Protein AF-0000000080313788 (afdb_homodimer)

pLDDT: mean 81.76, std 13.76, range [29.5, 98.0]

InterPro domains:
  IPR001647 DNA-binding HTH domain, TetR-type [PF00440] (34-80)
  IPR001647 DNA-binding HTH domain, TetR-type [PR00455] (34-47)
  IPR001647 DNA-binding HTH domain, TetR-type [PR00455] (55-78)
  IPR001647 DNA-binding HTH domain, TetR-type [PS50977] (28-88)
  IPR009057 Homedomain-like superfamily [SSF46689] (28-105)
  IPR023772 DNA-binding HTH domain, TetR-type, conserved site [PS01081] (46-77)
  IPR050109 HTH-type, TetR-like transcriptional regulator [PTHR30055] (25-222)

Foldseek 3Di:
DLPQDALVNLCVVLVVLQDCPVDPDPLSVLQVLLLVLLLVCCLVPNLVPDDLVSSCVRSVHDSVSSCVNPVDSLSSLVNNQSPLVNVLSVQLSVLRVPPDQLLVSQLSNQLSLLCSCVSRVLLLCVLVDPVVSVVSNVVVPPVVVVVVLVVQLSNQLSSLCRLPPPLDDSVLSSVLSNVSVVSSSVSSCVVDCVVVVNDDSSVSSSVVSVCSSVCSSPDGPPPPD/DLPQDALVNLCVVLVVLQDCPVDPDPLSVLQVLLLVLLLVCCLPPNLVVDDLVSSCVRSVHDSVSSCVNPVDSLSSLVNNQSPLVNVLSVQLSVLRPPPDQLLVSQLSNQLSLLCSCVSRVLLLCVLVDPVVSVVSNVVVPPVVVVVVLVVQLSNQLSSLCRLPPPLDDSVLSSVLSNVSVVSSSVSSCVVPCVVVVNDDSSVSSSVVSVCSSVCSSPDGPPPPD

Nearest PDB structures (foldseek):
  3f1b-assembly1_A-2  TM=6.950E-01  e=1.011E-05  Rhodococcus jostii RHA1
  6azh-assembly1_B  TM=6.817E-01  e=2.202E-04  Clostridium perfringens
  8t5y-assembly1_A-2  TM=5.422E-01  e=1.704E-04  Rhodococcus sp. USK13
  5n1i-assembly1_B  TM=7.222E-01  e=1.510E-03  Mycobacterium tuberculosis H37Rv
  3ppb-assembly1_B  TM=6.523E-01  e=8.297E-04  Shewanella loihica PV-4

Structure (mmCIF, N/CA/C/O backbone):
data_AF-0000000080313788-model_v1
#
loop_
_entity.id
_entity.type
_entity.pdbx_description
1 polymer 'Transcriptional regulator, TetR family protein'
#
loop_
_atom_site.group_PDB
_atom_site.id
_atom_site.type_symbol
_atom_site.label_atom_id
_atom_site.label_alt_id
_atom_site.label_comp_id
_atom_site.label_asym_id
_atom_site.label_entity_id
_atom_site.label_seq_id
_atom_site.pdbx_PDB_ins_code
_atom_site.Cartn_x
_atom_site.Cartn_y
_atom_site.Cartn_z
_atom_site.occupancy
_atom_site.B_iso_or_equiv
_atom_site.auth_seq_id
_atom_site.auth_comp_id
_atom_site.auth_asym_id
_atom_site.auth_atom_id
_atom_site.pdbx_PDB_model_num
ATOM 1 N N . MET A 1 1 ? -17.047 -13.461 -25.547 1 33.25 1 MET A N 1
ATOM 2 C CA . MET A 1 1 ? -17.266 -14.602 -24.656 1 33.25 1 MET A CA 1
ATOM 3 C C . MET A 1 1 ? -16.328 -14.539 -23.453 1 33.25 1 MET A C 1
ATOM 5 O O . MET A 1 1 ? -15.102 -14.578 -23.609 1 33.25 1 MET A O 1
ATOM 9 N N . THR A 1 2 ? -16.594 -13.797 -22.5 1 44.28 2 THR A N 1
ATOM 10 C CA . THR A 1 2 ? -15.734 -13.508 -21.359 1 44.28 2 THR A CA 1
ATOM 11 C C . THR A 1 2 ? -15.227 -14.805 -20.719 1 44.28 2 THR A C 1
ATOM 13 O O . THR A 1 2 ? -16.016 -15.625 -20.266 1 44.28 2 THR A O 1
ATOM 16 N N . THR A 1 3 ? -14.25 -15.414 -21.312 1 50.06 3 THR A N 1
ATOM 17 C CA . THR A 1 3 ? -13.703 -16.688 -20.859 1 50.06 3 THR A CA 1
ATOM 18 C C . THR A 1 3 ? -13.758 -16.797 -19.328 1 50.06 3 THR A C 1
ATOM 20 O O . THR A 1 3 ? -13.242 -15.93 -18.625 1 50.06 3 THR A O 1
ATOM 23 N N . LYS A 1 4 ? -14.727 -17.516 -18.844 1 61.81 4 LYS A N 1
ATOM 24 C CA . LYS A 1 4 ? -14.953 -17.828 -17.438 1 61.81 4 LYS A CA 1
ATOM 25 C C . LYS A 1 4 ? -13.734 -18.5 -16.812 1 61.81 4 LYS A C 1
ATOM 27 O O . LYS A 1 4 ? -13.164 -19.422 -17.391 1 61.81 4 LYS A O 1
ATOM 32 N N . TRP A 1 5 ? -13.055 -17.891 -16.031 1 63.22 5 TRP A N 1
ATOM 33 C CA . TRP A 1 5 ? -11.922 -18.453 -15.312 1 63.22 5 TRP A CA 1
ATOM 34 C C . TRP A 1 5 ? -12.352 -19.688 -14.516 1 63.22 5 TRP A C 1
ATOM 36 O O . TRP A 1 5 ? -13.328 -19.625 -13.758 1 63.22 5 TRP A O 1
ATOM 46 N N . THR A 1 6 ? -12.055 -20.906 -15.109 1 69.88 6 THR A N 1
ATOM 47 C CA . THR A 1 6 ? -12.18 -22.156 -14.375 1 69.88 6 THR A CA 1
ATOM 48 C C . THR A 1 6 ? -10.828 -22.578 -13.797 1 69.88 6 THR A C 1
ATOM 50 O O . THR A 1 6 ? -9.805 -21.969 -14.094 1 69.88 6 THR A O 1
ATOM 53 N N . LYS A 1 7 ? -10.953 -23.469 -12.922 1 70.94 7 LYS A N 1
ATOM 54 C CA . LYS A 1 7 ? -9.695 -24.031 -12.414 1 70.94 7 LYS A CA 1
ATOM 55 C C . LYS A 1 7 ? -8.797 -24.484 -13.555 1 70.94 7 LYS A C 1
ATOM 57 O O . LYS A 1 7 ? -7.586 -24.234 -13.539 1 70.94 7 LYS A O 1
ATOM 62 N N . GLU A 1 8 ? -9.375 -25.109 -14.492 1 71.38 8 GLU A N 1
ATOM 63 C CA . GLU A 1 8 ? -8.641 -25.625 -15.648 1 71.38 8 GLU A CA 1
ATOM 64 C C . GLU A 1 8 ? -8.016 -24.484 -16.453 1 71.38 8 GLU A C 1
ATOM 66 O O . GLU A 1 8 ? -6.883 -24.594 -16.922 1 71.38 8 GLU A O 1
ATOM 71 N N . GLU A 1 9 ? -8.812 -23.469 -16.531 1 71.31 9 GLU A N 1
ATOM 72 C CA . GLU A 1 9 ? -8.32 -22.328 -17.281 1 71.31 9 GLU A CA 1
ATOM 73 C C . GLU A 1 9 ? -7.168 -21.625 -16.562 1 71.31 9 GLU A C 1
ATOM 75 O O . GLU A 1 9 ? -6.195 -21.203 -17.203 1 71.31 9 GLU A O 1
ATOM 80 N N . LEU A 1 10 ? -7.332 -21.531 -15.281 1 68.94 10 LEU A N 1
ATOM 81 C CA . LEU A 1 10 ? -6.254 -20.969 -14.484 1 68.94 10 LEU A CA 1
ATOM 82 C C . LEU A 1 10 ? -4.969 -21.766 -14.641 1 68.94 10 LEU A C 1
ATOM 84 O O . LEU A 1 10 ? -3.898 -21.203 -14.867 1 68.94 10 LEU A O 1
ATOM 88 N N . GLU A 1 11 ? -5.137 -23.078 -14.555 1 68.38 11 GLU A N 1
ATOM 89 C CA . GLU A 1 11 ? -3.982 -23.969 -14.672 1 68.38 11 GLU A CA 1
ATOM 90 C C . GLU A 1 11 ? -3.348 -23.859 -16.062 1 68.38 11 GLU A C 1
ATOM 92 O O . GLU A 1 11 ? -2.121 -23.875 -16.188 1 68.38 11 GLU A O 1
ATOM 97 N N . ARG A 1 12 ? -4.188 -23.797 -17 1 71.81 12 ARG A N 1
ATOM 98 C CA . ARG A 1 12 ? -3.697 -23.688 -18.359 1 71.81 12 ARG A CA 1
ATOM 99 C C . ARG A 1 12 ? -2.914 -22.391 -18.562 1 71.81 12 ARG A C 1
ATOM 101 O O . ARG A 1 12 ? -1.821 -22.406 -19.141 1 71.81 12 ARG A O 1
ATOM 108 N N . ARG A 1 13 ? -3.479 -21.359 -18.047 1 65.94 13 ARG A N 1
ATOM 109 C CA . ARG A 1 13 ? -2.91 -20.031 -18.297 1 65.94 13 ARG A CA 1
ATOM 110 C C . ARG A 1 13 ? -1.632 -19.828 -17.484 1 65.94 13 ARG A C 1
ATOM 112 O O . ARG A 1 13 ? -0.727 -19.109 -17.922 1 65.94 13 ARG A O 1
ATOM 119 N N . PHE A 1 14 ? -1.625 -20.531 -16.359 1 65.06 14 PHE A N 1
ATOM 120 C CA . PHE A 1 14 ? -0.481 -20.312 -15.484 1 65.06 14 PHE A CA 1
ATOM 121 C C . PHE A 1 14 ? 0.441 -21.516 -15.469 1 65.06 14 PHE A C 1
ATOM 123 O O . PHE A 1 14 ? 1.221 -21.703 -14.531 1 65.06 14 PHE A O 1
ATOM 130 N N . ARG A 1 15 ? 0.285 -22.359 -16.422 1 65.62 15 ARG A N 1
ATOM 131 C CA . ARG A 1 15 ? 1.048 -23.594 -16.531 1 65.62 15 ARG A CA 1
ATOM 132 C C . ARG A 1 15 ? 2.547 -23.328 -16.438 1 65.62 15 ARG A C 1
ATOM 134 O O . ARG A 1 15 ? 3.295 -24.125 -15.859 1 65.62 15 ARG A O 1
ATOM 141 N N . HIS A 1 16 ? 2.846 -22.172 -16.969 1 64.44 16 HIS A N 1
ATOM 142 C CA . HIS A 1 16 ? 4.266 -21.844 -17.016 1 64.44 16 HIS A CA 1
ATOM 143 C C . HIS A 1 16 ? 4.828 -21.656 -15.609 1 64.44 16 HIS A C 1
ATOM 145 O O . HIS A 1 16 ? 6.012 -21.922 -15.367 1 64.44 16 HIS A O 1
ATOM 151 N N . TYR A 1 17 ? 3.977 -21.266 -14.68 1 62.88 17 TYR A N 1
ATOM 152 C CA . TYR A 1 17 ? 4.41 -21.109 -13.297 1 62.88 17 TYR A CA 1
ATOM 153 C C . TYR A 1 17 ? 4.336 -22.438 -12.547 1 62.88 17 TYR A C 1
ATOM 155 O O . TYR A 1 17 ? 5.043 -22.641 -11.562 1 62.88 17 TYR A O 1
ATOM 163 N N . LEU A 1 18 ? 3.422 -23.219 -12.969 1 61.12 18 LEU A N 1
ATOM 164 C CA . LEU A 1 18 ? 3.121 -24.438 -12.211 1 61.12 18 LEU A CA 1
ATOM 165 C C . LEU A 1 18 ? 4.152 -25.516 -12.484 1 61.12 18 LEU A C 1
ATOM 167 O O . LEU A 1 18 ? 4.375 -26.391 -11.641 1 61.12 18 LEU A O 1
ATOM 171 N N . GLY A 1 19 ? 5.082 -25.188 -13.367 1 58.69 19 GLY A N 1
ATOM 172 C CA . GLY A 1 19 ? 6.062 -26.188 -13.727 1 58.69 19 GLY A CA 1
ATOM 173 C C . GLY A 1 19 ? 5.504 -27.609 -13.703 1 58.69 19 GLY A C 1
ATOM 174 O O . GLY A 1 19 ? 4.328 -27.812 -13.383 1 58.69 19 GLY A O 1
ATOM 175 N N . ASP A 1 20 ? 6.121 -28.547 -14.281 1 61.62 20 ASP A N 1
ATOM 176 C CA . ASP A 1 20 ? 5.734 -29.953 -14.258 1 61.62 20 ASP A CA 1
ATOM 177 C C . ASP A 1 20 ? 6.141 -30.609 -12.938 1 61.62 20 ASP A C 1
ATOM 179 O O . ASP A 1 20 ? 7.09 -31.391 -12.898 1 61.62 20 ASP A O 1
ATOM 183 N N . GLU A 1 21 ? 5.582 -30.062 -11.883 1 64.44 21 GLU A N 1
ATOM 184 C CA . GLU A 1 21 ? 5.941 -30.656 -10.594 1 64.44 21 GLU A CA 1
ATOM 185 C C . GLU A 1 21 ? 5.75 -32.156 -10.609 1 64.44 21 GLU A C 1
ATOM 187 O O . GLU A 1 21 ? 6.406 -32.875 -9.859 1 64.44 21 GLU A O 1
ATOM 192 N N . ASP A 1 22 ? 5.039 -32.5 -11.562 1 70.75 22 ASP A N 1
ATOM 193 C CA . ASP A 1 22 ? 4.742 -33.938 -11.594 1 70.75 22 ASP A CA 1
ATOM 194 C C . ASP A 1 22 ? 5.785 -34.688 -12.414 1 70.75 22 ASP A C 1
ATOM 196 O O . ASP A 1 22 ? 5.812 -35.938 -12.406 1 70.75 22 ASP A O 1
ATOM 200 N N . ASP A 1 23 ? 6.57 -33.906 -13.055 1 77.56 23 ASP A N 1
ATOM 201 C CA . ASP A 1 23 ? 7.641 -34.562 -13.805 1 77.56 23 ASP A CA 1
ATOM 202 C C . ASP A 1 23 ? 8.797 -34.969 -12.891 1 77.56 23 ASP A C 1
ATOM 204 O O . ASP A 1 23 ? 9.484 -34.094 -12.344 1 77.56 23 ASP A O 1
ATOM 208 N N . ASP A 1 24 ? 8.922 -36.219 -12.609 1 85.31 24 ASP A N 1
ATOM 209 C CA . ASP A 1 24 ? 9.938 -36.719 -11.688 1 85.31 24 ASP A CA 1
ATOM 210 C C . ASP A 1 24 ? 11.133 -37.281 -12.445 1 85.31 24 ASP A C 1
ATOM 212 O O . ASP A 1 24 ? 11.906 -38.062 -11.898 1 85.31 24 ASP A O 1
ATOM 216 N N . SER A 1 25 ? 11.258 -36.938 -13.695 1 89.75 25 SER A N 1
ATOM 217 C CA . SER A 1 25 ? 12.422 -37.344 -14.477 1 89.75 25 SER A CA 1
ATOM 218 C C . SER A 1 25 ? 13.711 -36.781 -13.875 1 89.75 25 SER A C 1
ATOM 220 O O . SER A 1 25 ? 13.68 -35.844 -13.086 1 89.75 25 SER A O 1
ATOM 222 N N . ALA A 1 26 ? 14.773 -37.438 -14.195 1 90.62 26 ALA A N 1
ATOM 223 C CA . ALA A 1 26 ? 16.078 -37.031 -13.703 1 90.62 26 ALA A CA 1
ATOM 224 C C . ALA A 1 26 ? 16.391 -35.594 -14.125 1 90.62 26 ALA A C 1
ATOM 226 O O . ALA A 1 26 ? 16.953 -34.812 -13.344 1 90.62 26 ALA A O 1
ATOM 227 N N . GLN A 1 27 ? 15.984 -35.281 -15.328 1 89.56 27 GLN A N 1
ATOM 228 C CA . GLN A 1 27 ? 16.203 -33.938 -15.852 1 89.56 27 GLN A CA 1
ATOM 229 C C . GLN A 1 27 ? 15.406 -32.906 -15.07 1 89.56 27 GLN A C 1
ATOM 231 O O . GLN A 1 27 ? 15.93 -31.859 -14.719 1 89.56 27 GLN A O 1
ATOM 236 N N . ALA A 1 28 ? 14.18 -33.312 -14.766 1 88.69 28 ALA A N 1
ATOM 237 C CA . ALA A 1 28 ? 13.312 -32.406 -14.023 1 88.69 28 ALA A CA 1
ATOM 238 C C . ALA A 1 28 ? 13.828 -32.188 -12.609 1 88.69 28 ALA A C 1
ATOM 240 O O . ALA A 1 28 ? 13.781 -31.094 -12.078 1 88.69 28 ALA A O 1
ATOM 241 N N . ARG A 1 29 ? 14.32 -33.188 -12.062 1 89.88 29 ARG A N 1
ATOM 242 C CA . ARG A 1 29 ? 14.867 -33.125 -10.711 1 89.88 29 ARG A CA 1
ATOM 243 C C . ARG A 1 29 ? 16.109 -32.219 -10.688 1 89.88 29 ARG A C 1
ATOM 245 O O . ARG A 1 29 ? 16.281 -31.422 -9.758 1 89.88 29 ARG A O 1
ATOM 252 N N . LYS A 1 30 ? 16.922 -32.344 -11.688 1 91.38 30 LYS A N 1
ATOM 253 C CA . LYS A 1 30 ? 18.109 -31.531 -11.781 1 91.38 30 LYS A CA 1
ATOM 254 C C . LYS A 1 30 ? 17.75 -30.062 -11.969 1 91.38 30 LYS A C 1
ATOM 256 O O . LYS A 1 30 ? 18.328 -29.188 -11.32 1 91.38 30 LYS A O 1
ATOM 261 N N . ARG A 1 31 ? 16.859 -29.812 -12.828 1 91.81 31 ARG A N 1
ATOM 262 C CA . ARG A 1 31 ? 16.406 -28.453 -13.062 1 91.81 31 ARG A CA 1
ATOM 263 C C . ARG A 1 31 ? 15.883 -27.812 -11.781 1 91.81 31 ARG A C 1
ATOM 265 O O . ARG A 1 31 ? 16.203 -26.656 -11.484 1 91.81 31 ARG A O 1
ATOM 272 N N . ARG A 1 32 ? 15.117 -28.625 -11.047 1 90.19 32 ARG A N 1
ATOM 273 C CA . ARG A 1 32 ? 14.547 -28.125 -9.805 1 90.19 32 ARG A CA 1
ATOM 274 C C . ARG A 1 32 ? 15.633 -27.844 -8.773 1 90.19 32 ARG A C 1
ATOM 276 O O . ARG A 1 32 ? 15.547 -26.875 -8.023 1 90.19 32 ARG A O 1
ATOM 283 N N . ARG A 1 33 ? 16.547 -28.656 -8.75 1 93 33 ARG A N 1
ATOM 284 C CA . ARG A 1 33 ? 17.656 -28.453 -7.828 1 93 33 ARG A CA 1
ATOM 285 C C . ARG A 1 33 ? 18.406 -27.156 -8.125 1 93 33 ARG A C 1
ATOM 287 O O . ARG A 1 33 ? 18.75 -26.406 -7.207 1 93 33 ARG A O 1
ATOM 294 N N . ILE A 1 34 ? 18.641 -26.953 -9.391 1 94.5 34 ILE A N 1
ATOM 295 C CA . ILE A 1 34 ? 19.328 -25.734 -9.82 1 94.5 34 ILE A CA 1
ATOM 296 C C . ILE A 1 34 ? 18.484 -24.516 -9.445 1 94.5 34 ILE A C 1
ATOM 298 O O . ILE A 1 34 ? 19 -23.547 -8.898 1 94.5 34 ILE A O 1
ATOM 302 N N . LEU A 1 35 ? 17.25 -24.688 -9.711 1 92.44 35 LEU A N 1
ATOM 303 C CA . LEU A 1 35 ? 16.328 -23.594 -9.461 1 92.44 35 LEU A CA 1
ATOM 304 C C . LEU A 1 35 ? 16.25 -23.266 -7.977 1 92.44 35 LEU A C 1
ATOM 306 O O . LEU A 1 35 ? 16.281 -22.094 -7.59 1 92.44 35 LEU A O 1
ATOM 310 N N . ARG A 1 36 ? 16.156 -24.234 -7.141 1 93.56 36 ARG A N 1
ATOM 311 C CA . ARG A 1 36 ? 16.094 -24.047 -5.695 1 93.56 36 ARG A CA 1
ATOM 312 C C . ARG A 1 36 ? 17.375 -23.422 -5.168 1 93.56 36 ARG A C 1
ATOM 314 O O . ARG A 1 36 ? 17.344 -22.531 -4.309 1 93.56 36 ARG A O 1
ATOM 321 N N . ALA A 1 37 ? 18.438 -23.875 -5.695 1 96.25 37 ALA A N 1
ATOM 322 C CA . ALA A 1 37 ? 19.734 -23.312 -5.312 1 96.25 37 ALA A CA 1
ATOM 323 C C . ALA A 1 37 ? 19.828 -21.844 -5.664 1 96.25 37 ALA A C 1
ATOM 325 O O . ALA A 1 37 ? 20.25 -21.016 -4.84 1 96.25 37 ALA A O 1
ATOM 326 N N . ALA A 1 38 ? 19.453 -21.547 -6.871 1 95.25 38 ALA A N 1
ATOM 327 C CA . ALA A 1 38 ? 19.469 -20.156 -7.32 1 95.25 38 ALA A CA 1
ATOM 328 C C . ALA A 1 38 ? 18.578 -19.281 -6.441 1 95.25 38 ALA A C 1
ATOM 330 O O . ALA A 1 38 ? 18.984 -18.203 -6.004 1 95.25 38 ALA A O 1
ATOM 331 N N . HIS A 1 39 ? 17.375 -19.781 -6.219 1 93.56 39 HIS A N 1
ATOM 332 C CA . HIS A 1 39 ? 16.422 -19.062 -5.391 1 93.56 39 HIS A CA 1
ATOM 333 C C . HIS A 1 39 ? 17 -18.75 -4.016 1 93.56 39 HIS A C 1
ATOM 335 O O . HIS A 1 39 ? 16.938 -17.609 -3.553 1 93.56 39 HIS A O 1
ATOM 341 N N . GLU A 1 40 ? 17.594 -19.703 -3.41 1 95.31 40 GLU A N 1
ATOM 342 C CA . GLU A 1 40 ? 18.172 -19.547 -2.08 1 95.31 40 GLU A CA 1
ATOM 343 C C . GLU A 1 40 ? 19.344 -18.562 -2.096 1 95.31 40 GLU A C 1
ATOM 345 O O . GLU A 1 40 ? 19.469 -17.719 -1.197 1 95.31 40 GLU A O 1
ATOM 350 N N . LEU A 1 41 ? 20.094 -18.641 -3.098 1 96.06 41 LEU A N 1
ATOM 351 C CA . LEU A 1 41 ? 21.266 -17.781 -3.191 1 96.06 41 LEU A CA 1
ATOM 352 C C . LEU A 1 41 ? 20.859 -16.328 -3.477 1 96.06 41 LEU A C 1
ATOM 354 O O . LEU A 1 41 ? 21.406 -15.398 -2.883 1 96.06 41 LEU A O 1
ATOM 358 N N . PHE A 1 42 ? 19.922 -16.188 -4.398 1 92.06 42 PHE A N 1
ATOM 359 C CA . PHE A 1 42 ? 19.438 -14.844 -4.688 1 92.06 42 PHE A CA 1
ATOM 360 C C . PHE A 1 42 ? 18.891 -14.188 -3.424 1 92.06 42 PHE A C 1
ATOM 362 O O . PHE A 1 42 ? 19.062 -12.984 -3.223 1 92.06 42 PHE A O 1
ATOM 369 N N . LEU A 1 43 ? 18.281 -14.969 -2.594 1 90.06 43 LEU A N 1
ATOM 370 C CA . LEU A 1 43 ? 17.703 -14.453 -1.354 1 90.06 43 LEU A CA 1
ATOM 371 C C . LEU A 1 43 ? 18.797 -14.164 -0.333 1 90.06 43 LEU A C 1
ATOM 373 O O . LEU A 1 43 ? 18.734 -13.156 0.375 1 90.06 43 LEU A O 1
ATOM 377 N N . ALA A 1 44 ? 19.781 -14.953 -0.293 1 92 44 ALA A N 1
ATOM 378 C CA . ALA A 1 44 ? 20.797 -14.883 0.751 1 92 44 ALA A CA 1
ATOM 379 C C . ALA A 1 44 ? 21.812 -13.781 0.456 1 92 44 ALA A C 1
ATOM 381 O O . ALA A 1 44 ? 22.172 -13.016 1.349 1 92 44 ALA A O 1
ATOM 382 N N . GLN A 1 45 ? 22.188 -13.68 -0.877 1 91 45 GLN A N 1
ATOM 383 C CA . GLN A 1 45 ? 23.312 -12.781 -1.119 1 91 45 GLN A CA 1
ATOM 384 C C . GLN A 1 45 ? 22.984 -11.773 -2.221 1 91 45 GLN A C 1
ATOM 386 O O . GLN A 1 45 ? 23.766 -10.867 -2.494 1 91 45 GLN A O 1
ATOM 391 N N . GLY A 1 46 ? 21.828 -11.891 -2.73 1 88.44 46 GLY A N 1
ATOM 392 C CA . GLY A 1 46 ? 21.438 -10.938 -3.76 1 88.44 46 GLY A CA 1
ATOM 393 C C . GLY A 1 46 ? 21.719 -11.43 -5.168 1 88.44 46 GLY A C 1
ATOM 394 O O . GLY A 1 46 ? 22.578 -12.305 -5.367 1 88.44 46 GLY A O 1
ATOM 395 N N . TYR A 1 47 ? 21.078 -10.859 -6.156 1 87.38 47 TYR A N 1
ATOM 396 C CA . TYR A 1 47 ? 21.172 -11.258 -7.555 1 87.38 47 TYR A CA 1
ATOM 397 C C . TYR A 1 47 ? 22.562 -10.953 -8.109 1 87.38 47 TYR A C 1
ATOM 399 O O . TYR A 1 47 ? 23.172 -11.797 -8.766 1 87.38 47 TYR A O 1
ATOM 407 N N . ARG A 1 48 ? 23.031 -9.75 -7.836 1 86.31 48 ARG A N 1
ATOM 408 C CA . ARG A 1 48 ? 24.297 -9.312 -8.398 1 86.31 48 ARG A CA 1
ATOM 409 C C . ARG A 1 48 ? 25.453 -10.133 -7.844 1 86.31 48 ARG A C 1
ATOM 411 O O . ARG A 1 48 ? 26.391 -10.492 -8.57 1 86.31 48 ARG A O 1
ATOM 418 N N . LYS A 1 49 ? 25.391 -10.461 -6.668 1 92.5 49 LYS A N 1
ATOM 419 C CA . LYS A 1 49 ? 26.484 -11.125 -5.988 1 92.5 49 LYS A CA 1
ATOM 420 C C . LYS A 1 49 ? 26.469 -12.633 -6.246 1 92.5 49 LYS A C 1
ATOM 422 O O . LYS A 1 49 ? 27.422 -13.344 -5.898 1 92.5 49 LYS A O 1
ATOM 427 N N . THR A 1 50 ? 25.391 -13.086 -6.758 1 95.12 50 THR A N 1
ATOM 428 C CA . THR A 1 50 ? 25.281 -14.508 -7.051 1 95.12 50 THR A CA 1
ATOM 429 C C . THR A 1 50 ? 25.797 -14.812 -8.453 1 95.12 50 THR A C 1
ATOM 431 O O . THR A 1 50 ? 25.375 -14.18 -9.43 1 95.12 50 THR A O 1
ATOM 434 N N . SER A 1 51 ? 26.719 -15.727 -8.555 1 95.81 51 SER A N 1
ATOM 435 C CA . SER A 1 51 ? 27.219 -16.1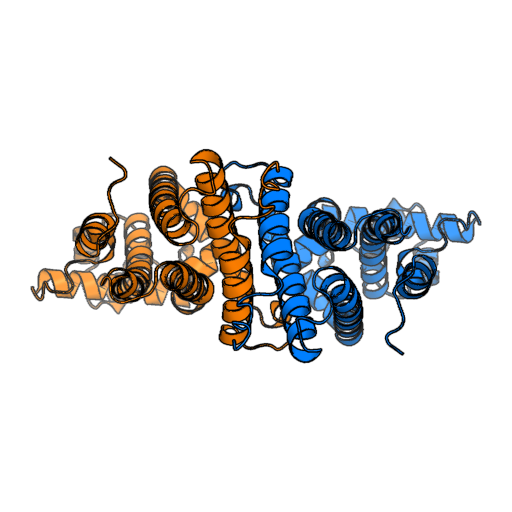56 -9.852 1 95.81 51 SER A CA 1
ATOM 436 C C . SER A 1 51 ? 26.625 -17.516 -10.25 1 95.81 51 SER A C 1
ATOM 438 O O . SER A 1 51 ? 26.094 -18.234 -9.406 1 95.81 51 SER A O 1
ATOM 440 N N . VAL A 1 52 ? 26.766 -17.734 -11.523 1 95.44 52 VAL A N 1
ATOM 441 C CA . VAL A 1 52 ? 26.328 -19.047 -12 1 95.44 52 VAL A CA 1
ATOM 442 C C . VAL A 1 52 ? 27.172 -20.141 -11.367 1 95.44 52 VAL A C 1
ATOM 444 O O . VAL A 1 52 ? 26.688 -21.219 -11.055 1 95.44 52 VAL A O 1
ATOM 447 N N . ASP A 1 53 ? 28.391 -19.812 -11.102 1 96.88 53 ASP A N 1
ATOM 448 C CA . ASP A 1 53 ? 29.281 -20.734 -10.422 1 96.88 53 ASP A CA 1
ATOM 449 C C . ASP A 1 53 ? 28.781 -21.062 -9.016 1 96.88 53 ASP A C 1
ATOM 451 O O . ASP A 1 53 ? 28.828 -22.203 -8.578 1 96.88 53 ASP A O 1
ATOM 455 N N . ASP A 1 54 ? 28.359 -20.125 -8.344 1 97.62 54 ASP A N 1
ATOM 456 C CA . ASP A 1 54 ? 27.781 -20.312 -7.012 1 97.62 54 ASP A CA 1
ATOM 457 C C . ASP A 1 54 ? 26.594 -21.266 -7.059 1 97.62 54 ASP A C 1
ATOM 459 O O . ASP A 1 54 ? 26.484 -22.172 -6.23 1 97.62 54 ASP A O 1
ATOM 463 N N . VAL A 1 55 ? 25.766 -21.047 -8.008 1 97.81 55 VAL A N 1
ATOM 464 C CA . VAL A 1 55 ? 24.547 -21.844 -8.164 1 97.81 55 VAL A CA 1
ATOM 465 C C . VAL A 1 55 ? 24.922 -23.281 -8.477 1 97.81 55 VAL A C 1
ATOM 467 O O . VAL A 1 55 ? 24.375 -24.219 -7.883 1 97.81 55 VAL A O 1
ATOM 470 N N . ALA A 1 56 ? 25.828 -23.438 -9.391 1 97.44 56 ALA A N 1
ATOM 471 C CA . ALA A 1 56 ? 26.281 -24.781 -9.773 1 97.44 56 ALA A CA 1
ATOM 472 C C . ALA A 1 56 ? 26.828 -25.531 -8.57 1 97.44 56 ALA A C 1
ATOM 474 O O . ALA A 1 56 ? 26.469 -26.688 -8.336 1 97.44 56 ALA A O 1
ATOM 475 N N . ARG A 1 57 ? 27.625 -24.859 -7.836 1 98 57 ARG A N 1
ATOM 476 C CA . ARG A 1 57 ? 28.234 -25.469 -6.652 1 98 57 ARG A CA 1
ATOM 477 C C . ARG A 1 57 ? 27.172 -25.875 -5.637 1 98 57 ARG A C 1
ATOM 479 O O . ARG A 1 57 ? 27.188 -27 -5.137 1 98 57 ARG A O 1
ATOM 486 N N . LYS A 1 58 ? 26.25 -25.078 -5.41 1 97.38 58 LYS A N 1
ATOM 487 C CA . LYS A 1 58 ? 25.219 -25.359 -4.422 1 97.38 58 LYS A CA 1
ATOM 488 C C . LYS A 1 58 ? 24.297 -26.484 -4.891 1 97.38 58 LYS A C 1
ATOM 490 O O . LYS A 1 58 ? 23.828 -27.297 -4.086 1 97.38 58 LYS A O 1
ATOM 495 N N . ALA A 1 59 ? 24.016 -26.438 -6.141 1 96.94 59 ALA A N 1
ATOM 496 C CA . ALA A 1 59 ? 23.125 -27.453 -6.723 1 96.94 59 ALA A CA 1
ATOM 497 C C . ALA A 1 59 ? 23.859 -28.766 -6.957 1 96.94 59 ALA A C 1
ATOM 499 O O . ALA A 1 59 ? 23.25 -29.766 -7.336 1 96.94 59 ALA A O 1
ATOM 500 N N . GLU A 1 60 ? 25.141 -28.703 -6.801 1 97.19 60 GLU A N 1
ATOM 501 C CA . GLU A 1 60 ? 25.984 -29.875 -7 1 97.19 60 GLU A CA 1
ATOM 502 C C . GLU A 1 60 ? 25.891 -30.391 -8.43 1 97.19 60 GLU A C 1
ATOM 504 O O . GLU A 1 60 ? 25.672 -31.594 -8.656 1 97.19 60 GLU A O 1
ATOM 509 N N . VAL A 1 61 ? 26 -29.5 -9.32 1 96.75 61 VAL A N 1
ATOM 510 C CA . VAL A 1 61 ? 26.062 -29.828 -10.742 1 96.75 61 VAL A CA 1
ATOM 511 C C . VAL A 1 61 ? 27.188 -29.047 -11.406 1 96.75 61 VAL A C 1
ATOM 513 O O . VAL A 1 61 ? 27.75 -28.125 -10.812 1 96.75 61 VAL A O 1
ATOM 516 N N . ALA A 1 62 ? 27.484 -29.5 -12.641 1 95.75 62 ALA A N 1
ATOM 517 C CA . ALA A 1 62 ? 28.469 -28.766 -13.422 1 95.75 62 ALA A CA 1
ATOM 518 C C . ALA A 1 62 ? 27.891 -27.438 -13.922 1 95.75 62 ALA A C 1
ATOM 520 O O . ALA A 1 62 ? 26.688 -27.344 -14.18 1 95.75 62 ALA A O 1
ATOM 521 N N . LYS A 1 63 ? 28.781 -26.453 -14.031 1 95.44 63 LYS A N 1
ATOM 522 C CA . LYS A 1 63 ? 28.375 -25.141 -14.531 1 95.44 63 LYS A CA 1
ATOM 523 C C . LYS A 1 63 ? 27.688 -25.266 -15.891 1 95.44 63 LYS A C 1
ATOM 525 O O . LYS A 1 63 ? 26.703 -24.578 -16.156 1 95.44 63 LYS A O 1
ATOM 530 N N . GLY A 1 64 ? 28.234 -26.109 -16.734 1 94.94 64 GLY A N 1
ATOM 531 C CA . GLY A 1 64 ? 27.656 -26.344 -18.047 1 94.94 64 GLY A CA 1
ATOM 532 C C . GLY A 1 64 ? 26.234 -26.859 -18 1 94.94 64 GLY A C 1
ATOM 533 O O . GLY A 1 64 ? 25.406 -26.516 -18.859 1 94.94 64 GLY A O 1
ATOM 534 N N . THR A 1 65 ? 25.984 -27.672 -16.969 1 95.12 65 THR A N 1
ATOM 535 C CA . THR A 1 65 ? 24.641 -28.203 -16.766 1 95.12 65 THR A CA 1
ATOM 536 C C . THR A 1 65 ? 23.656 -27.078 -16.469 1 95.12 65 THR A C 1
ATOM 538 O O . THR A 1 65 ? 22.516 -27.094 -16.953 1 95.12 65 THR A O 1
ATOM 541 N N . VAL A 1 66 ? 24.047 -26.109 -15.648 1 95.5 66 VAL A N 1
ATOM 542 C CA . VAL A 1 66 ? 23.188 -24.969 -15.352 1 95.5 66 VAL A CA 1
ATOM 543 C C . VAL A 1 66 ? 22.812 -24.25 -16.641 1 95.5 66 VAL A C 1
ATOM 545 O O . VAL A 1 66 ? 21.641 -23.938 -16.875 1 95.5 66 VAL A O 1
ATOM 548 N N . TYR A 1 67 ? 23.75 -24.078 -17.531 1 94.12 67 TYR A N 1
ATOM 549 C CA . TYR A 1 67 ? 23.547 -23.312 -18.75 1 94.12 67 TYR A CA 1
ATOM 550 C C . TYR A 1 67 ? 22.688 -24.094 -19.734 1 94.12 67 TYR A C 1
ATOM 552 O O . TYR A 1 67 ? 22.047 -23.516 -20.625 1 94.12 67 TYR A O 1
ATOM 560 N N . LEU A 1 68 ? 22.75 -25.422 -19.594 1 93.25 68 LEU A N 1
ATOM 561 C CA . LEU A 1 68 ? 21.859 -26.234 -20.406 1 93.25 68 LEU A CA 1
ATOM 562 C C . LEU A 1 68 ? 20.406 -25.922 -20.125 1 93.25 68 LEU A C 1
ATOM 564 O O . LEU A 1 68 ? 19.578 -25.906 -21.031 1 93.25 68 LEU A O 1
ATOM 568 N N . TYR A 1 69 ? 20.125 -25.688 -18.891 1 91.25 69 TYR A N 1
ATOM 569 C CA . TYR A 1 69 ? 18.75 -25.453 -18.469 1 91.25 69 TYR A CA 1
ATOM 570 C C . TYR A 1 69 ? 18.422 -23.953 -18.516 1 91.25 69 TYR A C 1
ATOM 572 O O . TYR A 1 69 ? 17.297 -23.578 -18.828 1 91.25 69 TYR A O 1
ATOM 580 N N . PHE A 1 70 ? 19.375 -23.156 -18.094 1 92.31 70 PHE A N 1
ATOM 581 C CA . PHE A 1 70 ? 19.203 -21.719 -17.984 1 92.31 70 PHE A CA 1
ATOM 582 C C . PHE A 1 70 ? 20.344 -20.984 -18.688 1 92.31 70 PHE A C 1
ATOM 584 O O . PHE A 1 70 ? 21.406 -20.766 -18.094 1 92.31 70 PHE A O 1
ATOM 591 N N . PRO A 1 71 ? 20.078 -20.453 -19.859 1 89.88 71 PRO A N 1
ATOM 592 C CA . PRO A 1 71 ? 21.125 -19.938 -20.719 1 89.88 71 PRO A CA 1
ATOM 593 C C . PRO A 1 71 ? 21.844 -18.734 -20.125 1 89.88 71 PRO A C 1
ATOM 595 O O . PRO A 1 71 ? 22.984 -18.438 -20.5 1 89.88 71 PRO A O 1
ATOM 598 N N . ASN A 1 72 ? 21.141 -18.031 -19.25 1 87.12 72 ASN A N 1
ATOM 599 C CA . ASN A 1 72 ? 21.781 -16.922 -18.578 1 87.12 72 ASN A CA 1
ATOM 600 C C . ASN A 1 72 ? 21.188 -16.688 -17.188 1 87.12 72 ASN A C 1
ATOM 602 O O . ASN A 1 72 ? 20.188 -17.281 -16.828 1 87.12 72 ASN A O 1
ATOM 606 N N . LYS A 1 73 ? 21.766 -15.82 -16.469 1 88.25 73 LYS A N 1
ATOM 607 C CA . LYS A 1 73 ? 21.359 -15.555 -15.094 1 88.25 73 LYS A CA 1
ATOM 608 C C . LYS A 1 73 ? 19.984 -14.906 -15.039 1 88.25 73 LYS A C 1
ATOM 610 O O . LYS A 1 73 ? 19.219 -15.141 -14.094 1 88.25 73 LYS A O 1
ATOM 615 N N . GLY A 1 74 ? 19.703 -14.133 -16.016 1 84.06 74 GLY A N 1
ATOM 616 C CA . GLY A 1 74 ? 18.391 -13.508 -16.094 1 84.06 74 GLY A CA 1
ATOM 617 C C . GLY A 1 74 ? 17.266 -14.516 -16.188 1 84.06 74 GLY A C 1
ATOM 618 O O . GLY A 1 74 ? 16.25 -14.391 -15.484 1 84.06 74 GLY A O 1
ATOM 619 N N . THR A 1 75 ? 17.516 -15.461 -17.047 1 84.56 75 THR A N 1
ATOM 620 C CA . THR A 1 75 ? 16.5 -16.5 -17.188 1 84.56 75 THR A CA 1
ATOM 621 C C . THR A 1 75 ? 16.375 -17.328 -15.906 1 84.56 75 THR A C 1
ATOM 623 O O . THR A 1 75 ? 15.289 -17.781 -15.555 1 84.56 75 THR A O 1
ATOM 626 N N . LEU A 1 76 ? 17.469 -17.469 -15.281 1 88.06 76 LEU A N 1
ATOM 627 C CA . LEU A 1 76 ? 17.469 -18.156 -13.992 1 88.06 76 LEU A CA 1
ATOM 628 C C . LEU A 1 76 ? 16.672 -17.391 -12.953 1 88.06 76 LEU A C 1
ATOM 630 O O . LEU A 1 76 ? 15.883 -17.969 -12.203 1 88.06 76 LEU A O 1
ATOM 634 N N . LEU A 1 77 ? 16.797 -16.156 -12.93 1 86.69 77 LEU A N 1
ATOM 635 C CA . LEU A 1 77 ? 16.047 -15.305 -12.023 1 86.69 77 LEU A CA 1
ATOM 636 C C . LEU A 1 77 ? 14.555 -15.367 -12.336 1 86.69 77 LEU A C 1
ATOM 638 O O . LEU A 1 77 ? 13.734 -15.484 -11.422 1 86.69 77 LEU A O 1
ATOM 642 N N . GLU A 1 78 ? 14.242 -15.289 -13.539 1 82.25 78 GLU A N 1
ATOM 643 C CA . GLU A 1 78 ? 12.844 -15.383 -13.953 1 82.25 78 GLU A CA 1
ATOM 644 C C . GLU A 1 78 ? 12.211 -16.688 -13.469 1 82.25 78 GLU A C 1
ATOM 646 O O . GLU A 1 78 ? 11.078 -16.688 -12.984 1 82.25 78 GLU A O 1
ATOM 651 N N . ALA A 1 79 ? 12.953 -17.656 -13.602 1 84.25 79 ALA A N 1
ATOM 652 C CA . ALA A 1 79 ? 12.453 -18.969 -13.188 1 84.25 79 ALA A CA 1
ATOM 653 C C . ALA A 1 79 ? 12.32 -19.047 -11.672 1 84.25 79 ALA A C 1
ATOM 655 O O . ALA A 1 79 ? 11.391 -19.672 -11.148 1 84.25 79 ALA A O 1
ATOM 656 N N . ALA A 1 80 ? 13.281 -18.5 -11.016 1 86.88 80 ALA A N 1
ATOM 657 C CA . ALA A 1 80 ? 13.219 -18.469 -9.555 1 86.88 80 ALA A CA 1
ATOM 658 C C . ALA A 1 80 ? 11.984 -17.719 -9.078 1 86.88 80 ALA A C 1
ATOM 660 O O . ALA A 1 80 ? 11.328 -18.141 -8.125 1 86.88 80 ALA A O 1
ATOM 661 N N . ILE A 1 81 ? 11.625 -16.703 -9.688 1 83.06 81 ILE A N 1
ATOM 662 C CA . ILE A 1 81 ? 10.438 -15.922 -9.375 1 83.06 81 ILE A CA 1
ATOM 663 C C . ILE A 1 81 ? 9.188 -16.734 -9.695 1 83.06 81 ILE A C 1
ATOM 665 O O . ILE A 1 81 ? 8.211 -16.719 -8.938 1 83.06 81 ILE A O 1
ATOM 669 N N . ALA A 1 82 ? 9.281 -17.391 -10.82 1 80.31 82 ALA A N 1
ATOM 670 C CA . ALA A 1 82 ? 8.156 -18.234 -11.211 1 80.31 82 ALA A CA 1
ATOM 671 C C . ALA A 1 82 ? 7.902 -19.328 -10.164 1 80.31 82 ALA A C 1
ATOM 673 O O . ALA A 1 82 ? 6.754 -19.703 -9.93 1 80.31 82 ALA A O 1
ATOM 674 N N . LEU A 1 83 ? 8.953 -19.781 -9.617 1 82.94 83 LEU A N 1
ATOM 675 C CA . LEU A 1 83 ? 8.828 -20.766 -8.555 1 82.94 83 LEU A CA 1
ATOM 676 C C . LEU A 1 83 ? 8.016 -20.203 -7.391 1 82.94 83 LEU A C 1
ATOM 678 O O . LEU A 1 83 ? 7.176 -20.922 -6.82 1 82.94 83 LEU A O 1
ATOM 682 N N . GLU A 1 84 ? 8.195 -18.984 -7.043 1 84.12 84 GLU A N 1
ATOM 683 C CA . GLU A 1 84 ? 7.414 -18.328 -5.996 1 84.12 84 GLU A CA 1
ATOM 684 C C . GLU A 1 84 ? 5.953 -18.188 -6.406 1 84.12 84 GLU A C 1
ATOM 686 O O . GLU A 1 84 ? 5.047 -18.406 -5.598 1 84.12 84 GLU A O 1
ATOM 691 N N . LYS A 1 85 ? 5.766 -17.906 -7.625 1 80.88 85 LYS A N 1
ATOM 692 C CA . LYS A 1 85 ? 4.418 -17.703 -8.141 1 80.88 85 LYS A CA 1
ATOM 693 C C . LYS A 1 85 ? 3.627 -19.016 -8.164 1 80.88 85 LYS A C 1
ATOM 695 O O . LYS A 1 85 ? 2.404 -19 -8.008 1 80.88 85 LYS A O 1
ATOM 700 N N . ARG A 1 86 ? 4.387 -20.094 -8.336 1 81.31 86 ARG A N 1
ATOM 701 C CA . ARG A 1 86 ? 3.74 -21.391 -8.312 1 81.31 86 ARG A CA 1
ATOM 702 C C . ARG A 1 86 ? 2.994 -21.625 -7 1 81.31 86 ARG A C 1
ATOM 704 O O . ARG A 1 86 ? 1.868 -22.125 -6.996 1 81.31 86 ARG A O 1
ATOM 711 N N . GLY A 1 87 ? 3.627 -21.297 -5.918 1 81.44 87 GLY A N 1
ATOM 712 C CA . GLY A 1 87 ? 2.967 -21.391 -4.629 1 81.44 87 GLY A CA 1
ATOM 713 C C . GLY A 1 87 ? 1.695 -20.578 -4.539 1 81.44 87 GLY A C 1
ATOM 714 O O . GLY A 1 87 ? 0.694 -21.031 -3.982 1 81.44 87 GLY A O 1
ATOM 715 N N . LEU A 1 88 ? 1.725 -19.438 -5.082 1 83.44 88 LEU A N 1
ATOM 716 C CA . LEU A 1 88 ? 0.559 -18.562 -5.102 1 83.44 88 LEU A CA 1
ATOM 717 C C . LEU A 1 88 ? -0.57 -19.172 -5.922 1 83.44 88 LEU A C 1
ATOM 719 O O . LEU A 1 88 ? -1.725 -19.188 -5.488 1 83.44 88 LEU A O 1
ATOM 723 N N . MET A 1 89 ? -0.199 -19.719 -7.047 1 80.31 89 MET A N 1
ATOM 724 C CA . MET A 1 89 ? -1.195 -20.297 -7.941 1 80.31 89 MET A CA 1
ATOM 725 C C . MET A 1 89 ? -1.859 -21.516 -7.297 1 80.31 89 MET A C 1
ATOM 727 O O . MET A 1 89 ? -3.061 -21.734 -7.465 1 80.31 89 MET A O 1
ATOM 731 N N . LYS A 1 90 ? -1.088 -22.234 -6.594 1 82.31 90 LYS A N 1
ATOM 732 C CA . LYS A 1 90 ? -1.63 -23.391 -5.891 1 82.31 90 LYS A CA 1
ATOM 733 C C . LYS A 1 90 ? -2.67 -22.984 -4.855 1 82.31 90 LYS A C 1
ATOM 735 O O . LYS A 1 90 ? -3.664 -23.672 -4.648 1 82.31 90 LYS A O 1
ATOM 740 N N . ARG A 1 91 ? -2.467 -21.891 -4.281 1 85.25 91 ARG A N 1
ATOM 741 C CA . ARG A 1 91 ? -3.396 -21.391 -3.275 1 85.25 91 ARG A CA 1
ATOM 742 C C . ARG A 1 91 ? -4.652 -20.812 -3.926 1 85.25 91 ARG A C 1
ATOM 744 O O . ARG A 1 91 ? -5.723 -20.797 -3.314 1 85.25 91 ARG A O 1
ATOM 751 N N . LEU A 1 92 ? -4.535 -20.344 -5.137 1 85.06 92 LEU A N 1
ATOM 752 C CA . LEU A 1 92 ? -5.66 -19.734 -5.836 1 85.06 92 LEU A CA 1
ATOM 753 C C . LEU A 1 92 ? -6.547 -20.781 -6.477 1 85.06 92 LEU A C 1
ATOM 755 O O . LEU A 1 92 ? -7.738 -20.547 -6.695 1 85.06 92 LEU A O 1
ATOM 759 N N . GLY A 1 93 ?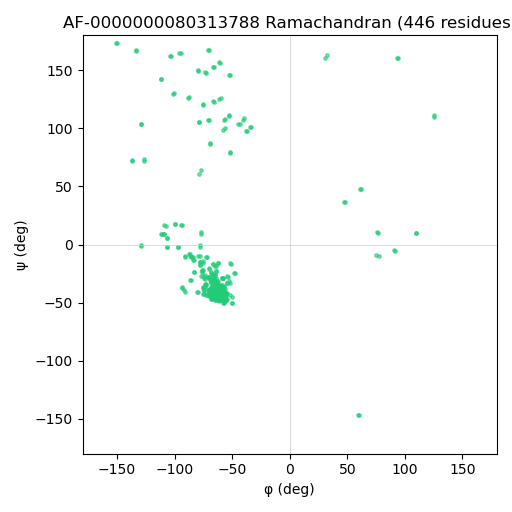 -6.016 -21.938 -6.746 1 78.56 93 GLY A N 1
ATOM 760 C CA . GLY A 1 93 ? -6.711 -23.016 -7.434 1 78.56 93 GLY A CA 1
ATOM 761 C C . GLY A 1 93 ? -8.062 -23.328 -6.832 1 78.56 93 GLY A C 1
ATOM 762 O O . GLY A 1 93 ? -9.078 -23.312 -7.527 1 78.56 93 GLY A O 1
ATOM 763 N N . PRO A 1 94 ? -8.125 -23.516 -5.566 1 80.19 94 PRO A N 1
ATOM 764 C CA . PRO A 1 94 ? -9.367 -23.922 -4.91 1 80.19 94 PRO A CA 1
ATOM 765 C C . PRO A 1 94 ? -10.469 -22.859 -5.031 1 80.19 94 PRO A C 1
ATOM 767 O O . PRO A 1 94 ? -11.648 -23.172 -4.867 1 80.19 94 PRO A O 1
ATOM 770 N N . LEU A 1 95 ? -10.164 -21.609 -5.254 1 81.19 95 LEU A N 1
ATOM 771 C CA . LEU A 1 95 ? -11.148 -20.531 -5.359 1 81.19 95 LEU A CA 1
ATOM 772 C C . LEU A 1 95 ? -12.086 -20.781 -6.535 1 81.19 95 LEU A C 1
ATOM 774 O O . LEU A 1 95 ? -13.18 -20.203 -6.59 1 81.19 95 LEU A O 1
ATOM 778 N N . PHE A 1 96 ? -11.734 -21.625 -7.383 1 71.81 96 PHE A N 1
ATOM 779 C CA . PHE A 1 96 ? -12.484 -21.781 -8.617 1 71.81 96 PHE A CA 1
ATOM 780 C C . PHE A 1 96 ? -13.203 -23.125 -8.648 1 71.81 96 PHE A C 1
ATOM 782 O O . PHE A 1 96 ? -13.75 -23.531 -9.672 1 71.81 96 PHE A O 1
ATOM 789 N N . ASP A 1 97 ? -13.164 -23.781 -7.527 1 73.25 97 ASP A N 1
ATOM 790 C CA . ASP A 1 97 ? -13.82 -25.094 -7.488 1 73.25 97 ASP A CA 1
ATOM 791 C C . ASP A 1 97 ? -15.336 -24.953 -7.383 1 73.25 97 ASP A C 1
ATOM 793 O O . ASP A 1 97 ? -16.062 -25.938 -7.391 1 73.25 97 ASP A O 1
ATOM 797 N N . GLY A 1 98 ? -15.883 -23.812 -7.547 1 70.62 98 GLY A N 1
ATOM 798 C CA . GLY A 1 98 ? -17.312 -23.562 -7.629 1 70.62 98 GLY A CA 1
ATOM 799 C C . GLY A 1 98 ? -18 -23.641 -6.285 1 70.62 98 GLY A C 1
ATOM 800 O O . GLY A 1 98 ? -19.172 -23.266 -6.164 1 70.62 98 GLY A O 1
ATOM 801 N N . SER A 1 99 ? -17.344 -24.078 -5.258 1 80.94 99 SER A N 1
ATOM 802 C CA . SER A 1 99 ? -18.016 -24.281 -3.971 1 80.94 99 SER A CA 1
ATOM 803 C C . SER A 1 99 ? -18.016 -23 -3.146 1 80.94 99 SER A C 1
ATOM 805 O O . SER A 1 99 ? -18.797 -22.875 -2.189 1 80.94 99 SER A O 1
ATOM 807 N N . ILE A 1 100 ? -17.391 -22.062 -3.521 1 85.38 100 ILE A N 1
ATOM 808 C CA . ILE A 1 100 ? -17.266 -20.828 -2.74 1 85.38 100 ILE A CA 1
ATOM 809 C C . ILE A 1 100 ? -18.219 -19.781 -3.279 1 85.38 100 ILE A C 1
ATOM 811 O O . ILE A 1 100 ? -18.281 -19.547 -4.488 1 85.38 100 ILE A O 1
ATOM 815 N N . PRO A 1 101 ? -19.016 -19.141 -2.328 1 86.62 101 PRO A N 1
ATOM 816 C CA . PRO A 1 101 ? -19.875 -18.047 -2.789 1 86.62 101 PRO A CA 1
ATOM 817 C C . PRO A 1 101 ? -19.109 -16.984 -3.564 1 86.62 101 PRO A C 1
ATOM 819 O O . PRO A 1 101 ? -17.953 -16.688 -3.242 1 86.62 101 PRO A O 1
ATOM 822 N N . LYS A 1 102 ? -19.734 -16.422 -4.516 1 84.44 102 LYS A N 1
ATOM 823 C CA . LYS A 1 102 ? -19.125 -15.555 -5.508 1 84.44 102 LYS A CA 1
ATOM 824 C C . LYS A 1 102 ? -18.406 -14.383 -4.836 1 84.44 102 LYS A C 1
ATOM 826 O O . LYS A 1 102 ? -17.25 -14.094 -5.148 1 84.44 102 LYS A O 1
ATOM 831 N N . ARG A 1 103 ? -19.109 -13.719 -3.898 1 88.56 103 ARG A N 1
ATOM 832 C CA . ARG A 1 103 ? -18.484 -12.586 -3.23 1 88.56 103 ARG A CA 1
ATOM 833 C C . ARG A 1 103 ? -17.312 -13.039 -2.352 1 88.56 103 ARG A C 1
ATOM 835 O O . ARG A 1 103 ? -16.312 -12.336 -2.238 1 88.56 103 ARG A O 1
ATOM 842 N N . GLU A 1 104 ? -17.469 -14.227 -1.845 1 91.5 104 GLU A N 1
ATOM 843 C CA . GLU A 1 104 ? -16.422 -14.789 -0.992 1 91.5 104 GLU A CA 1
ATOM 844 C C . GLU A 1 104 ? -15.18 -15.141 -1.804 1 91.5 104 GLU A C 1
ATOM 846 O O . GLU A 1 104 ? -14.062 -15.109 -1.284 1 91.5 104 GLU A O 1
ATOM 851 N N . ARG A 1 105 ? -15.375 -15.438 -3.021 1 91.5 105 ARG A N 1
ATOM 852 C CA . ARG A 1 105 ? -14.242 -15.742 -3.885 1 91.5 105 ARG A CA 1
ATOM 853 C C . ARG A 1 105 ? -13.32 -14.531 -4.02 1 91.5 105 ARG A C 1
ATOM 855 O O . ARG A 1 105 ? -12.094 -14.664 -3.939 1 91.5 105 ARG A O 1
ATOM 862 N N . LEU A 1 106 ? -13.961 -13.383 -4.199 1 93.56 106 LEU A N 1
ATOM 863 C CA . LEU A 1 106 ? -13.164 -12.164 -4.285 1 93.56 106 LEU A CA 1
ATOM 864 C C . LEU A 1 106 ? -12.422 -11.906 -2.979 1 93.56 106 LEU A C 1
ATOM 866 O O . LEU A 1 106 ? -11.227 -11.602 -2.986 1 93.56 106 LEU A O 1
ATOM 870 N N . LEU A 1 107 ? -13.125 -12.062 -1.921 1 95 107 LEU A N 1
ATOM 871 C CA . LEU A 1 107 ? -12.539 -11.852 -0.604 1 95 107 LEU A CA 1
ATOM 872 C C . LEU A 1 107 ? -11.336 -12.758 -0.396 1 95 107 LEU A C 1
ATOM 874 O O . LEU A 1 107 ? -10.258 -12.297 -0.012 1 95 107 LEU A O 1
ATOM 878 N N . ARG A 1 108 ? -11.484 -13.977 -0.702 1 93.44 108 ARG A N 1
ATOM 879 C CA . ARG A 1 108 ? -10.414 -14.953 -0.514 1 93.44 108 ARG A CA 1
ATOM 880 C C . ARG A 1 108 ? -9.242 -14.672 -1.45 1 93.44 108 ARG A C 1
ATOM 882 O O . ARG A 1 108 ? -8.086 -14.828 -1.069 1 93.44 108 ARG A O 1
ATOM 889 N N . TYR A 1 109 ? -9.586 -14.344 -2.645 1 92.31 109 TYR A N 1
ATOM 890 C CA . TYR A 1 109 ? -8.539 -13.977 -3.586 1 92.31 109 TYR A CA 1
ATOM 891 C C . TYR A 1 109 ? -7.676 -12.852 -3.029 1 92.31 109 TYR A C 1
ATOM 893 O O . TYR A 1 109 ? -6.445 -12.922 -3.076 1 92.31 109 TYR A O 1
ATOM 901 N N . LEU A 1 110 ? -8.273 -11.836 -2.516 1 94.38 110 LEU A N 1
ATOM 902 C CA . LEU A 1 110 ? -7.555 -10.688 -1.967 1 94.38 110 LEU A CA 1
ATOM 903 C C . LEU A 1 110 ? -6.715 -11.094 -0.761 1 94.38 110 LEU A C 1
ATOM 905 O O . LEU A 1 110 ? -5.562 -10.68 -0.629 1 94.38 110 LEU A O 1
ATOM 909 N N . GLU A 1 111 ? -7.25 -11.898 0.08 1 93.38 111 GLU A N 1
ATOM 910 C CA . GLU A 1 111 ? -6.516 -12.352 1.257 1 93.38 111 GLU A CA 1
ATOM 911 C C . GLU A 1 111 ? -5.254 -13.109 0.859 1 93.38 111 GLU A C 1
ATOM 913 O O . GLU A 1 111 ? -4.184 -12.891 1.433 1 93.38 111 GLU A O 1
ATOM 918 N N . ILE A 1 112 ? -5.383 -13.945 -0.122 1 90.44 112 ILE A N 1
ATOM 919 C CA . ILE A 1 112 ? -4.258 -14.75 -0.587 1 90.44 112 ILE A CA 1
ATOM 920 C C . ILE A 1 112 ? -3.207 -13.852 -1.23 1 90.44 112 ILE A C 1
ATOM 922 O O . ILE A 1 112 ? -2.021 -13.945 -0.907 1 90.44 112 ILE A O 1
ATOM 926 N N . THR A 1 113 ? -3.605 -12.977 -2.055 1 89.12 113 THR A N 1
ATOM 927 C CA . THR A 1 113 ? -2.672 -12.18 -2.834 1 89.12 113 THR A CA 1
ATOM 928 C C . THR A 1 113 ? -1.997 -11.125 -1.956 1 89.12 113 THR A C 1
ATOM 930 O O . THR A 1 113 ? -0.812 -10.836 -2.129 1 89.12 113 THR A O 1
ATOM 933 N N . PHE A 1 114 ? -2.721 -10.578 -0.952 1 89.75 114 PHE A N 1
ATOM 934 C CA . PHE A 1 114 ? -2.154 -9.523 -0.122 1 89.75 114 PHE A CA 1
ATOM 935 C C . PHE A 1 114 ? -1.202 -10.102 0.917 1 89.75 114 PHE A C 1
ATOM 937 O O . PHE A 1 114 ? -0.384 -9.383 1.488 1 89.75 114 PHE A O 1
ATOM 944 N N . THR A 1 115 ? -1.261 -11.359 1.187 1 88.31 115 THR A N 1
ATOM 945 C CA . THR A 1 115 ? -0.326 -11.992 2.109 1 88.31 115 THR A CA 1
ATOM 946 C C . THR A 1 115 ? 0.823 -12.648 1.349 1 88.31 115 THR A C 1
ATOM 948 O O . THR A 1 115 ? 1.735 -13.211 1.957 1 88.31 115 THR A O 1
ATOM 951 N N . SER A 1 116 ? 0.77 -12.578 0.068 1 82.12 116 SER A N 1
ATOM 952 C CA . SER A 1 116 ? 1.681 -13.359 -0.756 1 82.12 116 SER A CA 1
ATOM 953 C C . SER A 1 116 ? 3.117 -12.867 -0.616 1 82.12 116 SER A C 1
ATOM 955 O O . SER A 1 116 ? 4.062 -13.617 -0.87 1 82.12 116 SER A O 1
ATOM 957 N N . GLY A 1 117 ? 3.275 -11.594 -0.229 1 79.19 117 GLY A N 1
ATOM 958 C CA . GLY A 1 117 ? 4.621 -11.094 0.007 1 79.19 117 GLY A CA 1
ATOM 959 C C . GLY A 1 117 ? 5.406 -11.938 0.994 1 79.19 117 GLY A C 1
ATOM 960 O O . GLY A 1 117 ? 6.629 -12.047 0.892 1 79.19 117 GLY A O 1
ATOM 961 N N . ARG A 1 118 ? 4.715 -12.453 1.891 1 81.56 118 ARG A N 1
ATOM 962 C CA . ARG A 1 118 ? 5.328 -13.32 2.895 1 81.56 118 ARG A CA 1
ATOM 963 C C . ARG A 1 118 ? 5.887 -14.586 2.258 1 81.56 118 ARG A C 1
ATOM 965 O O . ARG A 1 118 ? 6.934 -15.094 2.678 1 81.56 118 ARG A O 1
ATOM 972 N N . ASP A 1 119 ? 5.262 -15.016 1.199 1 82.38 119 ASP A N 1
ATOM 973 C CA . ASP A 1 119 ? 5.621 -16.297 0.601 1 82.38 119 ASP A CA 1
ATOM 974 C C . ASP A 1 119 ? 6.379 -16.109 -0.71 1 82.38 119 ASP A C 1
ATOM 976 O O . ASP A 1 119 ? 6.777 -17.078 -1.354 1 82.38 119 ASP A O 1
ATOM 980 N N . MET A 1 120 ? 6.531 -14.938 -1.072 1 85.31 120 MET A N 1
ATOM 981 C CA . MET A 1 120 ? 7.254 -14.609 -2.297 1 85.31 120 MET A CA 1
ATOM 982 C C . MET A 1 120 ? 8.367 -13.602 -2.021 1 85.31 120 MET A C 1
ATOM 984 O O . MET A 1 120 ? 8.32 -12.477 -2.52 1 85.31 120 MET A O 1
ATOM 988 N N . PRO A 1 121 ? 9.344 -14.094 -1.389 1 83.56 121 PRO A N 1
ATOM 989 C CA . PRO A 1 121 ? 10.352 -13.172 -0.875 1 83.56 121 PRO A CA 1
ATOM 990 C C . PRO A 1 121 ? 11.125 -12.469 -1.988 1 83.56 121 PRO A C 1
ATOM 992 O O . PRO A 1 121 ? 11.539 -11.32 -1.825 1 83.56 121 PRO A O 1
ATOM 995 N N . LEU A 1 122 ? 11.375 -13.102 -3.094 1 83.69 122 LEU A N 1
ATOM 996 C CA . LEU A 1 122 ? 12.062 -12.43 -4.188 1 83.69 122 LEU A CA 1
ATOM 997 C C . LEU A 1 122 ? 11.211 -11.305 -4.77 1 83.69 122 LEU A C 1
ATOM 999 O O . LEU A 1 122 ? 11.711 -10.211 -5.035 1 83.69 122 LEU A O 1
ATOM 1003 N N . VAL A 1 123 ? 9.961 -11.617 -4.852 1 78.25 123 VAL A N 1
ATOM 1004 C CA . VAL A 1 123 ? 9.031 -10.617 -5.367 1 78.25 123 VAL A CA 1
ATOM 1005 C C . VAL A 1 123 ? 8.914 -9.461 -4.375 1 78.25 123 VAL A C 1
ATOM 1007 O O . VAL A 1 123 ? 8.906 -8.297 -4.773 1 78.25 123 VAL A O 1
ATOM 1010 N N . ALA A 1 124 ? 8.82 -9.82 -3.146 1 77.19 124 ALA A N 1
ATOM 1011 C CA . ALA A 1 124 ? 8.742 -8.797 -2.107 1 77.19 124 ALA A CA 1
ATOM 1012 C C . ALA A 1 124 ? 9.961 -7.875 -2.146 1 77.19 124 ALA A C 1
ATOM 1014 O O . ALA A 1 124 ? 9.828 -6.656 -2.002 1 77.19 124 ALA A O 1
ATOM 1015 N N . ARG A 1 125 ? 11.078 -8.375 -2.377 1 77.44 125 ARG A N 1
ATOM 1016 C CA . ARG A 1 125 ? 12.312 -7.594 -2.457 1 77.44 125 ARG A CA 1
ATOM 1017 C C . ARG A 1 125 ? 12.305 -6.684 -3.68 1 77.44 125 ARG A C 1
ATOM 1019 O O . ARG A 1 125 ? 12.781 -5.551 -3.621 1 77.44 125 ARG A O 1
ATOM 1026 N N . MET A 1 126 ? 11.789 -7.234 -4.691 1 73.56 126 MET A N 1
ATOM 1027 C CA . MET A 1 126 ? 11.672 -6.445 -5.914 1 73.56 126 MET A CA 1
ATOM 1028 C C . MET A 1 126 ? 10.789 -5.219 -5.691 1 73.56 126 MET A C 1
ATOM 1030 O O . MET A 1 126 ? 11.156 -4.109 -6.086 1 73.56 126 MET A O 1
ATOM 1034 N N . LEU A 1 127 ? 9.773 -5.438 -5.027 1 66.94 127 LEU A N 1
ATOM 1035 C CA . LEU A 1 127 ? 8.773 -4.395 -4.852 1 66.94 127 LEU A CA 1
ATOM 1036 C C . LEU A 1 127 ? 9.234 -3.359 -3.834 1 66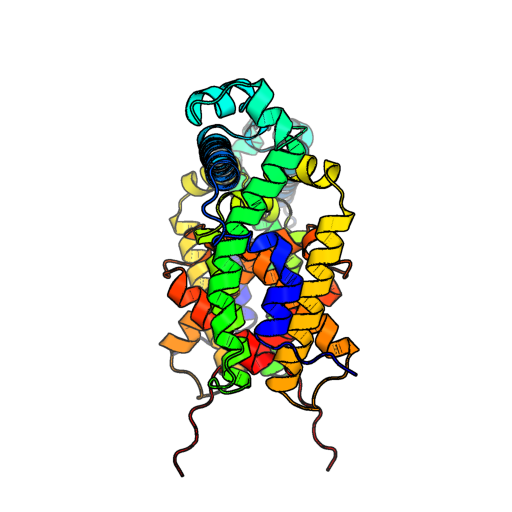.94 127 LEU A C 1
ATOM 1038 O O . LEU A 1 127 ? 8.758 -2.223 -3.836 1 66.94 127 LEU A O 1
ATOM 1042 N N . THR A 1 128 ? 10.117 -3.664 -2.949 1 65.19 128 THR A N 1
ATOM 1043 C CA . THR A 1 128 ? 10.578 -2.729 -1.93 1 65.19 128 THR A CA 1
ATOM 1044 C C . THR A 1 128 ? 11.852 -2.014 -2.387 1 65.19 128 THR A C 1
ATOM 1046 O O . THR A 1 128 ? 12.539 -1.381 -1.583 1 65.19 128 THR A O 1
ATOM 1049 N N . GLY A 1 129 ? 12.078 -2.092 -3.646 1 63.25 129 GLY A N 1
ATOM 1050 C CA . GLY A 1 129 ? 13.078 -1.175 -4.172 1 63.25 129 GLY A CA 1
ATOM 1051 C C . GLY A 1 129 ? 14.352 -1.869 -4.598 1 63.25 129 GLY A C 1
ATOM 1052 O O . GLY A 1 129 ? 15.391 -1.225 -4.754 1 63.25 129 GLY A O 1
ATOM 1053 N N . ASP A 1 130 ? 14.289 -3.07 -4.625 1 64.81 130 ASP A N 1
ATOM 1054 C CA . ASP A 1 130 ? 15.484 -3.703 -5.172 1 64.81 130 ASP A CA 1
ATOM 1055 C C . ASP A 1 130 ? 15.617 -3.424 -6.668 1 64.81 130 ASP A C 1
ATOM 1057 O O . ASP A 1 130 ? 15.078 -4.164 -7.492 1 64.81 130 ASP A O 1
ATOM 1061 N N . SER A 1 131 ? 16.234 -2.34 -6.84 1 63.25 131 SER A N 1
ATOM 1062 C CA . SER A 1 131 ? 16.391 -1.828 -8.195 1 63.25 131 SER A CA 1
ATOM 1063 C C . SER A 1 131 ? 17.109 -2.836 -9.094 1 63.25 131 SER A C 1
ATOM 1065 O O . SER A 1 131 ? 16.859 -2.893 -10.297 1 63.25 131 SER A O 1
ATOM 1067 N N . GLU A 1 132 ? 17.891 -3.568 -8.445 1 66.25 132 GLU A N 1
ATOM 1068 C CA . GLU A 1 132 ? 18.625 -4.555 -9.227 1 66.25 132 GLU A CA 1
ATOM 1069 C C . GLU A 1 132 ? 17.719 -5.656 -9.75 1 66.25 132 GLU A C 1
ATOM 1071 O O . GLU A 1 132 ? 17.828 -6.07 -10.906 1 66.25 132 GLU A O 1
ATOM 1076 N N . LEU A 1 133 ? 16.891 -6.098 -8.891 1 73.69 133 LEU A N 1
ATOM 1077 C CA . LEU A 1 133 ? 15.945 -7.133 -9.289 1 73.69 133 LEU A CA 1
ATOM 1078 C C . LEU A 1 133 ? 14.992 -6.617 -10.367 1 73.69 133 LEU A C 1
ATOM 1080 O O . LEU A 1 133 ? 14.695 -7.32 -11.336 1 73.69 133 LEU A O 1
ATOM 1084 N N . TRP A 1 134 ? 14.695 -5.391 -10.164 1 67.88 134 TRP A N 1
ATOM 1085 C CA . TRP A 1 134 ? 13.805 -4.777 -11.148 1 67.88 134 TRP A CA 1
ATOM 1086 C C . TRP A 1 134 ? 14.508 -4.637 -12.5 1 67.88 134 TRP A C 1
ATOM 1088 O O . TRP A 1 134 ? 13.914 -4.93 -13.547 1 67.88 134 TRP A O 1
ATOM 1098 N N . ALA A 1 135 ? 15.688 -4.211 -12.422 1 65.62 135 ALA A N 1
ATOM 1099 C CA . ALA A 1 135 ? 16.453 -4.039 -13.648 1 65.62 135 ALA A CA 1
ATOM 1100 C C . ALA A 1 135 ? 16.641 -5.371 -14.367 1 65.62 135 ALA A C 1
ATOM 1102 O O . ALA A 1 135 ? 16.547 -5.434 -15.594 1 65.62 135 ALA A O 1
ATOM 1103 N N . ALA A 1 136 ? 16.859 -6.328 -13.617 1 69.81 136 ALA A N 1
ATOM 1104 C CA . ALA A 1 136 ? 17.078 -7.652 -14.195 1 69.81 136 ALA A CA 1
ATOM 1105 C C . ALA A 1 136 ? 15.805 -8.164 -14.875 1 69.81 136 ALA A C 1
ATOM 1107 O O . ALA A 1 136 ? 15.867 -8.766 -15.953 1 69.81 136 ALA A O 1
ATOM 1108 N N . LEU A 1 137 ? 14.727 -7.82 -14.273 1 67.75 137 LEU A N 1
ATOM 1109 C CA . LEU A 1 137 ? 13.453 -8.258 -14.828 1 67.75 137 LEU A CA 1
ATOM 1110 C C . LEU A 1 137 ? 13.102 -7.461 -16.078 1 67.75 137 LEU A C 1
ATOM 1112 O O . LEU A 1 137 ? 12.523 -8 -17.016 1 67.75 137 LEU A O 1
ATOM 1116 N N . GLU A 1 138 ? 13.406 -6.191 -15.93 1 65.25 138 GLU A N 1
ATOM 1117 C CA . GLU A 1 138 ? 13.18 -5.359 -17.109 1 65.25 138 GLU A CA 1
ATOM 1118 C C . GLU A 1 138 ? 13.969 -5.879 -18.312 1 65.25 138 GLU A C 1
ATOM 1120 O O . GLU A 1 138 ? 13.484 -5.84 -19.438 1 65.25 138 GLU A O 1
ATOM 1125 N N . ASP A 1 139 ? 15.07 -6.312 -17.984 1 63.38 139 ASP A N 1
ATOM 1126 C CA . ASP A 1 139 ? 15.914 -6.848 -19.047 1 63.38 139 ASP A CA 1
ATOM 1127 C C . ASP A 1 139 ? 15.305 -8.109 -19.656 1 63.38 139 ASP A C 1
ATOM 1129 O O . ASP A 1 139 ? 15.453 -8.359 -20.844 1 63.38 139 ASP A O 1
ATOM 1133 N N . ILE A 1 140 ? 14.781 -8.961 -18.828 1 57.66 140 ILE A N 1
ATOM 1134 C CA . ILE A 1 140 ? 14.148 -10.195 -19.297 1 57.66 140 ILE A CA 1
ATOM 1135 C C . ILE A 1 140 ? 12.922 -9.852 -20.141 1 57.66 140 ILE A C 1
ATOM 1137 O O . ILE A 1 140 ? 12.523 -10.633 -21.016 1 57.66 140 ILE A O 1
ATOM 1141 N N . GLY A 1 141 ? 12.414 -8.547 -19.969 1 56.91 141 GLY A N 1
ATOM 1142 C CA . GLY A 1 141 ? 11.367 -8.039 -20.844 1 56.91 141 GLY A CA 1
ATOM 1143 C C . GLY A 1 141 ? 10.156 -7.527 -20.078 1 56.91 141 GLY A C 1
ATOM 1144 O O . GLY A 1 141 ? 9.516 -8.281 -19.344 1 56.91 141 GLY A O 1
ATOM 1145 N N . MET A 1 142 ? 9.945 -6.281 -20.094 1 57.28 142 MET A N 1
ATOM 1146 C CA . MET A 1 142 ? 8.805 -5.508 -19.609 1 57.28 142 MET A CA 1
ATOM 1147 C C . MET A 1 142 ? 7.492 -6.105 -20.094 1 57.28 142 MET A C 1
ATOM 1149 O O . MET A 1 142 ? 6.496 -6.105 -19.375 1 57.28 142 MET A O 1
ATOM 1153 N N . GLU A 1 143 ? 7.691 -6.754 -21.141 1 58 143 GLU A N 1
ATOM 1154 C CA . GLU A 1 143 ? 6.496 -7.309 -21.781 1 58 143 GLU A CA 1
ATOM 1155 C C . GLU A 1 143 ? 5.918 -8.453 -20.953 1 58 143 GLU A C 1
ATOM 1157 O O . GLU A 1 143 ? 4.703 -8.562 -20.781 1 58 143 GLU A O 1
ATOM 1162 N N . ALA A 1 144 ? 6.812 -9.203 -20.453 1 59.38 144 ALA A N 1
ATOM 1163 C CA . ALA A 1 144 ? 6.363 -10.336 -19.656 1 59.38 144 ALA A CA 1
ATOM 1164 C C . ALA A 1 144 ? 5.676 -9.867 -18.375 1 59.38 144 ALA A C 1
ATOM 1166 O O . ALA A 1 144 ? 4.652 -10.422 -17.969 1 59.38 144 ALA A O 1
ATOM 1167 N N . ILE A 1 145 ? 6.074 -8.812 -17.875 1 62.72 145 ILE A N 1
ATOM 1168 C CA . ILE A 1 145 ? 5.504 -8.258 -16.656 1 62.72 145 ILE A CA 1
ATOM 1169 C C . ILE A 1 145 ? 4.133 -7.648 -16.953 1 62.72 145 ILE A C 1
ATOM 1171 O O . ILE A 1 145 ? 3.16 -7.914 -16.234 1 62.72 145 ILE A O 1
ATOM 1175 N N . THR A 1 146 ? 4.16 -6.973 -18.062 1 63.31 146 THR A N 1
ATOM 1176 C CA . THR A 1 146 ? 2.926 -6.301 -18.453 1 63.31 146 THR A CA 1
ATOM 1177 C C . THR A 1 146 ? 1.842 -7.316 -18.797 1 63.31 146 THR A C 1
ATOM 1179 O O . THR A 1 146 ? 0.679 -7.145 -18.422 1 63.31 146 THR A O 1
ATOM 1182 N N . GLN A 1 147 ? 2.252 -8.312 -19.5 1 63.22 147 GLN A N 1
ATOM 1183 C CA . GLN A 1 147 ? 1.298 -9.344 -19.875 1 63.22 147 GLN A CA 1
ATOM 1184 C C . GLN A 1 147 ? 0.734 -10.047 -18.656 1 63.22 147 GLN A C 1
ATOM 1186 O O . GLN A 1 147 ? -0.464 -10.328 -18.578 1 63.22 147 GLN A O 1
ATOM 1191 N N . ARG A 1 148 ? 1.52 -10.18 -17.75 1 65.56 148 ARG A N 1
ATOM 1192 C CA . ARG A 1 148 ? 1.103 -10.859 -16.531 1 65.56 148 ARG A CA 1
ATOM 1193 C C . ARG A 1 148 ? 0.152 -9.984 -15.719 1 65.56 148 ARG A C 1
ATOM 1195 O O . ARG A 1 148 ? -0.829 -10.477 -15.156 1 65.56 148 ARG A O 1
ATOM 1202 N N . GLN A 1 149 ? 0.408 -8.75 -15.781 1 71.5 149 GLN A N 1
ATOM 1203 C CA . GLN A 1 149 ? -0.487 -7.82 -15.102 1 71.5 149 GLN A CA 1
ATOM 1204 C C . GLN A 1 149 ? -1.858 -7.785 -15.773 1 71.5 149 GLN A C 1
ATOM 1206 O O . GLN A 1 149 ? -2.885 -7.758 -15.086 1 71.5 149 GLN A O 1
ATOM 1211 N N . ALA A 1 150 ? -1.788 -7.902 -17.094 1 72.5 150 ALA A N 1
ATOM 1212 C CA . ALA A 1 150 ? -3.037 -7.871 -17.859 1 72.5 150 ALA A CA 1
ATOM 1213 C C . ALA A 1 150 ? -3.875 -9.117 -17.578 1 72.5 150 ALA A C 1
ATOM 1215 O O . ALA A 1 150 ? -5.094 -9.031 -17.406 1 72.5 150 ALA A O 1
ATOM 1216 N N . GLU A 1 151 ? -3.191 -10.195 -17.5 1 71.06 151 GLU A N 1
ATOM 1217 C CA . GLU A 1 151 ? -3.887 -11.445 -17.203 1 71.06 151 GLU A CA 1
ATOM 1218 C C . GLU A 1 151 ? -4.48 -11.422 -15.805 1 71.06 151 GLU A C 1
ATOM 1220 O O . GLU A 1 151 ? -5.605 -11.891 -15.594 1 71.06 151 GLU A O 1
ATOM 1225 N N . GLY A 1 152 ? -3.785 -10.852 -14.945 1 78.81 152 GLY A N 1
ATOM 1226 C CA . GLY A 1 152 ? -4.289 -10.711 -13.586 1 78.81 152 GLY A CA 1
ATOM 1227 C C . GLY A 1 152 ? -5.508 -9.812 -13.492 1 78.81 152 GLY A C 1
ATOM 1228 O O . GLY A 1 152 ? -6.457 -10.117 -12.773 1 78.81 152 GLY A O 1
ATOM 1229 N N . ALA A 1 153 ? -5.473 -8.789 -14.328 1 86.25 153 ALA A N 1
ATOM 1230 C CA . ALA A 1 153 ? -6.598 -7.852 -14.328 1 86.25 153 ALA A CA 1
ATOM 1231 C C . ALA A 1 153 ? -7.859 -8.508 -14.875 1 86.25 153 ALA A C 1
ATOM 1233 O O . ALA A 1 153 ? -8.953 -8.32 -14.336 1 86.25 153 ALA A O 1
ATOM 1234 N N . GLU A 1 154 ? -7.691 -9.281 -15.938 1 83.44 154 GLU A N 1
ATOM 1235 C CA . GLU A 1 154 ? -8.844 -9.953 -16.531 1 83.44 154 GLU A CA 1
ATOM 1236 C C . GLU A 1 154 ? -9.461 -10.945 -15.555 1 83.44 154 GLU A C 1
ATOM 1238 O O . GLU A 1 154 ? -10.688 -11.047 -15.453 1 83.44 154 GLU A O 1
ATOM 1243 N N . PHE A 1 155 ? -8.672 -11.578 -14.906 1 83.38 155 PHE A N 1
ATOM 1244 C CA . PHE A 1 155 ? -9.125 -12.523 -13.891 1 83.38 155 PHE A CA 1
ATOM 1245 C C . PHE A 1 155 ? -9.898 -11.805 -12.789 1 83.38 155 PHE A C 1
ATOM 1247 O O . PHE A 1 155 ? -10.992 -12.227 -12.406 1 83.38 155 PHE A O 1
ATOM 1254 N N . LEU A 1 156 ? -9.375 -10.781 -12.336 1 91.06 156 LEU A N 1
ATOM 1255 C CA . LEU A 1 156 ? -10 -10.016 -11.266 1 91.06 156 LEU A CA 1
ATOM 1256 C C . LEU A 1 156 ? -11.32 -9.406 -11.727 1 91.06 156 LEU A C 1
ATOM 1258 O O . LEU A 1 156 ? -12.273 -9.312 -10.945 1 91.06 156 LEU A O 1
ATOM 1262 N N . MET A 1 157 ? -11.352 -9.023 -12.953 1 92.19 157 MET A N 1
ATOM 1263 C CA . MET A 1 157 ? -12.602 -8.477 -13.484 1 92.19 157 MET A CA 1
ATOM 1264 C C . MET A 1 157 ? -13.727 -9.5 -13.391 1 92.19 157 MET A C 1
ATOM 1266 O O . MET A 1 157 ? -14.867 -9.148 -13.078 1 92.19 157 MET A O 1
ATOM 1270 N N . GLU A 1 158 ? -13.406 -10.672 -13.625 1 88.75 158 GLU A N 1
ATOM 1271 C CA . GLU A 1 158 ? -14.406 -11.734 -13.508 1 88.75 158 GLU A CA 1
ATOM 1272 C C . GLU A 1 158 ? -14.852 -11.922 -12.062 1 88.75 158 GLU A C 1
ATOM 1274 O O . GLU A 1 158 ? -16.047 -12.102 -11.797 1 88.75 158 GLU A O 1
ATOM 1279 N N . LEU A 1 159 ? -13.906 -11.969 -11.188 1 91.38 159 LEU A N 1
ATOM 1280 C CA . LEU A 1 159 ? -14.234 -12.094 -9.773 1 91.38 159 LEU A CA 1
ATOM 1281 C C . LEU A 1 159 ? -15.109 -10.93 -9.312 1 91.38 159 LEU A C 1
ATOM 1283 O O . LEU A 1 159 ? -16.031 -11.125 -8.523 1 91.38 159 LEU A O 1
ATOM 1287 N N . ILE A 1 160 ? -14.797 -9.758 -9.797 1 94.94 160 ILE A N 1
ATOM 1288 C CA . ILE A 1 160 ? -15.555 -8.562 -9.445 1 94.94 160 ILE A CA 1
ATOM 1289 C C . ILE A 1 160 ? -16.969 -8.664 -10.008 1 94.94 160 ILE A C 1
ATOM 1291 O O . ILE A 1 160 ? -17.938 -8.359 -9.312 1 94.94 160 ILE A O 1
ATOM 1295 N N . GLU A 1 161 ? -17.109 -9.125 -11.266 1 92.81 161 GLU A N 1
ATOM 1296 C CA . GLU A 1 161 ? -18.438 -9.336 -11.859 1 92.81 161 GLU A CA 1
ATOM 1297 C C . GLU A 1 161 ? -19.25 -10.336 -11.039 1 92.81 161 GLU A C 1
ATOM 1299 O O . GLU A 1 161 ? -20.453 -10.133 -10.82 1 92.81 161 GLU A O 1
ATOM 1304 N N . ASP A 1 162 ? -18.594 -11.328 -10.602 1 89.06 162 ASP A N 1
ATOM 1305 C CA . ASP A 1 162 ? -19.266 -12.336 -9.789 1 89.06 162 ASP A CA 1
ATOM 1306 C C . ASP A 1 162 ? -19.719 -11.75 -8.453 1 89.06 162 ASP A C 1
ATOM 1308 O O . ASP A 1 162 ? -20.781 -12.109 -7.949 1 89.06 162 ASP A O 1
ATOM 1312 N N . ALA A 1 163 ? -18.953 -10.914 -7.914 1 91.56 163 ALA A N 1
ATOM 1313 C CA . ALA A 1 163 ? -19.234 -10.344 -6.598 1 91.56 163 ALA A CA 1
ATOM 1314 C C . ALA A 1 163 ? -20.359 -9.328 -6.668 1 91.56 163 ALA A C 1
ATOM 1316 O O . ALA A 1 163 ? -21.156 -9.219 -5.738 1 91.56 163 ALA A O 1
ATOM 1317 N N . VAL A 1 164 ? -20.469 -8.523 -7.75 1 93.75 164 VAL A N 1
ATOM 1318 C CA . VAL A 1 164 ? -21.484 -7.492 -7.926 1 93.75 164 VAL A CA 1
ATOM 1319 C C . VAL A 1 164 ? -22.031 -7.543 -9.352 1 93.75 164 VAL A C 1
ATOM 1321 O O . VAL A 1 164 ? -21.859 -6.602 -10.125 1 93.75 164 VAL A O 1
ATOM 1324 N N . PRO A 1 165 ? -22.781 -8.555 -9.609 1 93.12 165 PRO A N 1
ATOM 1325 C CA . PRO A 1 165 ? -23.234 -8.797 -10.984 1 93.12 165 PRO A CA 1
ATOM 1326 C C . PRO A 1 165 ? -24.047 -7.645 -11.555 1 93.12 165 PRO A C 1
ATOM 1328 O O . PRO A 1 165 ? -25.047 -7.23 -10.945 1 93.12 165 PRO A O 1
ATOM 1331 N N . GLY A 1 166 ? -23.594 -7.164 -12.727 1 93.12 166 GLY A N 1
ATOM 1332 C CA . GLY A 1 166 ? -24.344 -6.191 -13.5 1 93.12 166 GLY A CA 1
ATOM 1333 C C . GLY A 1 166 ? -24.281 -4.789 -12.93 1 93.12 166 GLY A C 1
ATOM 1334 O O . GLY A 1 166 ? -24.969 -3.885 -13.406 1 93.12 166 GLY A O 1
ATOM 1335 N N . VAL A 1 167 ? -23.453 -4.574 -12.008 1 93.5 167 VAL A N 1
ATOM 1336 C CA . VAL A 1 167 ? -23.422 -3.285 -11.32 1 93.5 167 VAL A CA 1
ATOM 1337 C C . VAL A 1 167 ? -22.406 -2.369 -11.984 1 93.5 167 VAL A C 1
ATOM 1339 O O . VAL A 1 167 ? -22.656 -1.174 -12.164 1 93.5 167 VAL A O 1
ATOM 1342 N N . LEU A 1 168 ? -21.312 -2.926 -12.406 1 95.38 168 LEU A N 1
ATOM 1343 C CA . LEU A 1 168 ? -20.219 -2.129 -12.938 1 95.38 168 LEU A CA 1
ATOM 1344 C C . LEU A 1 168 ? -20.047 -2.367 -14.438 1 95.38 168 LEU A C 1
ATOM 1346 O O . LEU A 1 168 ? -20.203 -3.494 -14.906 1 95.38 168 LEU A O 1
ATOM 1350 N N . THR A 1 169 ? -19.719 -1.294 -15.141 1 95.69 169 THR A N 1
ATOM 1351 C CA . THR A 1 169 ? -19.344 -1.438 -16.531 1 95.69 169 THR A CA 1
ATOM 1352 C C . THR A 1 169 ? -17.984 -2.121 -16.656 1 95.69 169 THR A C 1
ATOM 1354 O O . THR A 1 169 ? -17.266 -2.256 -15.672 1 95.69 169 THR A O 1
ATOM 1357 N N . ASP A 1 170 ? -17.578 -2.568 -17.828 1 94.56 170 ASP A N 1
ATOM 1358 C CA . ASP A 1 170 ? -16.281 -3.199 -18.062 1 94.56 170 ASP A CA 1
ATOM 1359 C C . ASP A 1 170 ? -15.141 -2.252 -17.703 1 94.56 170 ASP A C 1
ATOM 1361 O O . ASP A 1 170 ? -14.125 -2.676 -17.141 1 94.56 170 ASP A O 1
ATOM 1365 N N . GLU A 1 171 ? -15.312 -1.026 -17.984 1 93.81 171 GLU A N 1
ATOM 1366 C CA . GLU A 1 171 ? -14.297 -0.032 -17.672 1 93.81 171 GLU A CA 1
ATOM 1367 C C . GLU A 1 171 ? -14.133 0.126 -16.156 1 93.81 171 GLU A C 1
ATOM 1369 O O . GLU A 1 171 ? -13.008 0.229 -15.656 1 93.81 171 GLU A O 1
ATOM 1374 N N . GLN A 1 172 ? -15.266 0.129 -15.508 1 94.38 172 GLN A N 1
ATOM 1375 C CA . GLN A 1 172 ? -15.227 0.254 -14.055 1 94.38 172 GLN A CA 1
ATOM 1376 C C . GLN A 1 172 ? -14.594 -0.978 -13.414 1 94.38 172 GLN A C 1
ATOM 1378 O O . GLN A 1 172 ? -13.82 -0.861 -12.453 1 94.38 172 GLN A O 1
ATOM 1383 N N . LYS A 1 173 ? -14.953 -2.145 -13.938 1 95.94 173 LYS A N 1
ATOM 1384 C CA . LYS A 1 173 ? -14.352 -3.375 -13.438 1 95.94 173 LYS A CA 1
ATOM 1385 C C . LYS A 1 173 ? -12.844 -3.373 -13.641 1 95.94 173 LYS A C 1
ATOM 1387 O O . LYS A 1 173 ? -12.086 -3.766 -12.742 1 95.94 173 LYS A O 1
ATOM 1392 N N . ARG A 1 174 ? -12.398 -2.955 -14.797 1 93.38 174 ARG A N 1
ATOM 1393 C CA . ARG A 1 174 ? -10.977 -2.889 -15.094 1 93.38 174 ARG A CA 1
ATOM 1394 C C . ARG A 1 174 ? -10.266 -1.929 -14.141 1 93.38 174 ARG A C 1
ATOM 1396 O O . ARG A 1 174 ? -9.195 -2.244 -13.617 1 93.38 174 ARG A O 1
ATOM 1403 N N . GLU A 1 175 ? -10.859 -0.832 -13.953 1 93.5 175 GLU A N 1
ATOM 1404 C CA . GLU A 1 175 ? -10.305 0.148 -13.023 1 93.5 175 GLU A CA 1
ATOM 1405 C C . GLU A 1 175 ? -10.141 -0.446 -11.625 1 93.5 175 GLU A C 1
ATOM 1407 O O . GLU A 1 175 ? -9.078 -0.321 -11.016 1 93.5 175 GLU A O 1
ATOM 1412 N N . ARG A 1 176 ? -11.227 -1.072 -11.117 1 95.75 176 ARG A N 1
ATOM 1413 C CA . ARG A 1 176 ? -11.172 -1.69 -9.797 1 95.75 176 ARG A CA 1
ATOM 1414 C C . ARG A 1 176 ? -10.094 -2.764 -9.742 1 95.75 176 ARG A C 1
ATOM 1416 O O . ARG A 1 176 ? -9.344 -2.848 -8.766 1 95.75 176 ARG A O 1
ATOM 1423 N N . ALA A 1 177 ? -10.016 -3.533 -10.797 1 94.06 177 ALA A N 1
ATOM 1424 C CA . ALA A 1 177 ? -9.039 -4.613 -10.859 1 94.06 177 ALA A CA 1
ATOM 1425 C C . ALA A 1 177 ? -7.613 -4.066 -10.797 1 94.06 177 ALA A C 1
ATOM 1427 O O . ALA A 1 177 ? -6.785 -4.566 -10.031 1 94.06 177 ALA A O 1
ATOM 1428 N N . GLU A 1 178 ? -7.352 -3.072 -11.539 1 90.06 178 GLU A N 1
ATOM 1429 C CA . GLU A 1 178 ? -6.02 -2.482 -11.594 1 90.06 178 GLU A CA 1
ATOM 1430 C C . GLU A 1 178 ? -5.645 -1.844 -10.258 1 90.06 178 GLU A C 1
ATOM 1432 O O . GLU A 1 178 ? -4.488 -1.92 -9.828 1 90.06 178 GLU A O 1
ATOM 1437 N N . VAL A 1 179 ? -6.59 -1.252 -9.633 1 91.44 179 VAL A N 1
ATOM 1438 C CA . VAL A 1 179 ? -6.348 -0.65 -8.32 1 91.44 179 VAL A CA 1
ATOM 1439 C C . VAL A 1 179 ? -6.047 -1.743 -7.297 1 91.44 179 VAL A C 1
ATOM 1441 O O . VAL A 1 179 ? -5.098 -1.628 -6.52 1 91.44 179 VAL A O 1
ATOM 1444 N N . ILE A 1 180 ? -6.805 -2.801 -7.359 1 92.81 180 ILE A N 1
ATOM 1445 C CA . ILE A 1 180 ? -6.594 -3.908 -6.434 1 92.81 180 ILE A CA 1
ATOM 1446 C C . ILE A 1 180 ? -5.215 -4.52 -6.668 1 92.81 180 ILE A C 1
ATOM 1448 O O . ILE A 1 180 ? -4.492 -4.82 -5.715 1 92.81 180 ILE A O 1
ATOM 1452 N N . ILE A 1 181 ? -4.82 -4.68 -7.859 1 87.31 181 ILE A N 1
ATOM 1453 C CA . ILE A 1 181 ? -3.504 -5.203 -8.203 1 87.31 181 ILE A CA 1
ATOM 1454 C C . ILE A 1 181 ? -2.422 -4.27 -7.672 1 87.31 181 ILE A C 1
ATOM 1456 O O . ILE A 1 181 ? -1.443 -4.719 -7.07 1 87.31 181 ILE A O 1
ATOM 1460 N N . GLY A 1 182 ? -2.623 -2.996 -7.91 1 83.75 182 GLY A N 1
ATOM 1461 C CA . GLY A 1 182 ? -1.672 -2.021 -7.398 1 83.75 182 GLY A CA 1
ATOM 1462 C C . GLY A 1 182 ? -1.516 -2.072 -5.891 1 83.75 182 GLY A C 1
ATOM 1463 O O . GLY A 1 182 ? -0.402 -1.966 -5.375 1 83.75 182 GLY A O 1
ATOM 1464 N N . VAL A 1 183 ? -2.65 -2.201 -5.207 1 86.81 183 VAL A N 1
ATOM 1465 C CA . VAL A 1 183 ? -2.613 -2.33 -3.754 1 86.81 183 VAL A CA 1
ATOM 1466 C C . VAL A 1 183 ? -1.852 -3.596 -3.365 1 86.81 183 VAL A C 1
ATOM 1468 O O . VAL A 1 183 ? -1.059 -3.586 -2.422 1 86.81 183 VAL A O 1
ATOM 1471 N N . GLY A 1 184 ? -2.084 -4.656 -4.055 1 81.5 184 GLY A N 1
ATOM 1472 C CA . GLY A 1 184 ? -1.374 -5.902 -3.805 1 81.5 184 GLY A CA 1
ATOM 1473 C C . GLY A 1 184 ? 0.128 -5.777 -3.977 1 81.5 184 GLY A C 1
ATOM 1474 O O . GLY A 1 184 ? 0.896 -6.359 -3.207 1 81.5 184 GLY A O 1
ATOM 1475 N N . PHE A 1 185 ? 0.5 -5.055 -4.906 1 73.56 185 PHE A N 1
ATOM 1476 C CA . PHE A 1 185 ? 1.918 -4.828 -5.16 1 73.56 185 PHE A CA 1
ATOM 1477 C C . PHE A 1 185 ? 2.553 -4.035 -4.023 1 73.56 185 PHE A C 1
ATOM 1479 O O . PHE A 1 185 ? 3.723 -4.238 -3.693 1 73.56 185 PHE A O 1
ATOM 1486 N N . SER A 1 186 ? 1.784 -3.211 -3.424 1 70.75 186 SER A N 1
ATOM 1487 C CA . SER A 1 186 ? 2.299 -2.377 -2.342 1 70.75 186 SER A CA 1
ATOM 1488 C C . SER A 1 186 ? 2.275 -3.119 -1.011 1 70.75 186 SER A C 1
ATOM 1490 O O . SER A 1 186 ? 2.879 -2.672 -0.034 1 70.75 186 SER A O 1
ATOM 1492 N N . ALA A 1 187 ? 1.612 -4.242 -1.049 1 67.44 187 ALA A N 1
ATOM 1493 C CA . ALA A 1 187 ? 1.362 -4.969 0.192 1 67.44 187 ALA A CA 1
ATOM 1494 C C . ALA A 1 187 ? 2.662 -5.508 0.784 1 67.44 187 ALA A C 1
ATOM 1496 O O . ALA A 1 187 ? 2.709 -5.875 1.96 1 67.44 187 ALA A O 1
ATOM 1497 N N . GLY A 1 188 ? 3.762 -5.566 -0.041 1 67.75 188 GLY A N 1
ATOM 1498 C CA . GLY A 1 188 ? 5.051 -5.891 0.555 1 67.75 188 GLY A CA 1
ATOM 1499 C C . GLY A 1 188 ? 5.414 -4.984 1.714 1 67.75 188 GLY A C 1
ATOM 1500 O O . GLY A 1 188 ? 6.113 -5.402 2.641 1 67.75 188 GLY A O 1
ATOM 1501 N N . MET A 1 189 ? 4.871 -3.809 1.619 1 68.94 189 MET A N 1
ATOM 1502 C CA . MET A 1 189 ? 5.113 -2.861 2.703 1 68.94 189 MET A CA 1
ATOM 1503 C C . MET A 1 189 ? 4.391 -3.293 3.975 1 68.94 189 MET A C 1
ATOM 1505 O O . MET A 1 189 ? 4.781 -2.906 5.078 1 68.94 189 MET A O 1
ATOM 1509 N N . LEU A 1 190 ? 3.408 -4.117 3.744 1 73.44 190 LEU A N 1
ATOM 1510 C CA . LEU A 1 190 ? 2.641 -4.582 4.895 1 73.44 190 LEU A CA 1
ATOM 1511 C C . LEU A 1 190 ? 3.459 -5.559 5.734 1 73.44 190 LEU A C 1
ATOM 1513 O O . LEU A 1 190 ? 3.098 -5.855 6.875 1 73.44 190 LEU A O 1
ATOM 1517 N N . LEU A 1 191 ? 4.555 -5.941 5.16 1 72.31 191 LEU A N 1
ATOM 1518 C CA . LEU A 1 191 ? 5.41 -6.848 5.918 1 72.31 191 LEU A CA 1
ATOM 1519 C C . LEU A 1 191 ? 6.164 -6.094 7.012 1 72.31 191 LEU A C 1
ATOM 1521 O O . LEU A 1 191 ? 6.66 -6.703 7.961 1 72.31 191 LEU A O 1
ATOM 1525 N N . ASP A 1 192 ? 6.266 -4.777 6.758 1 71.88 192 ASP A N 1
ATOM 1526 C CA . ASP A 1 192 ? 6.844 -3.939 7.805 1 71.88 192 ASP A CA 1
ATOM 1527 C C . ASP A 1 192 ? 5.848 -3.709 8.938 1 71.88 192 ASP A C 1
ATOM 1529 O O . ASP A 1 192 ? 4.766 -3.164 8.719 1 71.88 192 ASP A O 1
ATOM 1533 N N . GLU A 1 193 ? 6.238 -4.094 10.055 1 72.56 193 GLU A N 1
ATOM 1534 C CA . GLU A 1 193 ? 5.363 -4.027 11.219 1 72.56 193 GLU A CA 1
ATOM 1535 C C . GLU A 1 193 ? 4.91 -2.596 11.492 1 72.56 193 GLU A C 1
ATOM 1537 O O . GLU A 1 193 ? 3.824 -2.375 12.031 1 72.56 193 GLU A O 1
ATOM 1542 N N . ARG A 1 194 ? 5.633 -1.696 11.172 1 68.06 194 ARG A N 1
ATOM 1543 C CA . ARG A 1 194 ? 5.316 -0.297 11.43 1 68.06 194 ARG A CA 1
ATOM 1544 C C . ARG A 1 194 ? 4.094 0.146 10.633 1 68.06 194 ARG A C 1
ATOM 1546 O O . ARG A 1 194 ? 3.365 1.048 11.055 1 68.06 194 ARG A O 1
ATOM 1553 N N . THR A 1 195 ? 3.916 -0.526 9.531 1 73.31 195 THR A N 1
ATOM 1554 C CA . THR A 1 195 ? 2.801 -0.181 8.656 1 73.31 195 THR A CA 1
ATOM 1555 C C . THR A 1 195 ? 1.491 -0.742 9.203 1 73.31 195 THR A C 1
ATOM 1557 O O . THR A 1 195 ? 0.41 -0.259 8.859 1 73.31 195 THR A O 1
ATOM 1560 N N . ARG A 1 196 ? 1.598 -1.672 10.141 1 77.94 196 ARG A N 1
ATOM 1561 C CA . ARG A 1 196 ? 0.402 -2.402 10.547 1 77.94 196 ARG A CA 1
ATOM 1562 C C . ARG A 1 196 ? -0.04 -1.991 11.945 1 77.94 196 ARG A C 1
ATOM 1564 O O . ARG A 1 196 ? -0.97 -2.576 12.508 1 77.94 196 ARG A O 1
ATOM 1571 N N . SER A 1 197 ? 0.543 -0.979 12.484 1 73.62 197 SER A N 1
ATOM 1572 C CA . SER A 1 197 ? 0.156 -0.424 13.781 1 73.62 197 SER A CA 1
ATOM 1573 C C . SER A 1 197 ? -0.012 -1.521 14.82 1 73.62 197 SER A C 1
ATOM 1575 O O . SER A 1 197 ? -0.992 -1.529 15.57 1 73.62 197 SER A O 1
ATOM 1577 N N . GLY A 1 198 ? 0.883 -2.6 14.758 1 78 198 GLY A N 1
ATOM 1578 C CA . GLY A 1 198 ? 0.885 -3.658 15.758 1 78 198 GLY A CA 1
ATOM 1579 C C . GLY A 1 198 ? -0.028 -4.816 15.398 1 78 198 GLY A C 1
ATOM 1580 O O . GLY A 1 198 ? -0.04 -5.84 16.078 1 78 198 GLY A O 1
ATOM 1581 N N . ARG A 1 199 ? -0.745 -4.746 14.391 1 84.94 199 ARG A N 1
ATOM 1582 C CA . ARG A 1 199 ? -1.625 -5.832 13.969 1 84.94 199 ARG A CA 1
ATOM 1583 C C . ARG A 1 199 ? -0.847 -6.914 13.227 1 84.94 199 ARG A C 1
ATOM 1585 O O . ARG A 1 199 ? 0.172 -6.629 12.594 1 84.94 199 ARG A O 1
ATOM 1592 N N . SER A 1 200 ? -1.432 -8.125 13.422 1 89.62 200 SER A N 1
ATOM 1593 C CA . SER A 1 200 ? -0.845 -9.18 12.602 1 89.62 200 SER A CA 1
ATOM 1594 C C . SER A 1 200 ? -1.114 -8.938 11.117 1 89.62 200 SER A C 1
ATOM 1596 O O . SER A 1 200 ? -2.094 -8.281 10.758 1 89.62 200 SER A O 1
ATOM 1598 N N . LEU A 1 201 ? -0.226 -9.445 10.32 1 89.56 201 LEU A N 1
ATOM 1599 C CA . LEU A 1 201 ? -0.414 -9.328 8.883 1 89.56 201 LEU A CA 1
ATOM 1600 C C . LEU A 1 201 ? -1.762 -9.898 8.461 1 89.56 201 LEU A C 1
ATOM 1602 O O . LEU A 1 201 ? -2.488 -9.273 7.68 1 89.56 201 LEU A O 1
ATOM 1606 N N . ASP A 1 202 ? -2.105 -11.047 9.031 1 91.81 202 ASP A N 1
ATOM 1607 C CA . ASP A 1 202 ? -3.344 -11.727 8.664 1 91.81 202 ASP A CA 1
ATOM 1608 C C . ASP A 1 202 ? -4.562 -10.883 9.031 1 91.81 202 ASP A C 1
ATOM 1610 O O . ASP A 1 202 ? -5.504 -10.766 8.242 1 91.81 202 ASP A O 1
ATOM 1614 N N . ALA A 1 203 ? -4.535 -10.344 10.195 1 92.19 203 ALA A N 1
ATOM 1615 C CA . ALA A 1 203 ? -5.652 -9.516 10.633 1 92.19 203 ALA A CA 1
ATOM 1616 C C . ALA A 1 203 ? -5.777 -8.258 9.773 1 92.19 203 ALA A C 1
ATOM 1618 O O . ALA A 1 203 ? -6.887 -7.859 9.406 1 92.19 203 ALA A O 1
ATOM 1619 N N . PHE A 1 204 ? -4.688 -7.637 9.461 1 91.75 204 PHE A N 1
ATOM 1620 C CA . PHE A 1 204 ? -4.66 -6.441 8.617 1 91.75 204 PHE A CA 1
ATOM 1621 C C . PHE A 1 204 ? -5.234 -6.738 7.238 1 91.75 204 PHE A C 1
ATOM 1623 O O . PHE A 1 204 ? -6.129 -6.035 6.77 1 91.75 204 PHE A O 1
ATOM 1630 N N . VAL A 1 205 ? -4.789 -7.789 6.699 1 93.06 205 VAL A N 1
ATOM 1631 C CA . VAL A 1 205 ? -5.164 -8.156 5.336 1 93.06 205 VAL A CA 1
ATOM 1632 C C . VAL A 1 205 ? -6.633 -8.57 5.297 1 93.06 205 VAL A C 1
ATOM 1634 O O . VAL A 1 205 ? -7.344 -8.258 4.34 1 93.06 205 VAL A O 1
ATOM 1637 N N . ARG A 1 206 ? -7.039 -9.289 6.289 1 94.12 206 ARG A N 1
ATOM 1638 C CA . ARG A 1 206 ? -8.445 -9.672 6.344 1 94.12 206 ARG A CA 1
ATOM 1639 C C . ARG A 1 206 ? -9.352 -8.445 6.32 1 94.12 206 ARG A C 1
ATOM 1641 O O . ARG A 1 206 ? -10.312 -8.398 5.551 1 94.12 206 ARG A O 1
ATOM 1648 N N . SER A 1 207 ? -9.023 -7.492 7.137 1 94.19 207 SER A N 1
ATOM 1649 C CA . SER A 1 207 ? -9.812 -6.27 7.211 1 94.19 207 SER A CA 1
ATOM 1650 C C . SER A 1 207 ? -9.758 -5.492 5.902 1 94.19 207 SER A C 1
ATOM 1652 O O . SER A 1 207 ? -10.789 -5.051 5.391 1 94.19 207 SER A O 1
ATOM 1654 N N . LEU A 1 208 ? -8.625 -5.293 5.344 1 94.62 208 LEU A N 1
ATOM 1655 C CA . LEU A 1 208 ? -8.453 -4.598 4.07 1 94.62 208 LEU A CA 1
ATOM 1656 C C . LEU A 1 208 ? -9.227 -5.297 2.961 1 94.62 208 LEU A C 1
ATOM 1658 O O . LEU A 1 208 ? -9.93 -4.648 2.186 1 94.62 208 LEU A O 1
ATOM 1662 N N . SER A 1 209 ? -9.094 -6.625 2.916 1 96 209 SER A N 1
ATOM 1663 C CA . SER A 1 209 ? -9.781 -7.41 1.896 1 96 209 SER A CA 1
ATOM 1664 C C . SER A 1 209 ? -11.297 -7.273 2.018 1 96 209 SER A C 1
ATOM 1666 O O . SER A 1 209 ? -12 -7.184 1.011 1 96 209 SER A O 1
ATOM 1668 N N . GLU A 1 210 ? -11.773 -7.297 3.248 1 95.69 210 GLU A N 1
ATOM 1669 C CA . GLU A 1 210 ? -13.203 -7.125 3.473 1 95.69 210 GLU A CA 1
ATOM 1670 C C . GLU A 1 210 ? -13.68 -5.77 2.961 1 95.69 210 GLU A C 1
ATOM 1672 O O . GLU A 1 210 ? -14.695 -5.684 2.27 1 95.69 210 GLU A O 1
ATOM 1677 N N . MET A 1 211 ? -12.977 -4.746 3.281 1 96.25 211 MET A N 1
ATOM 1678 C CA . MET A 1 211 ? -13.367 -3.406 2.855 1 96.25 211 MET A CA 1
ATOM 1679 C C . MET A 1 211 ? -13.383 -3.303 1.333 1 96.25 211 MET A C 1
ATOM 1681 O O . MET A 1 211 ? -14.328 -2.771 0.75 1 96.25 211 MET A O 1
ATOM 1685 N N . LEU A 1 212 ? -12.375 -3.811 0.684 1 96.62 212 LEU A N 1
ATOM 1686 C CA . LEU A 1 212 ? -12.289 -3.717 -0.77 1 96.62 212 LEU A CA 1
ATOM 1687 C C . LEU A 1 212 ? -13.359 -4.57 -1.436 1 96.62 212 LEU A C 1
ATOM 1689 O O . LEU A 1 212 ? -13.953 -4.16 -2.439 1 96.62 212 LEU A O 1
ATOM 1693 N N . THR A 1 213 ? -13.625 -5.746 -0.865 1 96.38 213 THR A N 1
ATOM 1694 C CA . THR A 1 213 ? -14.625 -6.652 -1.435 1 96.38 213 THR A CA 1
ATOM 1695 C C . THR A 1 213 ? -16.016 -6.043 -1.344 1 96.38 213 THR A C 1
ATOM 1697 O O . THR A 1 213 ? -16.75 -5.992 -2.34 1 96.38 213 THR A O 1
ATOM 1700 N N . PHE A 1 214 ? -16.375 -5.508 -0.228 1 93.94 214 PHE A N 1
ATOM 1701 C CA . PHE A 1 214 ? -17.734 -5.023 -0.009 1 93.94 214 PHE A CA 1
ATOM 1702 C C . PHE A 1 214 ? -17.891 -3.596 -0.517 1 93.94 214 PHE A C 1
ATOM 1704 O O . PHE A 1 214 ? -19.016 -3.098 -0.652 1 93.94 214 PHE A O 1
ATOM 1711 N N . GLY A 1 215 ? -16.766 -2.965 -0.86 1 95.44 215 GLY A N 1
ATOM 1712 C CA . GLY A 1 215 ? -16.797 -1.626 -1.427 1 95.44 215 GLY A CA 1
ATOM 1713 C C . GLY A 1 215 ? -16.5 -1.598 -2.912 1 95.44 215 GLY A C 1
ATOM 1714 O O . GLY A 1 215 ? -16.422 -0.525 -3.516 1 95.44 215 GLY A O 1
ATOM 1715 N N . VAL A 1 216 ? -16.359 -2.766 -3.541 1 96 216 VAL A N 1
ATOM 1716 C CA . VAL A 1 216 ? -15.859 -2.84 -4.914 1 96 216 VAL A CA 1
ATOM 1717 C C . VAL A 1 216 ? -16.859 -2.174 -5.859 1 96 216 VAL A C 1
ATOM 1719 O O . VAL A 1 216 ? -16.469 -1.603 -6.879 1 96 216 VAL A O 1
ATOM 1722 N N . ALA A 1 217 ? -18.141 -2.17 -5.496 1 92.25 217 ALA A N 1
ATOM 1723 C CA . ALA A 1 217 ? -19.172 -1.565 -6.324 1 92.25 217 ALA A CA 1
ATOM 1724 C C . ALA A 1 217 ? -19.125 -0.043 -6.242 1 92.25 217 ALA A C 1
ATOM 1726 O O . ALA A 1 217 ? -19.656 0.65 -7.117 1 92.25 217 ALA A O 1
ATOM 1727 N N . GLY A 1 218 ? -18.391 0.481 -5.195 1 89.56 218 GLY A N 1
ATOM 1728 C CA . GLY A 1 218 ? -18.375 1.919 -4.984 1 89.56 218 GLY A CA 1
ATOM 1729 C C . GLY A 1 218 ? -19.766 2.496 -4.719 1 89.56 218 GLY A C 1
ATOM 1730 O O . GLY A 1 218 ? -20.562 1.891 -4.012 1 89.56 218 GLY A O 1
ATOM 1731 N N . ARG A 1 219 ? -19.906 3.824 -5.262 1 75.12 219 ARG A N 1
ATOM 1732 C CA . ARG A 1 219 ? -21.172 4.535 -5.086 1 75.12 219 ARG A CA 1
ATOM 1733 C C . ARG A 1 219 ? -22.266 3.91 -5.941 1 75.12 219 ARG A C 1
ATOM 1735 O O . ARG A 1 219 ? -22.062 3.656 -7.129 1 75.12 219 ARG A O 1
ATOM 1742 N N . ARG A 1 220 ? -23.25 3.168 -5.309 1 67.81 220 ARG A N 1
ATOM 1743 C CA . ARG A 1 220 ? -24.344 2.602 -6.086 1 67.81 220 ARG A CA 1
ATOM 1744 C C . ARG A 1 220 ? -25.234 3.701 -6.656 1 67.81 220 ARG A C 1
ATOM 1746 O O . ARG A 1 220 ? -25.516 4.691 -5.977 1 67.81 220 ARG A O 1
ATOM 1753 N N . PRO A 1 221 ? -25.406 3.707 -7.973 1 55.25 221 PRO A N 1
ATOM 1754 C CA . PRO A 1 221 ? -26.344 4.676 -8.539 1 55.25 221 PRO A CA 1
ATOM 1755 C C . PRO A 1 221 ? -27.719 4.617 -7.887 1 55.25 221 PRO A C 1
ATOM 1757 O O . PRO A 1 221 ? -28.156 3.547 -7.453 1 55.25 221 PRO A O 1
ATOM 1760 N N . GLU A 1 222 ? -28.109 5.668 -7.125 1 45.75 222 GLU A N 1
ATOM 1761 C CA . GLU A 1 222 ? -29.516 5.695 -6.684 1 45.75 222 GLU A CA 1
ATOM 1762 C C . GLU A 1 222 ? -30.453 5.238 -7.793 1 45.75 222 GLU A C 1
ATOM 1764 O O . GLU A 1 222 ? -30.266 5.609 -8.953 1 45.75 222 GLU A O 1
ATOM 1769 N N . LYS A 1 223 ? -30.969 4.004 -7.574 1 41.44 223 LYS A N 1
ATOM 1770 C CA . LYS A 1 223 ? -32.062 3.705 -8.5 1 41.44 223 LYS A CA 1
ATOM 1771 C C . LYS A 1 223 ? -33 4.902 -8.648 1 41.44 223 LYS A C 1
ATOM 1773 O O . LYS A 1 223 ? -33.406 5.512 -7.66 1 41.44 223 LYS A O 1
ATOM 1778 N N . LYS A 1 224 ? -32.844 5.582 -9.781 1 37 224 LYS A N 1
ATOM 1779 C CA . LYS A 1 224 ? -33.938 6.484 -10.133 1 37 224 LYS A CA 1
ATOM 1780 C C . LYS A 1 224 ? -35.281 5.875 -9.781 1 37 224 LYS A C 1
ATOM 1782 O O . LYS A 1 224 ? -35.625 4.797 -10.273 1 37 224 LYS A O 1
ATOM 1787 N N . ARG A 1 225 ? -35.75 6.301 -8.617 1 29.5 225 ARG A N 1
ATOM 1788 C CA . ARG A 1 225 ? -37.188 6.059 -8.625 1 29.5 225 ARG A CA 1
ATOM 1789 C C . ARG A 1 225 ? -37.844 6.668 -9.859 1 29.5 225 ARG A C 1
ATOM 1791 O O . ARG A 1 225 ? -37.469 7.766 -10.289 1 29.5 225 ARG A O 1
ATOM 1798 N N . MET B 1 1 ? -17.203 10.742 25.938 1 33.25 1 MET B N 1
ATOM 1799 C CA . MET B 1 1 ? -17.625 11.836 25.078 1 33.25 1 MET B CA 1
ATOM 1800 C C . MET B 1 1 ? -16.75 11.914 23.828 1 33.25 1 MET B C 1
ATOM 1802 O O . MET B 1 1 ? -15.547 12.109 23.922 1 33.25 1 MET B O 1
ATOM 1806 N N . THR B 1 2 ? -17 11.156 22.859 1 44.19 2 THR B N 1
ATOM 1807 C CA . THR B 1 2 ? -16.172 11.008 21.656 1 44.19 2 THR B CA 1
ATOM 1808 C C . THR B 1 2 ? -15.867 12.367 21.031 1 44.19 2 THR B C 1
ATOM 1810 O O . THR B 1 2 ? -16.781 13.094 20.656 1 44.19 2 THR B O 1
ATOM 1813 N N . THR B 1 3 ? -14.93 13.062 21.562 1 49.75 3 THR B N 1
ATOM 1814 C CA . THR B 1 3 ? -14.57 14.406 21.125 1 49.75 3 THR B CA 1
ATOM 1815 C C . THR B 1 3 ? -14.75 14.555 19.609 1 49.75 3 THR B C 1
ATOM 1817 O O . THR B 1 3 ? -14.203 13.766 18.844 1 49.75 3 THR B O 1
ATOM 1820 N N . LYS B 1 4 ? -15.844 15.172 19.219 1 61.47 4 LYS B N 1
ATOM 1821 C CA . LYS B 1 4 ? -16.219 15.477 17.844 1 61.47 4 LYS B CA 1
ATOM 1822 C C . LYS B 1 4 ? -15.125 16.312 17.156 1 61.47 4 LYS B C 1
ATOM 1824 O O . LYS B 1 4 ? -14.648 17.297 17.719 1 61.47 4 LYS B O 1
ATOM 1829 N N . TRP B 1 5 ? -14.414 15.781 16.312 1 62.12 5 TRP B N 1
ATOM 1830 C CA . TRP B 1 5 ? -13.406 16.484 15.539 1 62.12 5 TRP B CA 1
ATOM 1831 C C . TRP B 1 5 ? -14.039 17.641 14.766 1 62.12 5 TRP B C 1
ATOM 1833 O O . TRP B 1 5 ? -15.039 17.453 14.062 1 62.12 5 TRP B O 1
ATOM 1843 N N . THR B 1 6 ? -13.906 18.891 15.352 1 69.06 6 THR B N 1
ATOM 1844 C CA . THR B 1 6 ? -14.227 20.109 14.617 1 69.06 6 THR B CA 1
ATOM 1845 C C . THR B 1 6 ? -12.984 20.703 13.961 1 69.06 6 THR B C 1
ATOM 1847 O O . THR B 1 6 ? -11.867 20.234 14.211 1 69.06 6 THR B O 1
ATOM 1850 N N . LYS B 1 7 ? -13.258 21.562 13.078 1 70.44 7 LYS B N 1
ATOM 1851 C CA . LYS B 1 7 ? -12.117 22.281 12.516 1 70.44 7 LYS B CA 1
ATOM 1852 C C . LYS B 1 7 ? -11.227 22.844 13.609 1 70.44 7 LYS B C 1
ATOM 1854 O O . LYS B 1 7 ? -10 22.766 13.531 1 70.44 7 LYS B O 1
ATOM 1859 N N . GLU B 1 8 ? -11.844 23.422 14.562 1 70.56 8 GLU B N 1
ATOM 1860 C CA . GLU B 1 8 ? -11.125 24.031 15.672 1 70.56 8 GLU B CA 1
ATOM 1861 C C . GLU B 1 8 ? -10.32 23 16.453 1 70.56 8 GLU B C 1
ATOM 1863 O O . GLU B 1 8 ? -9.18 23.266 16.844 1 70.56 8 GLU B O 1
ATOM 1868 N N . GLU B 1 9 ? -10.945 21.891 16.578 1 70.62 9 GLU B N 1
ATOM 1869 C CA . GLU B 1 9 ? -10.273 20.828 17.312 1 70.62 9 GLU B CA 1
ATOM 1870 C C . GLU B 1 9 ? -9.078 20.281 16.531 1 70.62 9 GLU B C 1
ATOM 1872 O O . GLU B 1 9 ? -8.023 20 17.109 1 70.62 9 GLU B O 1
ATOM 1877 N N . LEU B 1 10 ? -9.305 20.141 15.258 1 68.06 10 LEU B N 1
ATOM 1878 C CA . LEU B 1 10 ? -8.203 19.703 14.406 1 68.06 10 LEU B CA 1
ATOM 1879 C C . LEU B 1 10 ? -7.031 20.672 14.492 1 68.06 10 LEU B C 1
ATOM 1881 O O . LEU B 1 10 ? -5.883 20.266 14.656 1 68.06 10 LEU B O 1
ATOM 1885 N N . GLU B 1 11 ? -7.375 21.953 14.383 1 67.56 11 GLU B N 1
ATOM 1886 C CA . GLU B 1 11 ? -6.348 22.984 14.43 1 67.56 11 GLU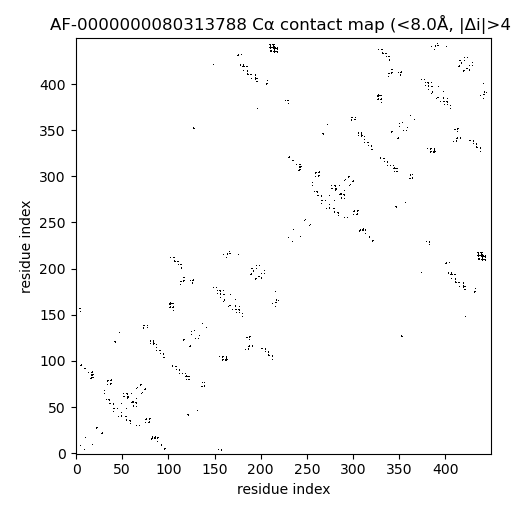 B CA 1
ATOM 1887 C C . GLU B 1 11 ? -5.629 23 15.773 1 67.56 11 GLU B C 1
ATOM 1889 O O . GLU B 1 11 ? -4.41 23.172 15.836 1 67.56 11 GLU B O 1
ATOM 1894 N N . ARG B 1 12 ? -6.41 22.828 16.766 1 70.75 12 ARG B N 1
ATOM 1895 C CA . ARG B 1 12 ? -5.832 22.812 18.109 1 70.75 12 ARG B CA 1
ATOM 1896 C C . ARG B 1 12 ? -4.875 21.641 18.281 1 70.75 12 ARG B C 1
ATOM 1898 O O . ARG B 1 12 ? -3.764 21.797 18.781 1 70.75 12 ARG B O 1
ATOM 1905 N N . ARG B 1 13 ? -5.316 20.531 17.797 1 65.31 13 ARG B N 1
ATOM 1906 C CA . ARG B 1 13 ? -4.562 19.312 18.016 1 65.31 13 ARG B CA 1
ATOM 1907 C C . ARG B 1 13 ? -3.311 19.266 17.156 1 65.31 13 ARG B C 1
ATOM 1909 O O . ARG B 1 13 ? -2.297 18.688 17.547 1 65.31 13 ARG B O 1
ATOM 1916 N N . PHE B 1 14 ? -3.473 19.922 16.031 1 64.44 14 PHE B N 1
ATOM 1917 C CA . PHE B 1 14 ? -2.354 19.844 15.094 1 64.44 14 PHE B CA 1
ATOM 1918 C C . PHE B 1 14 ? -1.606 21.156 15.031 1 64.44 14 PHE B C 1
ATOM 1920 O O . PHE B 1 14 ? -0.9 21.438 14.055 1 64.44 14 PHE B O 1
ATOM 1927 N N . ARG B 1 15 ? -1.829 22 15.977 1 64.88 15 ARG B N 1
ATOM 1928 C CA . ARG B 1 15 ? -1.237 23.328 16.031 1 64.88 15 ARG B CA 1
ATOM 1929 C C . ARG B 1 15 ? 0.279 23.266 15.883 1 64.88 15 ARG B C 1
ATOM 1931 O O . ARG B 1 15 ? 0.884 24.141 15.266 1 64.88 15 ARG B O 1
ATOM 1938 N N . HIS B 1 16 ? 0.763 22.156 16.391 1 63.59 16 HIS B N 1
ATOM 1939 C CA . HIS B 1 16 ? 2.217 22.031 16.375 1 63.59 16 HIS B CA 1
ATOM 1940 C C . HIS B 1 16 ? 2.74 21.906 14.953 1 63.59 16 HIS B C 1
ATOM 1942 O O . HIS B 1 16 ? 3.877 22.281 14.664 1 63.59 16 HIS B O 1
ATOM 1948 N N . TYR B 1 17 ? 1.885 21.406 14.062 1 62.41 17 TYR B N 1
ATOM 1949 C CA . TYR B 1 17 ? 2.279 21.312 12.664 1 62.41 17 TYR B CA 1
ATOM 1950 C C . TYR B 1 17 ? 1.99 22.609 11.922 1 62.41 17 TYR B C 1
ATOM 1952 O O . TYR B 1 17 ? 2.613 22.906 10.898 1 62.41 17 TYR B O 1
ATOM 1960 N N . LEU B 1 18 ? 0.995 23.266 12.367 1 60.72 18 LEU B N 1
ATOM 1961 C CA . LEU B 1 18 ? 0.489 24.422 11.625 1 60.72 18 LEU B CA 1
ATOM 1962 C C . LEU B 1 18 ? 1.372 25.641 11.844 1 60.72 18 LEU B C 1
ATOM 1964 O O . LEU B 1 18 ? 1.42 26.531 10.992 1 60.72 18 LEU B O 1
ATOM 1968 N N . GLY B 1 19 ? 2.402 25.438 12.641 1 58.19 19 GLY B N 1
ATOM 1969 C CA . GLY B 1 19 ? 3.225 26.594 12.945 1 58.19 19 GLY B CA 1
ATOM 1970 C C . GLY B 1 19 ? 2.441 27.906 12.953 1 58.19 19 GLY B C 1
ATOM 1971 O O . GLY B 1 19 ? 1.244 27.906 12.664 1 58.19 19 GLY B O 1
ATOM 1972 N N . ASP B 1 20 ? 2.9 28.922 13.539 1 61 20 ASP B N 1
ATOM 1973 C CA . ASP B 1 20 ? 2.279 30.234 13.531 1 61 20 ASP B CA 1
ATOM 1974 C C . ASP B 1 20 ? 2.533 30.953 12.203 1 61 20 ASP B C 1
ATOM 1976 O O . ASP B 1 20 ? 3.395 31.828 12.117 1 61 20 ASP B O 1
ATOM 1980 N N . GLU B 1 21 ? 1.979 30.359 11.156 1 64.19 21 GLU B N 1
ATOM 1981 C CA . GLU B 1 21 ? 2.184 31 9.859 1 64.19 21 GLU B CA 1
ATOM 1982 C C . GLU B 1 21 ? 1.814 32.469 9.906 1 64.19 21 GLU B C 1
ATOM 1984 O O . GLU B 1 21 ? 2.33 33.281 9.125 1 64.19 21 GLU B O 1
ATOM 1989 N N . ASP B 1 22 ? 1.134 32.719 10.898 1 70.38 22 ASP B N 1
ATOM 1990 C CA . ASP B 1 22 ? 0.666 34.094 10.969 1 70.38 22 ASP B CA 1
ATOM 1991 C C . ASP B 1 22 ? 1.658 34.969 11.727 1 70.38 22 ASP B C 1
ATOM 1993 O O . ASP B 1 22 ? 1.542 36.219 11.719 1 70.38 22 ASP B O 1
ATOM 1997 N N . ASP B 1 23 ? 2.561 34.312 12.32 1 77.06 23 ASP B N 1
ATOM 1998 C CA . ASP B 1 23 ? 3.59 35.094 13 1 77.06 23 ASP B CA 1
ATOM 1999 C C . ASP B 1 23 ? 4.629 35.625 12.016 1 77.06 23 ASP B C 1
ATOM 2001 O O . ASP B 1 23 ? 5.387 34.844 11.43 1 77.06 23 ASP B O 1
ATOM 2005 N N . ASP B 1 24 ? 4.566 36.875 11.727 1 85 24 ASP B N 1
ATOM 2006 C CA . ASP B 1 24 ? 5.453 37.5 10.75 1 85 24 ASP B CA 1
ATOM 2007 C C . ASP B 1 24 ? 6.598 38.219 11.438 1 85 24 ASP B C 1
ATOM 2009 O O . ASP B 1 24 ? 7.211 39.125 10.852 1 85 24 ASP B O 1
ATOM 2013 N N . SER B 1 25 ? 6.84 37.906 12.672 1 89.44 25 SER B N 1
ATOM 2014 C CA . SER B 1 25 ? 7.98 38.469 13.383 1 89.44 25 SER B CA 1
ATOM 2015 C C . SER B 1 25 ? 9.297 38.094 12.703 1 89.44 25 SER B C 1
ATOM 2017 O O . SER B 1 25 ? 9.352 37.156 11.914 1 89.44 25 SER B O 1
ATOM 2019 N N . ALA B 1 26 ? 10.273 38.938 12.961 1 90.44 26 ALA B N 1
ATOM 2020 C CA . ALA B 1 26 ? 11.602 38.688 12.391 1 90.44 26 ALA B CA 1
ATOM 2021 C C . ALA B 1 26 ? 12.125 37.312 12.781 1 90.44 26 ALA B C 1
ATOM 2023 O O . ALA B 1 26 ? 12.742 36.625 11.961 1 90.44 26 ALA B O 1
ATOM 2024 N N . GLN B 1 27 ? 11.844 36.938 14.008 1 89.19 27 GLN B N 1
ATOM 2025 C CA . GLN B 1 27 ? 12.273 35.656 14.508 1 89.19 27 GLN B CA 1
ATOM 2026 C C . GLN B 1 27 ? 11.586 34.5 13.766 1 89.19 27 GLN B C 1
ATOM 2028 O O . GLN B 1 27 ? 12.227 33.531 13.375 1 89.19 27 GLN B O 1
ATOM 2033 N N . ALA B 1 28 ? 10.297 34.75 13.539 1 88.44 28 ALA B N 1
ATOM 2034 C CA . ALA B 1 28 ? 9.523 33.719 12.844 1 88.44 28 ALA B CA 1
ATOM 2035 C C . ALA B 1 28 ? 9.977 33.594 11.391 1 88.44 28 ALA B C 1
ATOM 2037 O O . ALA B 1 28 ? 10.047 32.469 10.859 1 88.44 28 ALA B O 1
ATOM 2038 N N . ARG B 1 29 ? 10.281 34.656 10.828 1 89.62 29 ARG B N 1
ATOM 2039 C CA . ARG B 1 29 ? 10.758 34.625 9.445 1 89.62 29 ARG B CA 1
ATOM 2040 C C . ARG B 1 29 ? 12.094 33.906 9.336 1 89.62 29 ARG B C 1
ATOM 2042 O O . ARG B 1 29 ? 12.32 33.156 8.398 1 89.62 29 ARG B O 1
ATOM 2049 N N . LYS B 1 30 ? 12.945 34.156 10.281 1 91.12 30 LYS B N 1
ATOM 2050 C CA . LYS B 1 30 ? 14.25 33.5 10.305 1 91.12 30 LYS B CA 1
ATOM 2051 C C . LYS B 1 30 ? 14.102 32 10.5 1 91.12 30 LYS B C 1
ATOM 2053 O O . LYS B 1 30 ? 14.758 31.219 9.805 1 91.12 30 LYS B O 1
ATOM 2058 N N . ARG B 1 31 ? 13.32 31.641 11.414 1 91.56 31 ARG B N 1
ATOM 2059 C CA . ARG B 1 31 ? 13.055 30.219 11.672 1 91.56 31 ARG B CA 1
ATOM 2060 C C . ARG B 1 31 ? 12.562 29.516 10.414 1 91.56 31 ARG B C 1
ATOM 2062 O O . ARG B 1 31 ? 13.016 28.422 10.094 1 91.56 31 ARG B O 1
ATOM 2069 N N . ARG B 1 32 ? 11.648 30.219 9.734 1 89.94 32 ARG B N 1
ATOM 2070 C CA . ARG B 1 32 ? 11.07 29.641 8.523 1 89.94 32 ARG B CA 1
ATOM 2071 C C . ARG B 1 32 ? 12.125 29.516 7.426 1 89.94 32 ARG B C 1
ATOM 2073 O O . ARG B 1 32 ? 12.133 28.531 6.68 1 89.94 32 ARG B O 1
ATOM 2080 N N . ARG B 1 33 ? 12.922 30.438 7.359 1 92.88 33 ARG B N 1
ATOM 2081 C CA . ARG B 1 33 ? 13.984 30.406 6.367 1 92.88 33 ARG B CA 1
ATOM 2082 C C . ARG B 1 33 ? 14.922 29.219 6.609 1 92.88 33 ARG B C 1
ATOM 2084 O O . ARG B 1 33 ? 15.312 28.531 5.668 1 92.88 33 ARG B O 1
ATOM 2091 N N . ILE B 1 34 ? 15.266 29.047 7.855 1 94.25 34 ILE B N 1
ATOM 2092 C CA . ILE B 1 34 ? 16.125 27.938 8.227 1 94.25 34 ILE B CA 1
ATOM 2093 C C . ILE B 1 34 ? 15.445 26.625 7.902 1 94.25 34 ILE B C 1
ATOM 2095 O O . ILE B 1 34 ? 16.062 25.719 7.32 1 94.25 34 ILE B O 1
ATOM 2099 N N . LEU B 1 35 ? 14.219 26.609 8.234 1 92.12 35 LEU B N 1
ATOM 2100 C CA . LEU B 1 35 ? 13.445 25.391 8.039 1 92.12 35 LEU B CA 1
ATOM 2101 C C . LEU B 1 35 ? 13.328 25.062 6.555 1 92.12 35 LEU B C 1
ATOM 2103 O O . LEU B 1 35 ? 13.5 23.906 6.16 1 92.12 35 LEU B O 1
ATOM 2107 N N . ARG B 1 36 ? 13.039 26.016 5.742 1 93.38 36 ARG B N 1
ATOM 2108 C CA . ARG B 1 36 ? 12.914 25.812 4.301 1 93.38 36 ARG B CA 1
ATOM 2109 C C . ARG B 1 36 ? 14.242 25.375 3.695 1 93.38 36 ARG B C 1
ATOM 2111 O O . ARG B 1 36 ? 14.281 24.484 2.84 1 93.38 36 ARG B O 1
ATOM 2118 N N . ALA B 1 37 ? 15.258 25.969 4.16 1 96.06 37 ALA B N 1
ATOM 2119 C CA . ALA B 1 37 ? 16.594 25.594 3.693 1 96.06 37 ALA B CA 1
ATOM 2120 C C . ALA B 1 37 ? 16.906 24.141 4.027 1 96.06 37 ALA B C 1
ATOM 2122 O O . ALA B 1 37 ? 17.391 23.391 3.176 1 96.06 37 ALA B O 1
ATOM 2123 N N . ALA B 1 38 ? 16.656 23.797 5.258 1 95.06 38 ALA B N 1
ATOM 2124 C CA . ALA B 1 38 ? 16.891 22.422 5.695 1 95.06 38 ALA B CA 1
ATOM 2125 C C . ALA B 1 38 ? 16.078 21.438 4.863 1 95.06 38 ALA B C 1
ATOM 2127 O O . ALA B 1 38 ? 16.609 20.422 4.391 1 95.06 38 ALA B O 1
ATOM 2128 N N . HIS B 1 39 ? 14.82 21.766 4.719 1 93.44 39 HIS B N 1
ATOM 2129 C CA . HIS B 1 39 ? 13.93 20.922 3.941 1 93.44 39 HIS B CA 1
ATOM 2130 C C . HIS B 1 39 ? 14.461 20.688 2.531 1 93.44 39 HIS B C 1
ATOM 2132 O O . HIS B 1 39 ? 14.539 19.562 2.064 1 93.44 39 HIS B O 1
ATOM 2138 N N . GLU B 1 40 ? 14.867 21.719 1.895 1 95.25 40 GLU B N 1
ATOM 2139 C CA . GLU B 1 40 ? 15.383 21.641 0.531 1 95.25 40 GLU B CA 1
ATOM 2140 C C . GLU B 1 40 ? 16.672 20.828 0.469 1 95.25 40 GLU B C 1
ATOM 2142 O O . GLU B 1 40 ? 16.859 20.031 -0.442 1 95.25 40 GLU B O 1
ATOM 2147 N N . LEU B 1 41 ? 17.484 21.016 1.421 1 95.94 41 LEU B N 1
ATOM 2148 C CA . LEU B 1 41 ? 18.766 20.328 1.438 1 95.94 41 LEU B CA 1
ATOM 2149 C C . LEU B 1 41 ? 18.594 18.844 1.739 1 95.94 41 LEU B C 1
ATOM 2151 O O . LEU 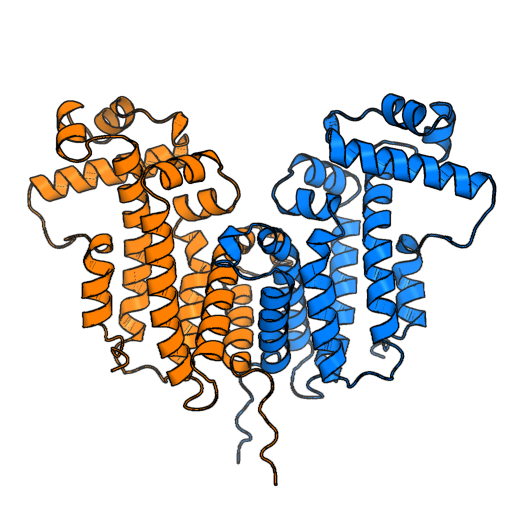B 1 41 ? 19.219 18 1.104 1 95.94 41 LEU B O 1
ATOM 2155 N N . PHE B 1 42 ? 17.734 18.562 2.723 1 92 42 PHE B N 1
ATOM 2156 C CA . PHE B 1 42 ? 17.453 17.172 3.031 1 92 42 PHE B CA 1
ATOM 2157 C C . PHE B 1 42 ? 16.922 16.438 1.799 1 92 42 PHE B C 1
ATOM 2159 O O . PHE B 1 42 ? 17.25 15.266 1.58 1 92 42 PHE B O 1
ATOM 2166 N N . LEU B 1 43 ? 16.156 17.109 1.01 1 90 43 LEU B N 1
ATOM 2167 C CA . LEU B 1 43 ? 15.594 16.516 -0.196 1 90 43 LEU B CA 1
ATOM 2168 C C . LEU B 1 43 ? 16.656 16.391 -1.283 1 90 43 LEU B C 1
ATOM 2170 O O . LEU B 1 43 ? 16.703 15.375 -1.992 1 90 43 LEU B O 1
ATOM 2174 N N . ALA B 1 44 ? 17.5 17.312 -1.378 1 91.94 44 ALA B N 1
ATOM 2175 C CA . ALA B 1 44 ? 18.453 17.391 -2.484 1 91.94 44 ALA B CA 1
ATOM 2176 C C . ALA B 1 44 ? 19.625 16.438 -2.26 1 91.94 44 ALA B C 1
ATOM 2178 O O . ALA B 1 44 ? 20.047 15.742 -3.18 1 91.94 44 ALA B O 1
ATOM 2179 N N . GLN B 1 45 ? 20.094 16.391 -0.961 1 90.94 45 GLN B N 1
ATOM 2180 C CA . GLN B 1 45 ? 21.344 15.664 -0.795 1 90.94 45 GLN B CA 1
ATOM 2181 C C . GLN B 1 45 ? 21.234 14.625 0.315 1 90.94 45 GLN B C 1
ATOM 2183 O O . GLN B 1 45 ? 22.156 13.836 0.53 1 90.94 45 GLN B O 1
ATOM 2188 N N . GLY B 1 46 ? 20.109 14.578 0.909 1 88.38 46 GLY B N 1
ATOM 2189 C CA . GLY B 1 46 ? 19.922 13.578 1.951 1 88.38 46 GLY B CA 1
ATOM 2190 C C . GLY B 1 46 ? 20.219 14.109 3.342 1 88.38 46 GLY B C 1
ATOM 2191 O O . GLY B 1 46 ? 20.953 15.086 3.496 1 88.38 46 GLY B O 1
ATOM 2192 N N . TYR B 1 47 ? 19.719 13.438 4.359 1 87.38 47 TYR B N 1
ATOM 2193 C CA . TYR B 1 47 ? 19.859 13.844 5.758 1 87.38 47 TYR B CA 1
ATOM 2194 C C . TYR B 1 47 ? 21.297 13.734 6.219 1 87.38 47 TYR B C 1
ATOM 2196 O O . TYR B 1 47 ? 21.828 14.664 6.836 1 87.38 47 TYR B O 1
ATOM 2204 N N . ARG B 1 48 ? 21.906 12.625 5.91 1 86.38 48 ARG B N 1
ATOM 2205 C CA . ARG B 1 48 ? 23.266 12.367 6.395 1 86.38 48 ARG B CA 1
ATOM 2206 C C . ARG B 1 48 ? 24.266 13.344 5.773 1 86.38 48 ARG B C 1
ATOM 2208 O O . ARG B 1 48 ? 25.172 13.82 6.449 1 86.38 48 ARG B O 1
ATOM 2215 N N . LYS B 1 49 ? 24.062 13.648 4.613 1 92.44 49 LYS B N 1
ATOM 2216 C CA . LYS B 1 49 ? 25.031 14.461 3.873 1 92.44 49 LYS B CA 1
ATOM 2217 C C . LYS B 1 49 ? 24.812 15.953 4.141 1 92.44 49 LYS B C 1
ATOM 2219 O O . LYS B 1 49 ? 25.625 16.781 3.74 1 92.44 49 LYS B O 1
ATOM 2224 N N . THR B 1 50 ? 23.703 16.25 4.719 1 95.06 50 THR B N 1
ATOM 2225 C CA . THR B 1 50 ? 23.422 17.641 5.031 1 95.06 50 THR B CA 1
ATOM 2226 C C . THR B 1 50 ? 23.984 18.016 6.402 1 95.06 50 THR B C 1
ATOM 2228 O O . THR B 1 50 ? 23.703 17.344 7.391 1 95.06 50 THR B O 1
ATOM 2231 N N . SER B 1 51 ? 24.766 19.062 6.453 1 95.75 51 SER B N 1
ATOM 2232 C CA . SER B 1 51 ? 25.281 19.547 7.727 1 95.75 51 SER B CA 1
ATOM 2233 C C . SER B 1 51 ? 24.531 20.812 8.164 1 95.75 51 SER B C 1
ATOM 2235 O O . SER B 1 51 ? 23.844 21.453 7.359 1 95.75 51 SER B O 1
ATOM 2237 N N . VAL B 1 52 ? 24.688 21.047 9.43 1 95.25 52 VAL B N 1
ATOM 2238 C CA . VAL B 1 52 ? 24.109 22.281 9.938 1 95.25 52 VAL B CA 1
ATOM 2239 C C . VAL B 1 52 ? 24.766 23.484 9.266 1 95.25 52 VAL B C 1
ATOM 2241 O O . VAL B 1 52 ? 24.109 24.484 8.992 1 95.25 52 VAL B O 1
ATOM 2244 N N . ASP B 1 53 ? 26 23.328 8.93 1 96.75 53 ASP B N 1
ATOM 2245 C CA . ASP B 1 53 ? 26.719 24.375 8.203 1 96.75 53 ASP B CA 1
ATOM 2246 C C . ASP B 1 53 ? 26.094 24.625 6.832 1 96.75 53 ASP B C 1
ATOM 2248 O O . ASP B 1 53 ? 25.938 25.766 6.402 1 96.75 53 ASP B O 1
ATOM 2252 N N . ASP B 1 54 ? 25.75 23.641 6.188 1 97.56 54 ASP B N 1
ATOM 2253 C CA . ASP B 1 54 ? 25.078 23.75 4.895 1 97.56 54 ASP B CA 1
ATOM 2254 C C . ASP B 1 54 ? 23.781 24.516 5.02 1 97.56 54 ASP B C 1
ATOM 2256 O O . ASP B 1 54 ? 23.484 25.406 4.207 1 97.56 54 ASP B O 1
ATOM 2260 N N . VAL B 1 55 ? 23.047 24.188 6.004 1 97.75 55 VAL B N 1
ATOM 2261 C CA . VAL B 1 55 ? 21.734 24.797 6.234 1 97.75 55 VAL B CA 1
ATOM 2262 C C . VAL B 1 55 ? 21.922 26.281 6.539 1 97.75 55 VAL B C 1
ATOM 2264 O O . VAL B 1 55 ? 21.203 27.125 5.984 1 97.75 55 VAL B O 1
ATOM 2267 N N . ALA B 1 56 ? 22.844 26.562 7.402 1 97.31 56 ALA B N 1
ATOM 2268 C CA . ALA B 1 56 ? 23.125 27.953 7.766 1 97.31 56 ALA B CA 1
ATOM 2269 C C . ALA B 1 56 ? 23.484 28.781 6.535 1 97.31 56 ALA B C 1
ATOM 2271 O O . ALA B 1 56 ? 22.969 29.875 6.336 1 97.31 56 ALA B O 1
ATOM 2272 N N . ARG B 1 57 ? 24.328 28.219 5.754 1 97.94 57 ARG B N 1
ATOM 2273 C CA . ARG B 1 57 ? 24.781 28.891 4.543 1 97.94 57 ARG B CA 1
ATOM 2274 C C . ARG B 1 57 ? 23.609 29.156 3.596 1 97.94 57 ARG B C 1
ATOM 2276 O O . ARG B 1 57 ? 23.438 30.266 3.102 1 97.94 57 ARG B O 1
ATOM 2283 N N . LYS B 1 58 ? 22.797 28.25 3.41 1 97.31 58 LYS B N 1
ATOM 2284 C CA . LYS B 1 58 ? 21.672 28.375 2.488 1 97.31 58 LYS B CA 1
ATOM 2285 C C . LYS B 1 58 ? 20.625 29.359 3.023 1 97.31 58 LYS B C 1
ATOM 2287 O O . LYS B 1 58 ? 20.016 30.094 2.252 1 97.31 58 LYS B O 1
ATOM 2292 N N . ALA B 1 59 ? 20.438 29.297 4.285 1 96.88 59 ALA B N 1
ATOM 2293 C CA . ALA B 1 59 ? 19.469 30.156 4.926 1 96.88 59 ALA B CA 1
ATOM 2294 C C . ALA B 1 59 ? 20.031 31.562 5.129 1 96.88 59 ALA B C 1
ATOM 2296 O O . ALA B 1 59 ? 19.312 32.469 5.551 1 96.88 59 ALA B O 1
ATOM 2297 N N . GLU B 1 60 ? 21.281 31.672 4.887 1 97.06 60 GLU B N 1
ATOM 2298 C CA . GLU B 1 60 ? 21.969 32.969 5.047 1 97.06 60 GLU B CA 1
ATOM 2299 C C . GLU B 1 60 ? 21.891 33.469 6.484 1 97.06 60 GLU B C 1
ATOM 2301 O O . GLU B 1 60 ? 21.531 34.594 6.73 1 97.06 60 GLU B O 1
ATOM 2306 N N . VAL B 1 61 ? 22.188 32.594 7.355 1 96.56 61 VAL B N 1
ATOM 2307 C CA . VAL B 1 61 ? 22.281 32.906 8.773 1 96.56 61 VAL B CA 1
ATOM 2308 C C . VAL B 1 61 ? 23.547 32.312 9.367 1 96.56 61 VAL B C 1
ATOM 2310 O O . VAL B 1 61 ? 24.203 31.469 8.727 1 96.56 61 VAL B O 1
ATOM 2313 N N . ALA B 1 62 ? 23.859 32.781 10.578 1 95.56 62 ALA B N 1
ATOM 2314 C CA . ALA B 1 62 ? 24.984 32.188 11.289 1 95.56 62 ALA B CA 1
ATOM 2315 C C . ALA B 1 62 ? 24.625 30.812 11.812 1 95.56 62 ALA B C 1
ATOM 2317 O O . ALA B 1 62 ? 23.469 30.547 12.141 1 95.56 62 ALA B O 1
ATOM 2318 N N . LYS B 1 63 ? 25.641 29.953 11.875 1 95.31 63 LYS B N 1
ATOM 2319 C CA . LYS B 1 63 ? 25.453 28.594 12.391 1 95.31 63 LYS B CA 1
ATOM 2320 C C . LYS B 1 63 ? 24.844 28.625 13.789 1 95.31 63 LYS B C 1
ATOM 2322 O O . LYS B 1 63 ? 23.969 27.812 14.102 1 95.31 63 LYS B O 1
ATOM 2327 N N . GLY B 1 64 ? 25.312 29.531 14.602 1 94.69 64 GLY B N 1
ATOM 2328 C CA . GLY B 1 64 ? 24.797 29.688 15.953 1 94.69 64 GLY B CA 1
ATOM 2329 C C . GLY B 1 64 ? 23.312 30 15.992 1 94.69 64 GLY B C 1
ATOM 2330 O O . GLY B 1 64 ? 22.594 29.547 16.891 1 94.69 64 GLY B O 1
ATOM 2331 N N . THR B 1 65 ? 22.891 30.766 14.977 1 94.81 65 THR B N 1
ATOM 2332 C CA . THR B 1 65 ? 21.469 31.109 14.875 1 94.81 65 THR B CA 1
ATOM 2333 C C . THR B 1 65 ? 20.625 29.859 14.617 1 94.81 65 THR B C 1
ATOM 2335 O O . THR B 1 65 ? 19.531 29.719 15.18 1 94.81 65 THR B O 1
ATOM 2338 N N . VAL B 1 66 ? 21.109 28.953 13.773 1 95.25 66 VAL B N 1
ATOM 2339 C CA . VAL B 1 66 ? 20.391 27.719 13.516 1 95.25 66 VAL B CA 1
ATOM 2340 C C . VAL B 1 66 ? 20.203 26.953 14.828 1 95.25 66 VAL B C 1
ATOM 2342 O O . VAL B 1 66 ? 19.094 26.469 15.117 1 95.25 66 VAL B O 1
ATOM 2345 N N . TYR B 1 67 ? 21.203 26.906 15.648 1 93.81 67 TYR B N 1
ATOM 2346 C CA . TYR B 1 67 ? 21.188 26.141 16.891 1 93.81 67 TYR B CA 1
ATOM 2347 C C . TYR B 1 67 ? 20.281 26.781 17.922 1 93.81 67 TYR B C 1
ATOM 2349 O O . TYR B 1 67 ? 19.797 26.109 18.828 1 93.81 67 TYR B O 1
ATOM 2357 N N . LEU B 1 68 ? 20.156 28.109 17.781 1 92.75 68 LEU B N 1
ATOM 2358 C CA . LEU B 1 68 ? 19.219 28.797 18.656 1 92.75 68 LEU B CA 1
ATOM 2359 C C . LEU B 1 68 ? 17.797 28.281 18.453 1 92.75 68 LEU B C 1
ATOM 2361 O O . LEU B 1 68 ? 17.031 28.156 19.422 1 92.75 68 LEU B O 1
ATOM 2365 N N . TYR B 1 69 ? 17.5 28 17.234 1 91 69 TYR B N 1
ATOM 2366 C CA . TYR B 1 69 ? 16.141 27.578 16.906 1 91 69 TYR B CA 1
ATOM 2367 C C . TYR B 1 69 ? 16.016 26.062 16.953 1 91 69 TYR B C 1
ATOM 2369 O O . TYR B 1 69 ? 14.977 25.516 17.328 1 91 69 TYR B O 1
ATOM 2377 N N . PHE B 1 70 ? 17.047 25.391 16.469 1 92 70 PHE B N 1
ATOM 2378 C CA . PHE B 1 70 ? 17.078 23.938 16.359 1 92 70 PHE B CA 1
ATOM 2379 C C . PHE B 1 70 ? 18.344 23.375 16.984 1 92 70 PHE B C 1
ATOM 2381 O O . PHE B 1 70 ? 19.391 23.312 16.328 1 92 70 PHE B O 1
ATOM 2388 N N . PRO B 1 71 ? 18.219 22.812 18.156 1 89.5 71 PRO B N 1
ATOM 2389 C CA . PRO B 1 71 ? 19.391 22.438 18.953 1 89.5 71 PRO B CA 1
ATOM 2390 C C . PRO B 1 71 ? 20.234 21.359 18.297 1 89.5 71 PRO B C 1
ATOM 2392 O O . PRO B 1 71 ? 21.422 21.219 18.609 1 89.5 71 PRO B O 1
ATOM 2395 N N . ASN B 1 72 ? 19.578 20.562 17.469 1 86.88 72 ASN B N 1
ATOM 2396 C CA . ASN B 1 72 ? 20.328 19.547 16.75 1 86.88 72 ASN B CA 1
ATOM 2397 C C . ASN B 1 72 ? 19.703 19.234 15.398 1 86.88 72 ASN B C 1
ATOM 2399 O O . ASN B 1 72 ? 18.594 19.688 15.109 1 86.88 72 ASN B O 1
ATOM 2403 N N . LYS B 1 73 ? 20.344 18.453 14.633 1 88 73 LYS B N 1
ATOM 2404 C CA . LYS B 1 73 ? 19.906 18.141 13.281 1 88 73 LYS B CA 1
ATOM 2405 C C . LYS B 1 73 ? 18.625 17.312 13.305 1 88 73 LYS B C 1
ATOM 2407 O O . LYS B 1 73 ? 17.781 17.438 12.414 1 88 73 LYS B O 1
ATOM 2412 N N . GLY B 1 74 ? 18.516 16.516 14.305 1 83.81 74 GLY B N 1
ATOM 2413 C CA . GLY B 1 74 ? 17.312 15.719 14.453 1 83.81 74 GLY B CA 1
ATOM 2414 C C . GLY B 1 74 ? 16.062 16.562 14.625 1 83.81 74 GLY B C 1
ATOM 2415 O O . GLY B 1 74 ? 15.039 16.297 13.984 1 83.81 74 GLY B O 1
ATOM 2416 N N . THR B 1 75 ? 16.219 17.516 15.477 1 84.25 75 THR B N 1
ATOM 2417 C CA . THR B 1 75 ? 15.094 18.406 15.688 1 84.25 75 THR B CA 1
ATOM 2418 C C . THR B 1 75 ? 14.781 19.203 14.43 1 84.25 75 THR B C 1
ATOM 2420 O O . THR B 1 75 ? 13.617 19.5 14.148 1 84.25 75 THR B O 1
ATOM 2423 N N . LEU B 1 76 ? 15.789 19.516 13.727 1 87.81 76 LEU B N 1
ATOM 2424 C CA . LEU B 1 76 ? 15.617 20.188 12.453 1 87.81 76 LEU B CA 1
ATOM 2425 C C . LEU B 1 76 ? 14.867 19.312 11.453 1 87.81 76 LEU B C 1
ATOM 2427 O O . LEU B 1 76 ? 13.969 19.781 10.758 1 87.81 76 LEU B O 1
ATOM 2431 N N . LEU B 1 77 ? 15.18 18.125 11.422 1 86.62 77 LEU B N 1
ATOM 2432 C CA . LEU B 1 77 ? 14.492 17.172 10.555 1 86.62 77 LEU B CA 1
ATOM 2433 C C . LEU B 1 77 ? 13.023 17.031 10.953 1 86.62 77 LEU B C 1
ATOM 2435 O O . LEU B 1 77 ? 12.141 17.031 10.094 1 86.62 77 LEU B O 1
ATOM 2439 N N . GLU B 1 78 ? 12.812 16.891 12.18 1 82.06 78 GLU B N 1
ATOM 2440 C CA . GLU B 1 78 ? 11.438 16.781 12.672 1 82.06 78 GLU B CA 1
ATOM 2441 C C . GLU B 1 78 ? 10.602 17.984 12.242 1 82.06 78 GLU B C 1
ATOM 2443 O O . GLU B 1 78 ? 9.453 17.828 11.828 1 82.06 78 GLU B O 1
ATOM 2448 N N . ALA B 1 79 ? 11.203 19.062 12.344 1 84.06 79 ALA B N 1
ATOM 2449 C CA . ALA B 1 79 ? 10.508 20.297 11.969 1 84.06 79 ALA B CA 1
ATOM 2450 C C . ALA B 1 79 ? 10.273 20.359 10.461 1 84.06 79 ALA B C 1
ATOM 2452 O O . ALA B 1 79 ? 9.234 20.844 10.008 1 84.06 79 ALA B O 1
ATOM 2453 N N . ALA B 1 80 ? 11.25 19.938 9.742 1 86.69 80 ALA B N 1
ATOM 2454 C CA . ALA B 1 80 ? 11.102 19.906 8.289 1 86.69 80 ALA B CA 1
ATOM 2455 C C . ALA B 1 80 ? 9.961 18.984 7.879 1 86.69 80 ALA B C 1
ATOM 2457 O O . ALA B 1 80 ? 9.188 19.312 6.969 1 86.69 80 ALA B O 1
ATOM 2458 N N . ILE B 1 81 ? 9.789 17.922 8.5 1 83.06 81 ILE B N 1
ATOM 2459 C CA . ILE B 1 81 ? 8.695 16.984 8.25 1 83.06 81 ILE B CA 1
ATOM 2460 C C . ILE B 1 81 ? 7.367 17.625 8.648 1 83.06 81 ILE B C 1
ATOM 2462 O O . ILE B 1 81 ? 6.363 17.469 7.953 1 83.06 81 ILE B O 1
ATOM 2466 N N . ALA B 1 82 ? 7.438 18.297 9.773 1 80.06 82 ALA B N 1
ATOM 2467 C CA . ALA B 1 82 ? 6.23 18.969 10.242 1 80.06 82 ALA B CA 1
ATOM 2468 C C . ALA B 1 82 ? 5.77 20.016 9.227 1 80.06 82 ALA B C 1
ATOM 2470 O O . ALA B 1 82 ? 4.566 20.234 9.055 1 80.06 82 ALA B O 1
ATOM 2471 N N . LEU B 1 83 ? 6.715 20.625 8.617 1 82.75 83 LEU B N 1
ATOM 2472 C CA . LEU B 1 83 ? 6.387 21.578 7.562 1 82.75 83 LEU B CA 1
ATOM 2473 C C . LEU B 1 83 ? 5.586 20.906 6.453 1 82.75 83 LEU B C 1
ATOM 2475 O O . LEU B 1 83 ? 4.625 21.484 5.938 1 82.75 83 LEU B O 1
ATOM 2479 N N . GLU B 1 84 ? 5.914 19.703 6.086 1 83.94 84 GLU B N 1
ATOM 2480 C CA . GLU B 1 84 ? 5.164 18.953 5.082 1 83.94 84 GLU B CA 1
ATOM 2481 C C . GLU B 1 84 ? 3.764 18.609 5.586 1 83.94 84 GLU B C 1
ATOM 2483 O O . GLU B 1 84 ? 2.789 18.703 4.84 1 83.94 84 GLU B O 1
ATOM 2488 N N . LYS B 1 85 ? 3.709 18.312 6.809 1 80.69 85 LYS B N 1
ATOM 2489 C CA . LYS B 1 85 ? 2.438 17.922 7.41 1 80.69 85 LYS B CA 1
ATOM 2490 C C . LYS B 1 85 ? 1.479 19.109 7.484 1 80.69 85 LYS B C 1
ATOM 2492 O O . LYS B 1 85 ? 0.261 18.938 7.398 1 80.69 85 LYS B O 1
ATOM 2497 N N . ARG B 1 86 ? 2.078 20.281 7.633 1 81.06 86 ARG B N 1
ATOM 2498 C CA . ARG B 1 86 ? 1.261 21.484 7.656 1 81.06 86 ARG B CA 1
ATOM 2499 C C . ARG B 1 86 ? 0.418 21.609 6.391 1 81.06 86 ARG B C 1
ATOM 2501 O O . ARG B 1 86 ? -0.764 21.953 6.453 1 81.06 86 ARG B O 1
ATOM 2508 N N . GLY B 1 87 ? 1.029 21.359 5.27 1 81.06 87 GLY B N 1
ATOM 2509 C CA . GLY B 1 87 ? 0.29 21.375 4.02 1 81.06 87 GLY B CA 1
ATOM 2510 C C . GLY B 1 87 ? -0.861 20.391 3.998 1 81.06 87 GLY B C 1
ATOM 2511 O O . GLY B 1 87 ? -1.945 20.703 3.502 1 81.06 87 GLY B O 1
ATOM 2512 N N . LEU B 1 88 ? -0.645 19.281 4.531 1 83.38 88 LEU B N 1
ATOM 2513 C CA . LEU B 1 88 ? -1.677 18.25 4.613 1 83.38 88 LEU B CA 1
ATOM 2514 C C . LEU B 1 88 ? -2.83 18.703 5.5 1 83.38 88 LEU B C 1
ATOM 2516 O O . LEU B 1 88 ? -3.998 18.562 5.129 1 83.38 88 LEU B O 1
ATOM 2520 N N . MET B 1 89 ? -2.469 19.281 6.617 1 79.94 89 MET B N 1
ATOM 2521 C CA . MET B 1 89 ? -3.482 19.734 7.566 1 79.94 89 MET B CA 1
ATOM 2522 C C . MET B 1 89 ? -4.344 20.844 6.965 1 79.94 89 MET B C 1
ATOM 2524 O O . MET B 1 89 ? -5.551 20.891 7.207 1 79.94 89 MET B O 1
ATOM 2528 N N . LYS B 1 90 ? -3.729 21.672 6.227 1 82.06 90 LYS B N 1
ATOM 2529 C CA . LYS B 1 90 ? -4.465 22.734 5.562 1 82.06 90 LYS B CA 1
ATOM 2530 C C . LYS B 1 90 ? -5.492 22.172 4.586 1 82.06 90 LYS B C 1
ATOM 2532 O O . LYS B 1 90 ? -6.582 22.734 4.434 1 82.06 90 LYS B O 1
ATOM 2537 N N . ARG B 1 91 ? -5.176 21.125 3.988 1 85 91 ARG B N 1
ATOM 2538 C CA . ARG B 1 91 ? -6.082 20.484 3.035 1 85 91 ARG B CA 1
ATOM 2539 C C . ARG B 1 91 ? -7.207 19.75 3.754 1 85 91 ARG B C 1
ATOM 2541 O O . ARG B 1 91 ? -8.297 19.594 3.205 1 85 91 ARG B O 1
ATOM 2548 N N . LEU B 1 92 ? -6.953 19.312 4.957 1 84.81 92 LEU B N 1
ATOM 2549 C CA . LEU B 1 92 ? -7.934 18.547 5.719 1 84.81 92 LEU B CA 1
ATOM 2550 C C . LEU B 1 92 ? -8.922 19.469 6.414 1 84.81 92 LEU B C 1
ATOM 2552 O O . LEU B 1 92 ? -10.055 19.078 6.699 1 84.81 92 LEU B O 1
ATOM 2556 N N . GLY B 1 93 ? -8.539 20.688 6.656 1 78.12 93 GLY B N 1
ATOM 2557 C CA . GLY B 1 93 ? -9.336 21.672 7.387 1 78.12 93 GLY B CA 1
ATOM 2558 C C . GLY B 1 93 ? -10.75 21.797 6.863 1 78.12 93 GLY B C 1
ATOM 2559 O O . GLY B 1 93 ? -11.711 21.641 7.617 1 78.12 93 GLY B O 1
ATOM 2560 N N . PRO B 1 94 ? -10.891 21.969 5.609 1 79.69 94 PRO B N 1
ATOM 2561 C CA . PRO B 1 94 ? -12.219 22.203 5.027 1 79.69 94 PRO B CA 1
ATOM 2562 C C . PRO B 1 94 ? -13.156 21 5.207 1 79.69 94 PRO B C 1
ATOM 2564 O O . PRO B 1 94 ? -14.375 21.156 5.117 1 79.69 94 PRO B O 1
ATOM 2567 N N . LEU B 1 95 ? -12.672 19.797 5.406 1 80.81 95 LEU B N 1
ATOM 2568 C CA . LEU B 1 95 ? -13.5 18.609 5.574 1 80.81 95 LEU B CA 1
ATOM 2569 C C . LEU B 1 95 ? -14.383 18.734 6.809 1 80.81 95 LEU B C 1
ATOM 2571 O O . LEU B 1 95 ? -15.391 18.031 6.93 1 80.81 95 LEU B O 1
ATOM 2575 N N . PHE B 1 96 ? -14.094 19.609 7.637 1 71.38 96 PHE B N 1
ATOM 2576 C CA . PHE B 1 96 ? -14.781 19.688 8.922 1 71.38 96 PHE B CA 1
ATOM 2577 C C . PHE B 1 96 ? -15.664 20.922 9 1 71.38 96 PHE B C 1
ATOM 2579 O O . PHE B 1 96 ? -16.172 21.266 10.07 1 71.38 96 PHE B O 1
ATOM 2586 N N . ASP B 1 97 ? -15.789 21.547 7.883 1 73 97 ASP B N 1
ATOM 2587 C CA . ASP B 1 97 ? -16.609 22.766 7.891 1 73 97 ASP B CA 1
ATOM 2588 C C . ASP B 1 97 ? -18.094 22.406 7.898 1 73 97 ASP B C 1
ATOM 2590 O O . ASP B 1 97 ? -18.953 23.297 7.965 1 73 97 ASP B O 1
ATOM 2594 N N . GLY B 1 98 ? -18.469 21.219 8.062 1 70.25 98 GLY B N 1
ATOM 2595 C CA . GLY B 1 98 ? -19.844 20.781 8.242 1 70.25 98 GLY B CA 1
ATOM 2596 C C . GLY B 1 98 ? -20.641 20.75 6.945 1 70.25 98 GLY B C 1
ATOM 2597 O O . GLY B 1 98 ? -21.75 20.25 6.906 1 70.25 98 GLY B O 1
ATOM 2598 N N . SER B 1 99 ? -20.109 21.281 5.883 1 80.5 99 SER B N 1
ATOM 2599 C CA . SER B 1 99 ? -20.875 21.391 4.645 1 80.5 99 SER B CA 1
ATOM 2600 C C . SER B 1 99 ? -20.766 20.109 3.814 1 80.5 99 SER B C 1
ATOM 2602 O O . SER B 1 99 ? -21.578 19.875 2.912 1 80.5 99 SER B O 1
ATOM 2604 N N . ILE B 1 100 ? -20 19.25 4.141 1 85.06 100 ILE B N 1
ATOM 2605 C CA . ILE B 1 100 ? -19.75 18.047 3.346 1 85.06 100 ILE B CA 1
ATOM 2606 C C . ILE B 1 100 ? -20.516 16.875 3.934 1 85.06 100 ILE B C 1
ATOM 2608 O O . ILE B 1 100 ? -20.484 16.641 5.145 1 85.06 100 ILE B O 1
ATOM 2612 N N . PRO B 1 101 ? -21.281 16.156 3.027 1 86.44 101 PRO B N 1
ATOM 2613 C CA . PRO B 1 101 ? -21.953 14.953 3.535 1 86.44 101 PRO B CA 1
ATOM 2614 C C . PRO B 1 101 ? -21 14 4.258 1 86.44 101 PRO B C 1
ATOM 2616 O O . PRO B 1 101 ? -19.828 13.875 3.867 1 86.44 101 PRO B O 1
ATOM 2619 N N . LYS B 1 102 ? -21.5 13.367 5.242 1 83.94 102 LYS B N 1
ATOM 2620 C CA . LYS B 1 102 ? -20.703 12.594 6.191 1 83.94 102 LYS B CA 1
ATOM 2621 C C . LYS B 1 102 ? -19.875 11.523 5.477 1 83.94 102 LYS B C 1
ATOM 2623 O O . LYS B 1 102 ? -18.672 11.391 5.727 1 83.94 102 LYS B O 1
ATOM 2628 N N . ARG B 1 103 ? -20.531 10.758 4.586 1 88.25 103 ARG B N 1
ATOM 2629 C CA . ARG B 1 103 ? -19.797 9.719 3.875 1 88.25 103 ARG B CA 1
ATOM 2630 C C . ARG B 1 103 ? -18.766 10.32 2.932 1 88.25 103 ARG B C 1
ATOM 2632 O O . ARG B 1 103 ? -17.672 9.766 2.756 1 88.25 103 ARG B O 1
ATOM 2639 N N . GLU B 1 104 ? -19.109 11.484 2.434 1 91.38 104 GLU B N 1
ATOM 2640 C CA . GLU B 1 104 ? -18.188 12.172 1.522 1 91.38 104 GLU B CA 1
ATOM 2641 C C . GLU B 1 104 ? -16.969 12.688 2.262 1 91.38 104 GLU B C 1
ATOM 2643 O O . GLU B 1 104 ? -15.883 12.805 1.676 1 91.38 104 GLU B O 1
ATOM 2648 N N . ARG B 1 105 ? -17.125 12.969 3.488 1 91.25 105 ARG B N 1
ATOM 2649 C CA . ARG B 1 105 ? -15.992 13.422 4.285 1 91.25 105 ARG B CA 1
ATOM 2650 C C . ARG B 1 105 ? -14.906 12.344 4.355 1 91.25 105 ARG B C 1
ATOM 2652 O O . ARG B 1 105 ? -13.719 12.641 4.203 1 91.25 105 ARG B O 1
ATOM 2659 N N . LEU B 1 106 ? -15.375 11.133 4.57 1 93.44 106 LEU B N 1
ATOM 2660 C CA . LEU B 1 106 ? -14.414 10.031 4.602 1 93.44 106 LEU B CA 1
ATOM 2661 C C . LEU B 1 106 ? -13.727 9.867 3.252 1 93.44 106 LEU B C 1
ATOM 2663 O O . LEU B 1 106 ? -12.5 9.734 3.186 1 93.44 106 LEU B O 1
ATOM 2667 N N . LEU B 1 107 ? -14.508 9.922 2.238 1 94.94 107 LEU B N 1
ATOM 2668 C CA . LEU B 1 107 ? -13.977 9.789 0.888 1 94.94 107 LEU B CA 1
ATOM 2669 C C . LEU B 1 107 ? -12.922 10.852 0.609 1 94.94 107 LEU B C 1
ATOM 2671 O O . LEU B 1 107 ? -11.82 10.539 0.155 1 94.94 107 LEU B O 1
ATOM 2675 N N . ARG B 1 108 ? -13.219 12.039 0.933 1 93.38 108 ARG B N 1
ATOM 2676 C CA . ARG B 1 108 ? -12.305 13.148 0.686 1 93.38 108 ARG B CA 1
ATOM 2677 C C . ARG B 1 108 ? -11.047 13.031 1.545 1 93.38 108 ARG B C 1
ATOM 2679 O O . ARG B 1 108 ? -9.945 13.344 1.092 1 93.38 108 ARG B O 1
ATOM 2686 N N . TYR B 1 109 ? -11.281 12.664 2.756 1 92.19 109 TYR B N 1
ATOM 2687 C CA . TYR B 1 109 ? -10.133 12.445 3.627 1 92.19 109 TYR B CA 1
ATOM 2688 C C . TYR B 1 109 ? -9.156 11.445 3.01 1 92.19 109 TYR B C 1
ATOM 2690 O O . TYR B 1 109 ? -7.949 11.68 2.982 1 92.19 109 TYR B O 1
ATOM 2698 N N . LEU B 1 110 ? -9.641 10.359 2.529 1 94.31 110 LEU B N 1
ATOM 2699 C CA . LEU B 1 110 ? -8.805 9.32 1.932 1 94.31 110 LEU B CA 1
ATOM 2700 C C . LEU B 1 110 ? -8.109 9.836 0.675 1 94.31 110 LEU B C 1
ATOM 2702 O O . LEU B 1 110 ? -6.922 9.578 0.469 1 94.31 110 LEU B O 1
ATOM 2706 N N . GLU B 1 111 ? -8.797 10.547 -0.133 1 93.38 111 GLU B N 1
ATOM 2707 C CA . GLU B 1 111 ? -8.211 11.094 -1.351 1 93.38 111 GLU B CA 1
ATOM 2708 C C . GLU B 1 111 ? -7.043 12.023 -1.03 1 93.38 111 GLU B C 1
ATOM 2710 O O . GLU B 1 111 ? -5.992 11.953 -1.673 1 93.38 111 GLU B O 1
ATOM 2715 N N . ILE B 1 112 ? -7.215 12.828 -0.032 1 90.31 112 ILE B N 1
ATOM 2716 C CA . ILE B 1 112 ? -6.188 13.789 0.365 1 90.31 112 ILE B CA 1
ATOM 2717 C C . ILE B 1 112 ? -4.984 13.039 0.939 1 90.31 112 ILE B C 1
ATOM 2719 O O . ILE B 1 112 ? -3.844 13.289 0.543 1 90.31 112 ILE B O 1
ATOM 2723 N N . THR B 1 113 ? -5.211 12.125 1.777 1 89.06 113 THR B N 1
ATOM 2724 C CA . THR B 1 113 ? -4.129 11.461 2.498 1 89.06 113 THR B CA 1
ATOM 2725 C C . THR B 1 113 ? -3.371 10.508 1.579 1 89.06 113 THR B C 1
ATOM 2727 O O . THR B 1 113 ? -2.148 10.375 1.681 1 89.06 113 THR B O 1
ATOM 2730 N N . PHE B 1 114 ? -4.074 9.859 0.626 1 89.56 114 PHE B N 1
ATOM 2731 C CA . PHE B 1 114 ? -3.42 8.883 -0.239 1 89.56 114 PHE B CA 1
ATOM 2732 C C . PHE B 1 114 ? -2.621 9.586 -1.335 1 89.56 114 PHE B C 1
ATOM 2734 O O . PHE B 1 114 ? -1.751 8.977 -1.96 1 89.56 114 PHE B O 1
ATOM 2741 N N . THR B 1 115 ? -2.859 10.828 -1.604 1 88.25 115 THR B N 1
ATOM 2742 C CA . THR B 1 115 ? -2.078 11.578 -2.58 1 88.25 115 THR B CA 1
ATOM 2743 C C . THR B 1 115 ? -0.986 12.391 -1.889 1 88.25 115 THR B C 1
ATOM 2745 O O . THR B 1 115 ? -0.198 13.07 -2.551 1 88.25 115 THR B O 1
ATOM 2748 N N . SER B 1 116 ? -0.956 12.32 -0.602 1 81.94 116 SER B N 1
ATOM 2749 C CA . SER B 1 116 ? -0.113 13.227 0.166 1 81.94 116 SER B CA 1
ATOM 2750 C C . SER B 1 116 ? 1.366 12.938 -0.06 1 81.94 116 SER B C 1
ATOM 2752 O O . SER B 1 116 ? 2.215 13.805 0.14 1 81.94 116 SER B O 1
ATOM 2754 N N . GLY B 1 117 ? 1.665 11.688 -0.466 1 78.88 117 GLY B N 1
ATOM 2755 C CA . GLY B 1 117 ? 3.051 11.375 -0.783 1 78.88 117 GLY B CA 1
ATOM 2756 C C . GLY B 1 117 ? 3.65 12.32 -1.812 1 78.88 117 GLY B C 1
ATOM 2757 O O . GLY B 1 117 ? 4.852 12.594 -1.778 1 78.88 117 GLY B O 1
ATOM 2758 N N . ARG B 1 118 ? 2.852 12.734 -2.656 1 81.25 118 ARG B N 1
ATOM 2759 C CA . ARG B 1 118 ? 3.277 13.672 -3.689 1 81.25 118 ARG B CA 1
ATOM 2760 C C . ARG B 1 118 ? 3.693 15 -3.078 1 81.25 118 ARG B C 1
ATOM 2762 O O . ARG B 1 118 ? 4.633 15.648 -3.557 1 81.25 118 ARG B O 1
ATOM 2769 N N . ASP B 1 119 ? 3.074 15.352 -1.994 1 82.12 119 ASP B N 1
ATOM 2770 C CA . ASP B 1 119 ? 3.285 16.672 -1.412 1 82.12 119 ASP B CA 1
ATOM 2771 C C . ASP B 1 119 ? 4.137 16.578 -0.148 1 82.12 119 ASP B C 1
ATOM 2773 O O . ASP B 1 119 ? 4.441 17.609 0.474 1 82.12 119 ASP B O 1
ATOM 2777 N N . MET B 1 120 ? 4.465 15.445 0.203 1 85.31 120 MET B N 1
ATOM 2778 C CA . MET B 1 120 ? 5.301 15.234 1.379 1 85.31 120 MET B CA 1
ATOM 2779 C C . MET B 1 120 ? 6.52 14.383 1.031 1 85.31 120 MET B C 1
ATOM 2781 O O . MET B 1 120 ? 6.664 13.266 1.526 1 85.31 120 MET B O 1
ATOM 2785 N N . PRO B 1 121 ? 7.379 15.016 0.36 1 83.5 121 PRO B N 1
ATOM 2786 C CA . PRO B 1 121 ? 8.477 14.242 -0.221 1 83.5 121 PRO B CA 1
ATOM 2787 C C . PRO B 1 121 ? 9.406 13.656 0.837 1 83.5 121 PRO B C 1
ATOM 2789 O O . PRO B 1 121 ? 9.969 12.57 0.643 1 83.5 121 PRO B O 1
ATOM 2792 N N . LEU B 1 122 ? 9.633 14.312 1.921 1 83.5 122 LEU B N 1
ATOM 2793 C CA . LEU B 1 122 ? 10.477 13.75 2.967 1 83.5 122 LEU B CA 1
ATOM 2794 C C . LEU B 1 122 ? 9.82 12.523 3.592 1 83.5 122 LEU B C 1
ATOM 2796 O O . LEU B 1 122 ? 10.484 11.508 3.816 1 83.5 122 LEU B O 1
ATOM 2800 N N . VAL B 1 123 ? 8.555 12.656 3.758 1 78.12 123 VAL B N 1
ATOM 2801 C CA . VAL B 1 123 ? 7.801 11.539 4.324 1 78.12 123 VAL B CA 1
ATOM 2802 C C . VAL B 1 123 ? 7.785 10.375 3.336 1 78.12 123 VAL B C 1
ATOM 2804 O O . VAL B 1 123 ? 7.961 9.219 3.727 1 78.12 123 VAL B O 1
ATOM 2807 N N . ALA B 1 124 ? 7.562 10.703 2.111 1 77.12 124 ALA B N 1
ATOM 2808 C CA . ALA B 1 124 ? 7.562 9.68 1.077 1 77.12 124 ALA B CA 1
ATOM 2809 C C . ALA B 1 124 ? 8.898 8.938 1.037 1 77.12 124 ALA B C 1
ATOM 2811 O O . ALA B 1 124 ? 8.93 7.711 0.897 1 77.12 124 ALA B O 1
ATOM 2812 N N . ARG B 1 125 ? 9.961 9.602 1.199 1 77.5 125 ARG B N 1
ATOM 2813 C CA . ARG B 1 125 ? 11.289 8.992 1.201 1 77.5 125 ARG B CA 1
ATOM 2814 C C . ARG B 1 125 ? 11.477 8.094 2.42 1 77.5 125 ARG B C 1
ATOM 2816 O O . ARG B 1 125 ? 12.102 7.039 2.326 1 77.5 125 ARG B O 1
ATOM 2823 N N . MET B 1 126 ? 10.953 8.57 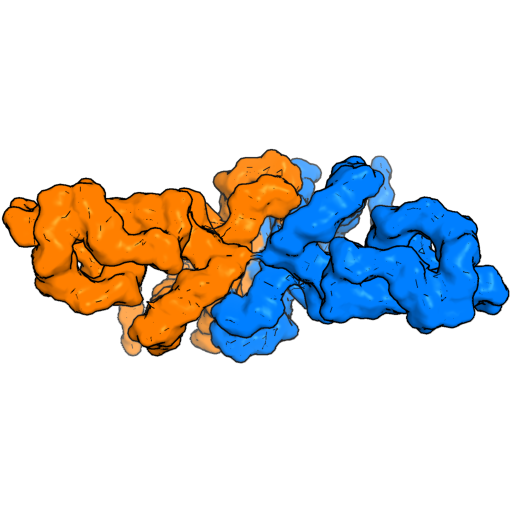3.463 1 73.31 126 MET B N 1
ATOM 2824 C CA . MET B 1 126 ? 11.023 7.781 4.691 1 73.31 126 MET B CA 1
ATOM 2825 C C . MET B 1 126 ? 10.305 6.441 4.52 1 73.31 126 MET B C 1
ATOM 2827 O O . MET B 1 126 ? 10.844 5.398 4.887 1 73.31 126 MET B O 1
ATOM 2831 N N . LEU B 1 127 ? 9.242 6.512 3.92 1 66.88 127 LEU B N 1
ATOM 2832 C CA . LEU B 1 127 ? 8.383 5.34 3.801 1 66.88 127 LEU B CA 1
ATOM 2833 C C . LEU B 1 127 ? 8.922 4.371 2.752 1 66.88 127 LEU B C 1
ATOM 2835 O O . LEU B 1 127 ? 8.602 3.182 2.779 1 66.88 127 LEU B O 1
ATOM 2839 N N . THR B 1 128 ? 9.68 4.789 1.816 1 64.94 128 THR B N 1
ATOM 2840 C CA . THR B 1 128 ? 10.203 3.924 0.766 1 64.94 128 THR B CA 1
ATOM 2841 C C . THR B 1 128 ? 11.586 3.396 1.138 1 64.94 128 THR B C 1
ATOM 2843 O O . THR B 1 128 ? 12.305 2.865 0.287 1 64.94 128 THR B O 1
ATOM 2846 N N . GLY B 1 129 ? 11.883 3.498 2.377 1 63.12 129 GLY B N 1
ATOM 2847 C CA . GLY B 1 129 ? 13.031 2.734 2.832 1 63.12 129 GLY B CA 1
ATOM 2848 C C . GLY B 1 129 ? 14.227 3.605 3.184 1 63.12 129 GLY B C 1
ATOM 2849 O O . GLY B 1 129 ? 15.352 3.115 3.271 1 63.12 129 GLY B O 1
ATOM 2850 N N . ASP B 1 130 ? 13.992 4.785 3.219 1 64.44 130 ASP B N 1
ATOM 2851 C CA . ASP B 1 130 ? 15.125 5.578 3.697 1 64.44 130 ASP B CA 1
ATOM 2852 C C . ASP B 1 130 ? 15.375 5.332 5.184 1 64.44 130 ASP B C 1
ATOM 2854 O O . ASP B 1 130 ? 14.797 6.004 6.039 1 64.44 130 ASP B O 1
ATOM 2858 N N . SER B 1 131 ? 16.125 4.336 5.316 1 62.72 131 SER B N 1
ATOM 2859 C CA . SER B 1 131 ? 16.422 3.859 6.66 1 62.72 131 SER B CA 1
ATOM 2860 C C . SER B 1 131 ? 17.062 4.957 7.508 1 62.72 131 SER B C 1
ATOM 2862 O O . SER B 1 131 ? 16.875 4.988 8.727 1 62.72 131 SER B O 1
ATOM 2864 N N . GLU B 1 132 ? 17.703 5.77 6.809 1 65.69 132 GLU B N 1
ATOM 2865 C CA . GLU B 1 132 ? 18.359 6.844 7.547 1 65.69 132 GLU B CA 1
ATOM 2866 C C . GLU B 1 132 ? 17.344 7.82 8.125 1 65.69 132 GLU B C 1
ATOM 2868 O O . GLU B 1 132 ? 17.469 8.258 9.273 1 65.69 132 GLU B O 1
ATOM 2873 N N . LEU B 1 133 ? 16.406 8.148 7.309 1 73.19 133 LEU B N 1
ATOM 2874 C CA . LEU B 1 133 ? 15.367 9.055 7.777 1 73.19 133 LEU B CA 1
ATOM 2875 C C . LEU B 1 133 ? 14.562 8.414 8.906 1 73.19 133 LEU B C 1
ATOM 2877 O O . LEU B 1 133 ? 14.234 9.078 9.891 1 73.19 133 LEU B O 1
ATOM 2881 N N . TRP B 1 134 ? 14.414 7.168 8.719 1 67.31 134 TRP B N 1
ATOM 2882 C CA . TRP B 1 134 ? 13.672 6.445 9.75 1 67.31 134 TRP B CA 1
ATOM 2883 C C . TRP B 1 134 ? 14.469 6.398 11.055 1 67.31 134 TRP B C 1
ATOM 2885 O O . TRP B 1 134 ? 13.914 6.609 12.133 1 67.31 134 TRP B O 1
ATOM 2895 N N . ALA B 1 135 ? 15.688 6.129 10.906 1 65.44 135 ALA B N 1
ATOM 2896 C CA . ALA B 1 135 ? 16.547 6.062 12.078 1 65.44 135 ALA B CA 1
ATOM 2897 C C . ALA B 1 135 ? 16.609 7.406 12.797 1 65.44 135 ALA B C 1
ATOM 2899 O O . ALA B 1 135 ? 16.578 7.461 14.031 1 65.44 135 ALA B O 1
ATOM 2900 N N . ALA B 1 136 ? 16.656 8.383 12.039 1 69.56 136 ALA B N 1
ATOM 2901 C CA . ALA B 1 136 ? 16.734 9.719 12.609 1 69.56 136 ALA B CA 1
ATOM 2902 C C . ALA B 1 136 ? 15.453 10.055 13.375 1 69.56 136 ALA B C 1
ATOM 2904 O O . ALA B 1 136 ? 15.508 10.672 14.445 1 69.56 136 ALA B O 1
ATOM 2905 N N . LEU B 1 137 ? 14.391 9.578 12.836 1 67.56 137 LEU B N 1
ATOM 2906 C CA . LEU B 1 137 ? 13.109 9.859 13.469 1 67.56 137 LEU B CA 1
ATOM 2907 C C . LEU B 1 137 ? 12.93 9.016 14.734 1 67.56 137 LEU B C 1
ATOM 2909 O O . LEU B 1 137 ? 12.336 9.469 15.711 1 67.56 137 LEU B O 1
ATOM 2913 N N . GLU B 1 138 ? 13.391 7.793 14.562 1 64.94 138 GLU B N 1
ATOM 2914 C CA . GLU B 1 138 ? 13.344 6.938 15.742 1 64.94 138 GLU B CA 1
ATOM 2915 C C . GLU B 1 138 ? 14.125 7.555 16.906 1 64.94 138 GLU B C 1
ATOM 2917 O O . GLU B 1 138 ? 13.719 7.445 18.062 1 64.94 138 GLU B O 1
ATOM 2922 N N . ASP B 1 139 ? 15.141 8.125 16.516 1 63 139 ASP B N 1
ATOM 2923 C CA . ASP B 1 139 ? 15.977 8.766 17.531 1 63 139 ASP B CA 1
ATOM 2924 C C . ASP B 1 139 ? 15.234 9.922 18.188 1 63 139 ASP B C 1
ATOM 2926 O O . ASP B 1 139 ? 15.438 10.195 19.375 1 63 139 ASP B O 1
ATOM 2930 N N . ILE B 1 140 ? 14.539 10.688 17.422 1 57.41 140 ILE B N 1
ATOM 2931 C CA . ILE B 1 140 ? 13.789 11.828 17.938 1 57.41 140 ILE B CA 1
ATOM 2932 C C . ILE B 1 140 ? 12.672 11.328 18.859 1 57.41 140 ILE B C 1
ATOM 2934 O O . ILE B 1 140 ? 12.227 12.055 19.75 1 57.41 140 ILE B O 1
ATOM 2938 N N . GLY B 1 141 ? 12.336 9.969 18.703 1 56.66 141 GLY B N 1
ATOM 2939 C CA . GLY B 1 141 ? 11.414 9.328 19.625 1 56.66 141 GLY B CA 1
ATOM 2940 C C . GLY B 1 141 ? 10.242 8.664 18.938 1 56.66 141 GLY B C 1
ATOM 2941 O O . GLY B 1 141 ? 9.453 9.328 18.25 1 56.66 141 GLY B O 1
ATOM 2942 N N . MET B 1 142 ? 10.211 7.391 18.938 1 57.41 142 MET B N 1
ATOM 2943 C CA . MET B 1 142 ? 9.156 6.469 18.516 1 57.41 142 MET B CA 1
ATOM 2944 C C . MET B 1 142 ? 7.809 6.875 19.094 1 57.41 142 MET B C 1
ATOM 2946 O O . MET B 1 142 ? 6.777 6.727 18.438 1 57.41 142 MET B O 1
ATOM 2950 N N . GLU B 1 143 ? 7.988 7.547 20.125 1 57.88 143 GLU B N 1
ATOM 2951 C CA . GLU B 1 143 ? 6.766 7.93 20.828 1 57.88 143 GLU B CA 1
ATOM 2952 C C . GLU B 1 143 ? 5.988 8.984 20.062 1 57.88 143 GLU B C 1
ATOM 2954 O O . GLU B 1 143 ? 4.758 8.93 19.969 1 57.88 143 GLU B O 1
ATOM 2959 N N . ALA B 1 144 ? 6.738 9.844 19.516 1 59.25 144 ALA B N 1
ATOM 2960 C CA . ALA B 1 144 ? 6.082 10.914 18.766 1 59.25 144 ALA B CA 1
ATOM 2961 C C . ALA B 1 144 ? 5.391 10.359 17.531 1 59.25 144 ALA B C 1
ATOM 2963 O O . ALA B 1 144 ? 4.277 10.773 17.188 1 59.25 144 ALA B O 1
ATOM 2964 N N . ILE B 1 145 ? 5.891 9.359 16.984 1 62.59 145 ILE B N 1
ATOM 2965 C CA . ILE B 1 145 ? 5.324 8.742 15.789 1 62.59 145 ILE B CA 1
ATOM 2966 C C . ILE B 1 145 ? 4.074 7.949 16.172 1 62.59 145 ILE B C 1
ATOM 2968 O O . ILE B 1 145 ? 3.031 8.078 15.523 1 62.59 145 ILE B O 1
ATOM 2972 N N . THR B 1 146 ? 4.266 7.289 17.266 1 63.16 146 THR B N 1
ATOM 2973 C CA . THR B 1 146 ? 3.158 6.453 17.719 1 63.16 146 THR B CA 1
ATOM 2974 C C . THR B 1 146 ? 1.969 7.309 18.141 1 63.16 146 THR B C 1
ATOM 2976 O O . THR B 1 146 ? 0.82 6.98 17.844 1 63.16 146 THR B O 1
ATOM 2979 N N . GLN B 1 147 ? 2.283 8.352 18.828 1 63.19 147 GLN B N 1
ATOM 2980 C CA . GLN B 1 147 ? 1.219 9.25 19.281 1 63.19 147 GLN B CA 1
ATOM 2981 C C . GLN B 1 147 ? 0.49 9.867 18.094 1 63.19 147 GLN B C 1
ATOM 2983 O O . GLN B 1 147 ? -0.737 9.984 18.094 1 63.19 147 GLN B O 1
ATOM 2988 N N . ARG B 1 148 ? 1.189 10.094 17.141 1 65.12 148 ARG B N 1
ATOM 2989 C CA . ARG B 1 148 ? 0.609 10.711 15.953 1 65.12 148 ARG B CA 1
ATOM 2990 C C . ARG B 1 148 ? -0.263 9.711 15.195 1 65.12 148 ARG B C 1
ATOM 2992 O O . ARG B 1 148 ? -1.335 10.07 14.703 1 65.12 148 ARG B O 1
ATOM 2999 N N . GLN B 1 149 ? 0.159 8.531 15.25 1 71.25 149 GLN B N 1
ATOM 3000 C CA . GLN B 1 149 ? -0.641 7.484 14.609 1 71.25 149 GLN B CA 1
ATOM 3001 C C . GLN B 1 149 ? -1.951 7.266 15.359 1 71.25 149 GLN B C 1
ATOM 3003 O O . GLN B 1 149 ? -3.006 7.098 14.742 1 71.25 149 GLN B O 1
ATOM 3008 N N . ALA B 1 150 ? -1.812 7.383 16.688 1 72.31 150 ALA B N 1
ATOM 3009 C CA . ALA B 1 150 ? -2.998 7.184 17.516 1 72.31 150 ALA B CA 1
ATOM 3010 C C . ALA B 1 150 ? -4.012 8.305 17.297 1 72.31 150 ALA B C 1
ATOM 3012 O O . ALA B 1 150 ? -5.215 8.047 17.203 1 72.31 150 ALA B O 1
ATOM 3013 N N . GLU B 1 151 ? -3.49 9.461 17.203 1 70.69 151 GLU B N 1
ATOM 3014 C CA . GLU B 1 151 ? -4.367 10.609 16.953 1 70.69 151 GLU B CA 1
ATOM 3015 C C . GLU B 1 151 ? -5.035 10.508 15.586 1 70.69 151 GLU B C 1
ATOM 3017 O O . GLU B 1 151 ? -6.219 10.812 15.445 1 70.69 151 GLU B O 1
ATOM 3022 N N . GLY B 1 152 ? -4.316 10.039 14.68 1 78.56 152 GLY B N 1
ATOM 3023 C CA . GLY B 1 152 ? -4.875 9.828 13.352 1 78.56 152 GLY B CA 1
ATOM 3024 C C . GLY B 1 152 ? -5.965 8.773 13.328 1 78.56 152 GLY B C 1
ATOM 3025 O O . GLY B 1 152 ? -6.984 8.945 12.656 1 78.56 152 GLY B O 1
ATOM 3026 N N . ALA B 1 153 ? -5.75 7.766 14.148 1 86 153 ALA B N 1
ATOM 3027 C CA . ALA B 1 153 ? -6.73 6.688 14.211 1 86 153 ALA B CA 1
ATOM 3028 C C . ALA B 1 153 ? -8.039 7.172 14.836 1 86 153 ALA B C 1
ATOM 3030 O O . ALA B 1 153 ? -9.125 6.832 14.359 1 86 153 ALA B O 1
ATOM 3031 N N . GLU B 1 154 ? -7.91 7.953 15.891 1 83.31 154 GLU B N 1
ATOM 3032 C CA . GLU B 1 154 ? -9.102 8.469 16.562 1 83.31 154 GLU B CA 1
ATOM 3033 C C . GLU B 1 154 ? -9.914 9.367 15.625 1 83.31 154 GLU B C 1
ATOM 3035 O O . GLU B 1 154 ? -11.141 9.297 15.602 1 83.31 154 GLU B O 1
ATOM 3040 N N . PHE B 1 155 ? -9.258 10.094 14.945 1 83.12 155 PHE B N 1
ATOM 3041 C CA . PHE B 1 155 ? -9.898 10.969 13.969 1 83.12 155 PHE B CA 1
ATOM 3042 C C . PHE B 1 155 ? -10.625 10.148 12.906 1 83.12 155 PHE B C 1
ATOM 3044 O O . PHE B 1 155 ? -11.789 10.422 12.594 1 83.12 155 PHE B O 1
ATOM 3051 N N . LEU B 1 156 ? -9.992 9.211 12.414 1 90.94 156 LEU B N 1
ATOM 3052 C CA . LEU B 1 156 ? -10.57 8.359 11.375 1 90.94 156 LEU B CA 1
ATOM 3053 C C . LEU B 1 156 ? -11.766 7.582 11.906 1 90.94 156 LEU B C 1
ATOM 3055 O O . LEU B 1 156 ? -12.734 7.352 11.18 1 90.94 156 LEU B O 1
ATOM 3059 N N . MET B 1 157 ? -11.688 7.199 13.125 1 92 157 MET B N 1
ATOM 3060 C CA . MET B 1 157 ? -12.812 6.492 13.727 1 92 157 MET B CA 1
ATOM 3061 C C . MET B 1 157 ? -14.07 7.352 13.703 1 92 157 MET B C 1
ATOM 3063 O O . MET B 1 157 ? -15.164 6.848 13.461 1 92 157 MET B O 1
ATOM 3067 N N . GLU B 1 158 ? -13.898 8.555 13.938 1 88.56 158 GLU B N 1
ATOM 3068 C CA . GLU B 1 158 ? -15.039 9.469 13.891 1 88.56 158 GLU B CA 1
ATOM 3069 C C . GLU B 1 158 ? -15.594 9.586 12.469 1 88.56 158 GLU B C 1
ATOM 3071 O O . GLU B 1 158 ? -16.812 9.602 12.273 1 88.56 158 GLU B O 1
ATOM 3076 N N . LEU B 1 159 ? -14.703 9.758 11.539 1 91.25 159 LEU B N 1
ATOM 3077 C CA . LEU B 1 159 ? -15.133 9.836 10.148 1 91.25 159 LEU B CA 1
ATOM 3078 C C . LEU B 1 159 ? -15.867 8.57 9.734 1 91.25 159 LEU B C 1
ATOM 3080 O O . LEU B 1 159 ? -16.859 8.625 9 1 91.25 159 LEU B O 1
ATOM 3084 N N . ILE B 1 160 ? -15.375 7.449 10.195 1 94.94 160 ILE B N 1
ATOM 3085 C CA . ILE B 1 160 ? -15.984 6.164 9.883 1 94.94 160 ILE B CA 1
ATOM 3086 C C . ILE B 1 160 ? -17.359 6.078 10.531 1 94.94 160 ILE B C 1
ATOM 3088 O O . ILE B 1 160 ? -18.328 5.641 9.891 1 94.94 160 ILE B O 1
ATOM 3092 N N . GLU B 1 161 ? -17.5 6.512 11.797 1 92.62 161 GLU B N 1
ATOM 3093 C CA . GLU B 1 161 ? -18.781 6.547 12.469 1 92.62 161 GLU B CA 1
ATOM 3094 C C . GLU B 1 161 ? -19.781 7.422 11.703 1 92.62 161 GLU B C 1
ATOM 3096 O O . GLU B 1 161 ? -20.953 7.062 11.562 1 92.62 161 GLU B O 1
ATOM 3101 N N . ASP B 1 162 ? -19.281 8.492 11.234 1 88.81 162 ASP B N 1
ATOM 3102 C CA . ASP B 1 162 ? -20.141 9.398 10.469 1 88.81 162 ASP B CA 1
ATOM 3103 C C . ASP B 1 162 ? -20.578 8.758 9.156 1 88.81 162 ASP B C 1
ATOM 3105 O O . ASP B 1 162 ? -21.719 8.961 8.719 1 88.81 162 ASP B O 1
ATOM 3109 N N . ALA B 1 163 ? -19.75 8.023 8.562 1 91.44 163 ALA B N 1
ATOM 3110 C CA . ALA B 1 163 ? -20.031 7.418 7.262 1 91.44 163 ALA B CA 1
ATOM 3111 C C . ALA B 1 163 ? -21.016 6.258 7.395 1 91.44 163 ALA B C 1
ATOM 3113 O O . ALA B 1 163 ? -21.844 6.039 6.516 1 91.44 163 ALA B O 1
ATOM 3114 N N . VAL B 1 164 ? -20.938 5.461 8.484 1 93.62 164 VAL B N 1
ATOM 3115 C CA . VAL B 1 164 ? -21.797 4.301 8.719 1 93.62 164 VAL B CA 1
ATOM 3116 C C . VAL B 1 164 ? -22.25 4.281 10.172 1 93.62 164 VAL B C 1
ATOM 3118 O O . VAL B 1 164 ? -21.906 3.375 10.93 1 93.62 164 VAL B O 1
ATOM 3121 N N . PRO B 1 165 ? -23.125 5.168 10.484 1 93.06 165 PRO B N 1
ATOM 3122 C CA . PRO B 1 165 ? -23.516 5.352 11.883 1 93.06 165 PRO B CA 1
ATOM 3123 C C . PRO B 1 165 ? -24.141 4.098 12.5 1 93.06 165 PRO B C 1
ATOM 3125 O O . PRO B 1 165 ? -25.109 3.553 11.945 1 93.06 165 PRO B O 1
ATOM 3128 N N . GLY B 1 166 ? -23.531 3.689 13.633 1 93.12 166 GLY B N 1
ATOM 3129 C CA . GLY B 1 166 ? -24.094 2.627 14.445 1 93.12 166 GLY B CA 1
ATOM 3130 C C . GLY B 1 166 ? -23.859 1.244 13.859 1 93.12 166 GLY B C 1
ATOM 3131 O O . GLY B 1 166 ? -24.391 0.255 14.375 1 93.12 166 GLY B O 1
ATOM 3132 N N . VAL B 1 167 ? -23.078 1.14 12.883 1 93.44 167 VAL B N 1
ATOM 3133 C CA . VAL B 1 167 ? -22.922 -0.135 12.195 1 93.44 167 VAL B CA 1
ATOM 3134 C C . VAL B 1 167 ? -21.75 -0.902 12.789 1 93.44 167 VAL B C 1
ATOM 3136 O O . VAL B 1 167 ? -21.812 -2.121 12.969 1 93.44 167 VAL B O 1
ATOM 3139 N N . LEU B 1 168 ? -20.734 -0.205 13.156 1 95.38 168 LEU B N 1
ATOM 3140 C CA . LEU B 1 168 ? -19.5 -0.841 13.617 1 95.38 168 LEU B CA 1
ATOM 3141 C C . LEU B 1 168 ? -19.281 -0.577 15.102 1 95.38 168 LEU B C 1
ATOM 3143 O O . LEU B 1 168 ? -19.562 0.519 15.594 1 95.38 168 LEU B O 1
ATOM 3147 N N . THR B 1 169 ? -18.766 -1.591 15.773 1 95.75 169 THR B N 1
ATOM 3148 C CA . THR B 1 169 ? -18.328 -1.392 17.141 1 95.75 169 THR B CA 1
ATOM 3149 C C . THR B 1 169 ? -17.062 -0.53 17.188 1 95.75 169 THR B C 1
ATOM 3151 O O . THR B 1 169 ? -16.422 -0.3 16.156 1 95.75 169 THR B O 1
ATOM 3154 N N . ASP B 1 170 ? -16.656 -0.035 18.344 1 94.5 170 ASP B N 1
ATOM 3155 C CA . ASP B 1 170 ? -15.453 0.77 18.484 1 94.5 170 ASP B CA 1
ATOM 3156 C C . ASP B 1 170 ? -14.211 -0.015 18.062 1 94.5 170 ASP B C 1
ATOM 3158 O O . ASP B 1 170 ? -13.305 0.54 17.453 1 94.5 170 ASP B O 1
ATOM 3162 N N . GLU B 1 171 ? -14.195 -1.258 18.344 1 93.75 171 GLU B N 1
ATOM 3163 C CA . GLU B 1 171 ? -13.07 -2.105 17.953 1 93.75 171 GLU B CA 1
ATOM 3164 C C . GLU B 1 171 ? -12.984 -2.244 16.438 1 93.75 171 GLU B C 1
ATOM 3166 O O . GLU B 1 171 ? -11.891 -2.193 15.867 1 93.75 171 GLU B O 1
ATOM 3171 N N . GLN B 1 172 ? -14.141 -2.398 15.867 1 94.25 172 GLN B N 1
ATOM 3172 C CA . GLN B 1 172 ? -14.18 -2.52 14.414 1 94.25 172 GLN B CA 1
ATOM 3173 C C . GLN B 1 172 ? -13.758 -1.215 13.742 1 94.25 172 GLN B C 1
ATOM 3175 O O . GLN B 1 172 ? -13.039 -1.228 12.742 1 94.25 172 GLN B O 1
ATOM 3180 N N . LYS B 1 173 ? -14.242 -0.107 14.297 1 95.88 173 LYS B N 1
ATOM 3181 C CA . LYS B 1 173 ? -13.844 1.194 13.766 1 95.88 173 LYS B CA 1
ATOM 3182 C C . LYS B 1 173 ? -12.336 1.398 13.875 1 95.88 173 LYS B C 1
ATOM 3184 O O . LYS B 1 173 ? -11.703 1.888 12.938 1 95.88 173 LYS B O 1
ATOM 3189 N N . ARG B 1 174 ? -11.773 1.047 15 1 93.31 174 ARG B N 1
ATOM 3190 C CA . ARG B 1 174 ? -10.336 1.177 15.211 1 93.31 174 ARG B CA 1
ATOM 3191 C C . ARG B 1 174 ? -9.562 0.32 14.211 1 93.31 174 ARG B C 1
ATOM 3193 O O . ARG B 1 174 ? -8.578 0.776 13.625 1 93.31 174 ARG B O 1
ATOM 3200 N N . GLU B 1 175 ? -10.023 -0.848 14.055 1 93.44 175 GLU B N 1
ATOM 3201 C CA . GLU B 1 175 ? -9.398 -1.745 13.086 1 93.44 175 GLU B CA 1
ATOM 3202 C C . GLU B 1 175 ? -9.398 -1.137 11.688 1 93.44 175 GLU B C 1
ATOM 3204 O O . GLU B 1 175 ? -8.367 -1.118 11.008 1 93.44 175 GLU B O 1
ATOM 3209 N N . ARG B 1 176 ? -10.586 -0.673 11.25 1 95.69 176 ARG B N 1
ATOM 3210 C CA . ARG B 1 176 ? -10.695 -0.058 9.938 1 95.69 176 ARG B CA 1
ATOM 3211 C C . ARG B 1 176 ? -9.781 1.153 9.82 1 95.69 176 ARG B C 1
ATOM 3213 O O . ARG B 1 176 ? -9.109 1.336 8.797 1 95.69 176 ARG B O 1
ATOM 3220 N N . ALA B 1 177 ? -9.742 1.933 10.875 1 93.88 177 ALA B N 1
ATOM 3221 C CA . ALA B 1 177 ? -8.914 3.137 10.883 1 93.88 177 ALA B CA 1
ATOM 3222 C C . ALA B 1 177 ? -7.438 2.787 10.727 1 93.88 177 ALA B C 1
ATOM 3224 O O . ALA B 1 177 ? -6.73 3.395 9.914 1 93.88 177 ALA B O 1
ATOM 3225 N N . GLU B 1 178 ? -6.996 1.843 11.445 1 89.81 178 GLU B N 1
ATOM 3226 C CA . GLU B 1 178 ? -5.594 1.44 11.414 1 89.81 178 GLU B CA 1
ATOM 3227 C C . GLU B 1 178 ? -5.215 0.854 10.055 1 89.81 178 GLU B C 1
ATOM 3229 O O . GLU B 1 178 ? -4.109 1.085 9.562 1 89.81 178 GLU B O 1
ATOM 3234 N N . VAL B 1 179 ? -6.109 0.138 9.484 1 91.25 179 VAL B N 1
ATOM 3235 C CA . VAL B 1 179 ? -5.871 -0.428 8.164 1 91.25 179 VAL B CA 1
ATOM 3236 C C . VAL B 1 179 ? -5.777 0.693 7.129 1 91.25 179 VAL B C 1
ATOM 3238 O O . VAL B 1 179 ? -4.871 0.704 6.293 1 91.25 179 VAL B O 1
ATOM 3241 N N . ILE B 1 180 ? -6.664 1.634 7.238 1 92.69 180 ILE B N 1
ATOM 3242 C CA . ILE B 1 180 ? -6.664 2.758 6.309 1 92.69 180 ILE B CA 1
ATOM 3243 C C . ILE B 1 180 ? -5.367 3.551 6.461 1 92.69 180 ILE B C 1
ATOM 3245 O O . ILE B 1 180 ? -4.746 3.939 5.469 1 92.69 180 ILE B O 1
ATOM 3249 N N . ILE B 1 181 ? -4.926 3.762 7.629 1 87.06 181 ILE B N 1
ATOM 3250 C CA . ILE B 1 181 ? -3.672 4.457 7.898 1 87.06 181 ILE B CA 1
ATOM 3251 C C . ILE B 1 181 ? -2.508 3.674 7.297 1 87.06 181 ILE B C 1
ATOM 3253 O O . ILE B 1 181 ? -1.639 4.25 6.637 1 87.06 181 ILE B O 1
ATOM 3257 N N . GLY B 1 182 ? -2.523 2.391 7.539 1 83.62 182 GLY B N 1
ATOM 3258 C CA . GLY B 1 182 ? -1.482 1.55 6.969 1 83.62 182 GLY B CA 1
ATOM 3259 C C . GLY B 1 182 ? -1.424 1.616 5.457 1 83.62 182 GLY B C 1
ATOM 3260 O O . GLY B 1 182 ? -0.339 1.664 4.871 1 83.62 182 GLY B O 1
ATOM 3261 N N . VAL B 1 183 ? -2.598 1.583 4.844 1 86.75 183 VAL B N 1
ATOM 3262 C CA . VAL B 1 183 ? -2.666 1.708 3.391 1 86.75 183 VAL B CA 1
ATOM 3263 C C . VAL B 1 183 ? -2.105 3.062 2.961 1 86.75 183 VAL B C 1
ATOM 3265 O O . VAL B 1 183 ? -1.377 3.154 1.97 1 86.75 183 VAL B O 1
ATOM 3268 N N . GLY B 1 184 ? -2.441 4.09 3.678 1 81.38 184 GLY B N 1
ATOM 3269 C CA . GLY B 1 184 ? -1.923 5.418 3.389 1 81.38 184 GLY B CA 1
ATOM 3270 C C . GLY B 1 184 ? -0.411 5.496 3.473 1 81.38 184 GLY B C 1
ATOM 3271 O O . GLY B 1 184 ? 0.226 6.18 2.668 1 81.38 184 GLY B O 1
ATOM 3272 N N . PHE B 1 185 ? 0.12 4.824 4.363 1 73.44 185 PHE B N 1
ATOM 3273 C CA . PHE B 1 185 ? 1.568 4.797 4.527 1 73.44 185 PHE B CA 1
ATOM 3274 C C . PHE B 1 185 ? 2.236 4.098 3.352 1 73.44 185 PHE B C 1
ATOM 3276 O O . PHE B 1 185 ? 3.344 4.461 2.953 1 73.44 185 PHE B O 1
ATOM 3283 N N . SER B 1 186 ? 1.545 3.184 2.787 1 70.69 186 SER B N 1
ATOM 3284 C CA . SER B 1 186 ? 2.1 2.428 1.669 1 70.69 186 SER B CA 1
ATOM 3285 C C . SER B 1 186 ? 1.901 3.168 0.351 1 70.69 186 SER B C 1
ATOM 3287 O O . SER B 1 186 ? 2.492 2.803 -0.667 1 70.69 186 SER B O 1
ATOM 3289 N N . ALA B 1 187 ? 1.107 4.195 0.439 1 67.31 187 ALA B N 1
ATOM 3290 C CA . ALA B 1 187 ? 0.689 4.891 -0.773 1 67.31 187 ALA B CA 1
ATOM 3291 C C . ALA B 1 187 ? 1.873 5.586 -1.443 1 67.31 187 ALA B C 1
ATOM 3293 O O . ALA B 1 187 ? 1.802 5.949 -2.619 1 67.31 187 ALA B O 1
ATOM 3294 N N . GLY B 1 188 ? 3.02 5.781 -0.688 1 67.62 188 GLY B N 1
ATOM 3295 C CA . GLY B 1 188 ? 4.215 6.258 -1.363 1 67.62 188 GLY B CA 1
ATOM 3296 C C . GLY B 1 188 ? 4.617 5.395 -2.545 1 67.62 188 GLY B C 1
ATOM 3297 O O . GLY B 1 188 ? 5.203 5.891 -3.512 1 67.62 188 GLY B O 1
ATOM 3298 N N . MET B 1 189 ? 4.23 4.156 -2.42 1 69.31 189 MET B N 1
ATOM 3299 C CA . MET B 1 189 ? 4.523 3.242 -3.52 1 69.31 189 MET B CA 1
ATOM 3300 C C . MET B 1 189 ? 3.67 3.57 -4.742 1 69.31 189 MET B C 1
ATOM 3302 O O . MET B 1 189 ? 4.035 3.227 -5.867 1 69.31 189 MET B O 1
ATOM 3306 N N . LEU B 1 190 ? 2.607 4.273 -4.465 1 73.88 190 LEU B N 1
ATOM 3307 C CA . LEU B 1 190 ? 1.714 4.629 -5.559 1 73.88 190 LEU B CA 1
ATOM 3308 C C . LEU B 1 190 ? 2.34 5.699 -6.445 1 73.88 190 LEU B C 1
ATOM 3310 O O . LEU B 1 190 ? 1.871 5.941 -7.562 1 73.88 190 LEU B O 1
ATOM 3314 N N . LEU B 1 191 ? 3.406 6.234 -5.938 1 72.75 191 LEU B N 1
ATOM 3315 C CA . LEU B 1 191 ? 4.086 7.234 -6.754 1 72.75 191 LEU B CA 1
ATOM 3316 C C . LEU B 1 191 ? 4.863 6.578 -7.887 1 72.75 191 LEU B C 1
ATOM 3318 O O . LEU B 1 191 ? 5.219 7.242 -8.867 1 72.75 191 LEU B O 1
ATOM 3322 N N . ASP B 1 192 ? 5.164 5.281 -7.648 1 71.94 192 ASP B N 1
ATOM 3323 C CA . ASP B 1 192 ? 5.777 4.516 -8.727 1 71.94 192 ASP B CA 1
ATOM 3324 C C . ASP B 1 192 ? 4.746 4.145 -9.797 1 71.94 192 ASP B C 1
ATOM 3326 O O . ASP B 1 192 ? 3.77 3.449 -9.508 1 71.94 192 A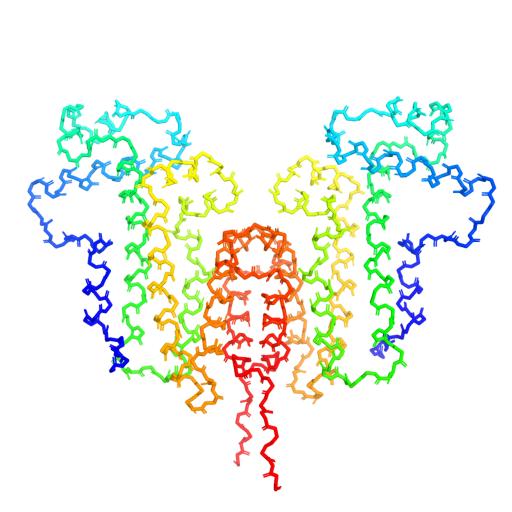SP B O 1
ATOM 3330 N N . GLU B 1 193 ? 5.008 4.586 -10.93 1 72.94 193 GLU B N 1
ATOM 3331 C CA . GLU B 1 193 ? 4.07 4.395 -12.031 1 72.94 193 GLU B CA 1
ATOM 3332 C C . GLU B 1 193 ? 3.803 2.914 -12.281 1 72.94 193 GLU B C 1
ATOM 3334 O O . GLU B 1 193 ? 2.727 2.543 -12.75 1 72.94 193 GLU B O 1
ATOM 3339 N N . ARG B 1 194 ? 4.664 2.117 -12.008 1 68.38 194 ARG B N 1
ATOM 3340 C CA . ARG B 1 194 ? 4.523 0.687 -12.266 1 68.38 194 ARG B CA 1
ATOM 3341 C C . ARG B 1 194 ? 3.428 0.082 -11.391 1 68.38 194 ARG B C 1
ATOM 3343 O O . ARG B 1 194 ? 2.807 -0.915 -11.766 1 68.38 194 ARG B O 1
ATOM 3350 N N . THR B 1 195 ? 3.23 0.733 -10.281 1 73.81 195 THR B N 1
ATOM 3351 C CA . THR B 1 195 ? 2.234 0.241 -9.336 1 73.81 195 THR B CA 1
ATOM 3352 C C . THR B 1 195 ? 0.826 0.605 -9.797 1 73.81 195 THR B C 1
ATOM 3354 O O . THR B 1 195 ? -0.151 -0.023 -9.383 1 73.81 195 THR B O 1
ATOM 3357 N N . ARG B 1 196 ? 0.734 1.538 -10.75 1 78.25 196 ARG B N 1
ATOM 3358 C CA . ARG B 1 196 ? -0.576 2.09 -11.078 1 78.25 196 ARG B CA 1
ATOM 3359 C C . ARG B 1 196 ? -1.042 1.611 -12.445 1 78.25 196 ARG B C 1
ATOM 3361 O O . ARG B 1 196 ? -2.082 2.051 -12.945 1 78.25 196 ARG B O 1
ATOM 3368 N N . SER B 1 197 ? -0.342 0.691 -13.023 1 74 197 SER B N 1
ATOM 3369 C CA . SER B 1 197 ? -0.725 0.088 -14.297 1 74 197 SER B CA 1
ATOM 3370 C C . SER B 1 197 ? -1.102 1.151 -15.32 1 74 197 SER B C 1
ATOM 3372 O O . SER B 1 197 ? -2.111 1.021 -16.016 1 74 197 SER B O 1
ATOM 3374 N N . GLY B 1 198 ? -0.367 2.346 -15.289 1 78.19 198 GLY B N 1
ATOM 3375 C CA . GLY B 1 198 ? -0.568 3.393 -16.281 1 78.19 198 GLY B CA 1
ATOM 3376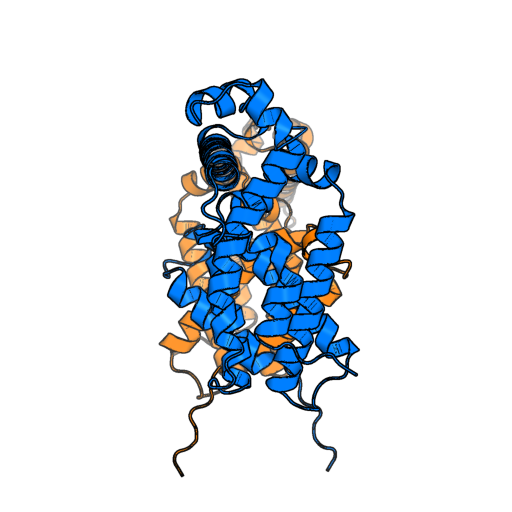 C C . GLY B 1 198 ? -1.605 4.418 -15.859 1 78.19 198 GLY B C 1
ATOM 3377 O O . GLY B 1 198 ? -1.798 5.426 -16.531 1 78.19 198 GLY B O 1
ATOM 3378 N N . ARG B 1 199 ? -2.25 4.254 -14.812 1 85.31 199 ARG B N 1
ATOM 3379 C CA . ARG B 1 199 ? -3.242 5.211 -14.336 1 85.31 199 ARG B CA 1
ATOM 3380 C C . ARG B 1 199 ? -2.576 6.391 -13.641 1 85.31 199 ARG B C 1
ATOM 3382 O O . ARG B 1 199 ? -1.493 6.246 -13.07 1 85.31 199 ARG B O 1
ATOM 3389 N N . SER B 1 200 ? -3.314 7.516 -13.797 1 89.81 200 SER B N 1
ATOM 3390 C CA . SER B 1 200 ? -2.826 8.641 -13.008 1 89.81 200 SER B CA 1
ATOM 3391 C C . SER B 1 200 ? -2.975 8.383 -11.516 1 89.81 200 SER B C 1
ATOM 3393 O O . SER B 1 200 ? -3.838 7.605 -11.094 1 89.81 200 SER B O 1
ATOM 3395 N N . LEU B 1 201 ? -2.127 9.008 -10.781 1 89.62 201 LEU B N 1
ATOM 3396 C CA . LEU B 1 201 ? -2.211 8.875 -9.328 1 89.62 201 LEU B CA 1
ATOM 3397 C C . LEU B 1 201 ? -3.598 9.266 -8.828 1 89.62 201 LEU B C 1
ATOM 3399 O O . LEU B 1 201 ? -4.188 8.555 -8.008 1 89.62 201 LEU B O 1
ATOM 3403 N N . ASP B 1 202 ? -4.125 10.367 -9.375 1 91.94 202 ASP B N 1
ATOM 3404 C CA . ASP B 1 202 ? -5.418 10.875 -8.93 1 91.94 202 ASP B CA 1
ATOM 3405 C C . ASP B 1 202 ? -6.531 9.875 -9.227 1 91.94 202 ASP B C 1
ATOM 3407 O O . ASP B 1 202 ? -7.398 9.625 -8.383 1 91.94 202 ASP B O 1
ATOM 3411 N N . ALA B 1 203 ? -6.5 9.32 -10.391 1 92.38 203 ALA B N 1
ATOM 3412 C CA . ALA B 1 203 ? -7.52 8.352 -10.766 1 92.38 203 ALA B CA 1
ATOM 3413 C C . ALA B 1 203 ? -7.422 7.098 -9.898 1 92.38 203 ALA B C 1
ATOM 3415 O O . ALA B 1 203 ? -8.445 6.551 -9.469 1 92.38 203 ALA B O 1
ATOM 3416 N N . PHE B 1 204 ? -6.246 6.621 -9.648 1 91.88 204 PHE B N 1
ATOM 3417 C CA . PHE B 1 204 ? -6.008 5.449 -8.812 1 91.88 204 PHE B CA 1
ATOM 3418 C C . PHE B 1 204 ? -6.531 5.676 -7.398 1 91.88 204 PHE B C 1
ATOM 3420 O O . PHE B 1 204 ? -7.297 4.859 -6.875 1 91.88 204 PHE B O 1
ATOM 3427 N N . VAL B 1 205 ? -6.207 6.773 -6.891 1 93.12 205 VAL B N 1
ATOM 3428 C CA . VAL B 1 205 ? -6.543 7.094 -5.508 1 93.12 205 VAL B CA 1
ATOM 3429 C C . VAL B 1 205 ? -8.055 7.305 -5.379 1 93.12 205 VAL B C 1
ATOM 3431 O O . VAL B 1 205 ? -8.656 6.906 -4.383 1 93.12 205 VAL B O 1
ATOM 3434 N N . ARG B 1 206 ? -8.609 7.969 -6.34 1 94.19 206 ARG B N 1
ATOM 3435 C CA . ARG B 1 206 ? -10.055 8.156 -6.312 1 94.19 206 ARG B CA 1
ATOM 3436 C C . ARG B 1 206 ? -10.781 6.82 -6.234 1 94.19 206 ARG B C 1
ATOM 3438 O O . ARG B 1 206 ? -11.68 6.645 -5.41 1 94.19 206 ARG B O 1
ATOM 3445 N N . SER B 1 207 ? -10.375 5.914 -7.07 1 94.38 207 SER B N 1
ATOM 3446 C CA . SER B 1 207 ? -10.992 4.594 -7.105 1 94.38 207 SER B CA 1
ATOM 3447 C C . SER B 1 207 ? -10.758 3.838 -5.801 1 94.38 207 SER B C 1
ATOM 3449 O O . SER B 1 207 ? -11.688 3.262 -5.23 1 94.38 207 SER B O 1
ATOM 3451 N N . LEU B 1 208 ? -9.57 3.791 -5.312 1 94.69 208 LEU B N 1
ATOM 3452 C CA . LEU B 1 208 ? -9.227 3.133 -4.059 1 94.69 208 LEU B CA 1
ATOM 3453 C C . LEU B 1 208 ? -10.023 3.729 -2.898 1 94.69 208 LEU B C 1
ATOM 3455 O O . LEU B 1 208 ? -10.586 2.994 -2.084 1 94.69 208 LEU B O 1
ATOM 3459 N N . SER B 1 209 ? -10.07 5.066 -2.857 1 96 209 SER B N 1
ATOM 3460 C CA . SER B 1 209 ? -10.789 5.754 -1.794 1 96 209 SER B CA 1
ATOM 3461 C C . SER B 1 209 ? -12.273 5.41 -1.825 1 96 209 SER B C 1
ATOM 3463 O O . SER B 1 209 ? -12.898 5.234 -0.777 1 96 209 SER B O 1
ATOM 3465 N N . GLU B 1 210 ? -12.836 5.363 -3.029 1 95.75 210 GLU B N 1
ATOM 3466 C CA . GLU B 1 210 ? -14.242 5 -3.166 1 95.75 210 GLU B CA 1
ATOM 3467 C C . GLU B 1 210 ? -14.5 3.594 -2.635 1 95.75 210 GLU B C 1
ATOM 3469 O O . GLU B 1 210 ? -15.453 3.377 -1.879 1 95.75 210 GLU B O 1
ATOM 3474 N N . MET B 1 211 ? -13.68 2.678 -3 1 96.31 211 MET B N 1
ATOM 3475 C CA . MET B 1 211 ? -13.867 1.3 -2.557 1 96.31 211 MET B CA 1
ATOM 3476 C C . MET B 1 211 ? -13.766 1.201 -1.037 1 96.31 211 MET B C 1
ATOM 3478 O O . MET B 1 211 ? -14.602 0.554 -0.399 1 96.31 211 MET B O 1
ATOM 3482 N N . LEU B 1 212 ? -12.797 1.836 -0.448 1 96.56 212 LEU B N 1
ATOM 3483 C CA . LEU B 1 212 ? -12.609 1.759 0.997 1 96.56 212 LEU B CA 1
ATOM 3484 C C . LEU B 1 212 ? -13.742 2.459 1.732 1 96.56 212 LEU B C 1
ATOM 3486 O O . LEU B 1 212 ? -14.211 1.975 2.766 1 96.56 212 LEU B O 1
ATOM 3490 N N . THR B 1 213 ? -14.195 3.596 1.188 1 96.31 213 THR B N 1
ATOM 3491 C CA . THR B 1 213 ? -15.273 4.355 1.822 1 96.31 213 THR B CA 1
ATOM 3492 C C . THR B 1 213 ? -16.578 3.562 1.813 1 96.31 213 THR B C 1
ATOM 3494 O O . THR B 1 213 ? -17.219 3.418 2.852 1 96.31 213 THR B O 1
ATOM 3497 N N . PHE B 1 214 ? -16.922 2.973 0.721 1 94 214 PHE B N 1
ATOM 3498 C CA . PHE B 1 214 ? -18.219 2.309 0.583 1 94 214 PHE B CA 1
ATOM 3499 C C . PHE B 1 214 ? -18.141 0.874 1.093 1 94 214 PHE B C 1
ATOM 3501 O O . PHE B 1 214 ? -19.172 0.229 1.294 1 94 214 PHE B O 1
ATOM 3508 N N . GLY B 1 215 ? -16.922 0.403 1.365 1 95.38 215 GLY B N 1
ATOM 3509 C CA . GLY B 1 215 ? -16.75 -0.927 1.929 1 95.38 215 GLY B CA 1
ATOM 3510 C C . GLY B 1 215 ? -16.359 -0.908 3.393 1 95.38 215 GLY B C 1
ATOM 3511 O O . GLY B 1 215 ? -16.109 -1.958 3.986 1 95.38 215 GLY B O 1
ATOM 3512 N N . VAL B 1 216 ? -16.328 0.265 4.012 1 96 216 VAL B N 1
ATOM 3513 C CA . VAL B 1 216 ? -15.773 0.412 5.352 1 96 216 VAL B CA 1
ATOM 3514 C C . VAL B 1 216 ? -16.609 -0.377 6.352 1 96 216 VAL B C 1
ATOM 3516 O O . VAL B 1 216 ? -16.094 -0.887 7.348 1 96 216 VAL B O 1
ATOM 3519 N N . ALA B 1 217 ? -17.906 -0.549 6.066 1 92.31 217 ALA B N 1
ATOM 3520 C CA . ALA B 1 217 ? -18.797 -1.285 6.949 1 92.31 217 ALA B CA 1
ATOM 3521 C C . ALA B 1 217 ? -18.562 -2.789 6.855 1 92.31 217 ALA B C 1
ATOM 3523 O O . ALA B 1 217 ? -18.938 -3.543 7.754 1 92.31 217 ALA B O 1
ATOM 3524 N N . GLY B 1 218 ? -17.812 -3.219 5.773 1 89.56 218 GLY B N 1
ATOM 3525 C CA . GLY B 1 218 ? -17.625 -4.645 5.555 1 89.56 218 GLY B CA 1
ATOM 3526 C C . GLY B 1 218 ? -18.922 -5.406 5.367 1 89.56 218 GLY B C 1
ATOM 3527 O O . GLY B 1 218 ? -19.844 -4.918 4.711 1 89.56 218 GLY B O 1
ATOM 3528 N N . ARG B 1 219 ? -18.844 -6.73 5.902 1 75.12 219 ARG B N 1
ATOM 3529 C CA . ARG B 1 219 ? -20.016 -7.613 5.805 1 75.12 219 ARG B CA 1
ATOM 3530 C C . ARG B 1 219 ? -21.125 -7.145 6.723 1 75.12 219 ARG B C 1
ATOM 3532 O O . ARG B 1 219 ? -20.891 -6.855 7.898 1 75.12 219 ARG B O 1
ATOM 3539 N N . ARG B 1 220 ? -22.25 -6.551 6.156 1 67.5 220 ARG B N 1
ATOM 3540 C CA . ARG B 1 220 ? -23.375 -6.145 7.004 1 67.5 220 ARG B CA 1
ATOM 3541 C C . ARG B 1 220 ? -24.047 -7.355 7.625 1 67.5 220 ARG B C 1
ATOM 3543 O O . ARG B 1 220 ? -24.234 -8.383 6.965 1 67.5 220 ARG B O 1
ATOM 3550 N N . PRO B 1 221 ? -24.109 -7.375 8.938 1 55.28 221 PRO B N 1
ATOM 3551 C CA . PRO B 1 221 ? -24.859 -8.461 9.562 1 55.28 221 PRO B CA 1
ATOM 3552 C C . PRO B 1 221 ? -26.281 -8.594 9.008 1 55.28 221 PRO B C 1
ATOM 3554 O O . PRO B 1 221 ? -26.891 -7.59 8.617 1 55.28 221 PRO B O 1
ATOM 3557 N N . GLU B 1 222 ? -26.578 -9.68 8.25 1 45.44 222 GLU B N 1
ATOM 3558 C CA . GLU B 1 222 ? -27.984 -9.898 7.906 1 45.44 222 GLU B CA 1
ATOM 3559 C C . GLU B 1 222 ? -28.891 -9.578 9.086 1 45.44 222 GLU B C 1
ATOM 3561 O O . GLU B 1 222 ? -28.594 -9.922 10.227 1 45.44 222 GLU B O 1
ATOM 3566 N N . LYS B 1 223 ? -29.609 -8.453 8.914 1 40.84 223 LYS B N 1
ATOM 3567 C CA . LYS B 1 223 ? -30.656 -8.32 9.914 1 40.84 223 LYS B CA 1
ATOM 3568 C C . LYS B 1 223 ? -31.406 -9.641 10.109 1 40.84 223 LYS B C 1
ATOM 3570 O O . LYS B 1 223 ? -31.781 -10.297 9.141 1 40.84 223 LYS B O 1
ATOM 3575 N N . LYS B 1 224 ? -31.078 -10.289 11.219 1 36.72 224 LYS B N 1
ATOM 3576 C CA . LYS B 1 224 ? -32.031 -11.336 11.625 1 36.72 224 LYS B CA 1
ATOM 3577 C C . LYS B 1 224 ? -33.469 -10.922 11.352 1 36.72 224 LYS B C 1
ATOM 3579 O O . LYS B 1 224 ? -33.938 -9.891 11.852 1 36.72 224 LYS B O 1
ATOM 3584 N N . ARG B 1 225 ? -33.938 -11.422 10.195 1 30.14 225 ARG B N 1
ATOM 3585 C CA . ARG B 1 225 ? -35.375 -11.383 10.281 1 30.14 225 ARG B CA 1
ATOM 3586 C C . ARG B 1 225 ? -35.875 -12.055 11.555 1 30.14 225 ARG B C 1
ATOM 3588 O O . ARG B 1 225 ? -35.344 -13.086 11.969 1 30.14 225 ARG B O 1
#

Organism: NCBI:txid927083

Secondary structure (DSSP, 8-state):
------HHHHHHHTHHHHTTTT--SHHHHHHHHHHHHHHHHHHHH-TTT--HHHHHHHHTS-HHHHHHH-SSHHHHHHHHHHHHHHHHHHHHGGGGSS-S-HHHHHHHHHHHHHTHHHH-HHHHHHHTT-HHHHHHHHHHHHHHHHHHHHHHHHHHHHHHHHHSTTTS-HHHHHHHHHHHHHHHHHGGGGGSGGGGTT--HHHHHHHHHHHHHHTTT-S------/------HHHHHHHTHHHHTTTT--SHHHHHHHHHHHHHHHHHHHH-TTT--HHHHHHHHTS-HHHHHHH-SSHHHHHHHHHHHHHHHHHHHHGGGGSS-S-HHHHHHHHHHHHHTHHHH-HHHHHHHTT-HHHHHHHHHHHHHHHHHHHHHHHHHHHHHHHHHSTTTS-HHHHHHHHHHHHHHHHHGGGGGSGGGGTT--HHHHHHHHHHHHHHTTT-S------

Solvent-accessible surface area (backbone atoms only — not comparable to full-atom values): 23805 Å² total; per-residue (Å²): 127,80,77,71,79,35,44,66,49,49,48,63,74,42,38,83,34,51,53,64,78,81,47,78,46,72,66,47,51,49,52,48,38,39,41,52,30,39,40,52,39,36,71,71,61,29,67,86,73,48,46,68,62,56,26,16,60,69,40,70,46,54,56,68,56,48,40,71,78,31,82,43,69,54,55,42,49,54,49,32,50,29,53,36,47,25,59,52,50,62,66,52,43,68,62,43,68,70,80,55,56,46,50,54,35,40,30,50,50,41,38,53,52,42,52,35,37,79,66,20,56,68,58,28,43,34,64,64,61,33,56,64,56,44,50,45,45,47,68,75,33,55,58,61,56,49,51,50,51,50,56,51,29,55,51,39,28,50,36,50,40,54,47,44,68,87,71,62,53,74,67,52,33,46,50,51,22,45,42,52,50,24,51,36,57,36,28,40,48,50,72,40,57,80,36,38,79,78,48,53,62,67,60,44,37,48,53,50,23,36,15,41,52,54,2,62,76,35,81,70,77,73,75,78,123,126,81,77,72,79,36,42,66,49,49,48,63,74,41,38,84,34,51,53,65,77,80,48,78,44,73,66,46,49,49,52,48,39,39,40,52,30,38,42,52,41,36,70,72,62,29,65,85,72,48,47,69,61,55,25,16,59,70,40,68,48,53,54,68,58,50,41,72,78,30,81,41,69,55,54,44,49,53,49,33,49,28,53,36,46,24,59,51,49,62,65,51,42,68,61,41,67,69,80,55,56,47,50,53,35,39,31,50,51,41,40,51,54,44,51,34,37,78,67,19,56,68,57,26,43,36,64,65,61,33,58,64,56,44,50,45,44,46,69,75,33,56,59,61,54,50,52,49,49,50,54,49,28,55,52,40,28,50,36,48,41,54,48,45,68,86,72,61,54,71,67,54,33,45,50,51,23,43,41,52,51,24,51,37,57,35,28,42,49,52,72,39,57,80,39,38,77,78,48,53,61,67,60,44,37,48,52,51,23,37,15,40,54,54,2,62,76,33,83,69,76,74,72,79,123

Sequence (450 aa):
MTTKWTKEELERRFRHYLGDEDDDSAQARKRRRILRAAHELFLAQGYRKTSVDDVARKAEVAKGTVYLYFPNKGTLLEAAIALEKRGLMKRLGPLFDGSIPKRERLLRYLEITFTSGRDMPLVARMLTGDSELWAALEDIGMEAITQRQAEGAEFLMELIEDAVPGVLTDEQKRERAEVIIGVGFSAGMLLDERTRSGRSLDAFVRSLSEMLTFGVAGRRPEKKRMTTKWTKEELERRFRHYLGDEDDDSAQARKRRRILRAAHELFLAQGYRKTSVDDVARKAEVAKGTVYLYFPNKGTLLEAAIALEKRGLMKRLGPLFDGSIPKRERLLRYLEITFTSGRDMPLVARMLTGDSELWAALEDIGMEAITQRQAEGAEFLMELIEDAVPGVLTDEQKRERAEVIIGVGFSAGMLLDERTRSGRSLDAFVRSLSEMLTFGVAGRRPEKKR

Radius of gyration: 24.89 Å; Cα contacts (8 Å, |Δi|>4): 521; chains: 2; bounding box: 66×76×50 Å